Protein AF-A0A1H6Y1H6-F1 (afdb_monomer)

Solvent-accessible surface area (backbone atoms only — not comparable to full-atom values): 22633 Å² total; per-residue (Å²): 137,83,94,73,82,78,60,69,68,57,61,52,53,51,52,52,49,53,52,53,57,70,41,42,66,58,50,52,55,56,47,58,63,34,43,29,31,26,63,25,34,22,47,29,36,34,44,49,20,50,46,52,44,52,49,51,58,61,51,55,79,48,36,57,47,52,55,8,51,89,23,87,46,20,55,76,56,49,69,72,77,62,70,101,80,54,86,29,74,57,62,77,43,36,47,60,70,55,48,53,51,52,51,51,50,43,43,53,30,23,53,38,24,36,46,9,44,60,30,62,63,30,44,50,49,38,48,54,49,50,52,12,55,48,46,51,40,34,84,81,50,51,70,30,57,56,47,41,55,52,52,51,60,41,45,62,46,34,73,39,32,40,27,89,15,53,46,15,46,63,61,76,60,63,70,70,57,48,64,49,45,13,38,36,30,40,59,44,52,50,40,49,53,30,42,54,49,31,55,45,34,66,75,22,65,37,48,79,73,27,45,40,47,48,60,43,39,71,34,76,85,35,27,32,79,54,20,73,59,50,54,82,36,60,72,56,31,29,53,51,26,48,52,49,54,47,51,24,63,36,32,59,60,42,56,57,67,43,62,51,59,60,10,24,53,41,30,48,52,55,40,48,53,29,54,48,39,65,47,22,36,67,62,78,60,27,40,55,43,52,38,32,47,40,38,50,44,40,26,60,67,48,54,56,55,54,53,70,69,54,56,66,73,65,61,74,66,52,82,50,52,80,71,42,58,85,69,43,55,76,52,69,72,54,49,53,40,50,53,34,39,74,66,76,33,46,67,59,40,52,45,53,55,53,47,53,54,50,47,36,44,51,51,12,45,50,52,34,50,51,52,53,50,53,50,50,43,77,70,60,79,60,84,66,59,66,92,79,57,61,95,48,75,64,68,59,79,64,46,64,76,38,35,58,54,56,94,73,87,86,79,85,82,80,87,76,82,78,82,73,83,83,128

Mean predicted aligned error: 8.68 Å

Sequence (423 aa):
MDPTQHTPNRAVRTRLRQLWDRLGPLRGRIRSRFAVDTRALAAVRITLGLTLLVDLLHRAGSMSLFYTDQGVYPLSVYEVTWGFYNFSIHALSGELWFQQFMFLLAGLFALAFIFGYRTRLVGLGCLILLFSLHARNPGVLNGGDRLLRVILLVALVTPLGERWSIDALRRGAARSSVASFGTAALLVQPLIVFGSNAILKHRGEHWYAGEALEIAFHNDVMAVYLGNVVVDYPTLLTVLNYAWVTLLAGSVLFLLVPVGRLRAVAALAYIGAFAGMVVTMSVGVFPLGLIASVIPFLTAPFLDTLSRRVPAHWVDRLPTATALGPFSRPPVERRLLDTLRERDHEFAASYAVSYAQSLLTVLGVLLLIWMLMFAAEDVSEFSVPDEIDYSHVDQQSWGLYAPDPSDAYSWYVAEAEMEGVIE

Radius of gyration: 25.29 Å; Cα contacts (8 Å, |Δi|>4): 514; chains: 1; bounding box: 61×67×89 Å

Organism: NCBI:txid1073996

Secondary structure (DSSP, 8-state):
-------HHHHHHHHHHHHHHHTHHHHHHHHHHT-EEHHHHHHHHHHHHHHHHHHHHHHHTTHHHHHSTTSSS-HHHHHHS--TT---GGGG---HHHHHHHHHHHHHHHHHHHTTSSHHHHHHHHHHHHHHHHHH-GGG--HHHHHHHHHHHHHHTS-TTSSSSHHHHHH----SEE-SHHHHHHHHHHHHHHHHHHHHHHTSSHHHHT-HHHHHHT-TTTB-TTHHHHTT-HHHHHHHHHHHHHHHHTHHHHHHS--HHHHHHHHHHHHHHHHHHHHHB--TTHHHHHHHHHGGG--HHHHHHHHHHS-HHHHHTSPPGGGGGGGGSPPHHHHHHHHHHHTT-HHHHHHHHHHHHHHHHHHHHHHHHHHHHHHHHHHH-PPPPTTTS---TT----GGGSSS--S-----------PPP--

InterPro domains:
  IPR011020 HTTM-like [SM00752] (33-302)
  IPR052964 Sporulation-related signal maturation [PTHR39535] (25-308)
  IPR053934 HTTM domain [PF05090] (36-298)

pLDDT: mean 85.72, std 14.55, range [40.16, 98.69]

Foldseek 3Di:
DDPPPDDPVVVVVVVVVVVVVVCVVVVVLVLVLLKFFLVLLLVLQLLLLVLLVLQLVVCVVCCLAAQALNHPCHLVNLVVQDDDPQDAPSSVHRDSVSSVVLSVVLNVLSVLSNQLQVNLVSLVVNLNSLSNVCSSGLLPADPLSVLSSLLSLLSSLDPSSQPNHLSVLLVVDHDRIDGALSSVLLQVLVLLVLQLLLLQLVVADCLVVLCLQLLLLVPPQWWDACSVVCNVPSVVSSVLSVLSSCCSNCVCVQQRVDDDPSNQVNLVSLLVNLVVSVRTTDPRSNSSSSNSSSSSSHDPNNVVVVVVPPDVVVVVPDDHLVNCVVSSDDDPVVVVLVVCVVVVNVVVSVCVVVVVNVVSNVSSVVSSVVSVVVSCVSPVPDDDPCVVDPDDSNPDDQQSSGSHRDSDDDDDDDDDDDPDDDD

Structure (mmCIF, N/CA/C/O backbone):
data_AF-A0A1H6Y1H6-F1
#
_entry.id   AF-A0A1H6Y1H6-F1
#
loop_
_atom_site.group_PDB
_atom_site.id
_atom_site.type_symbol
_atom_site.label_atom_id
_atom_site.label_alt_id
_atom_site.label_comp_id
_atom_site.label_asym_id
_atom_site.label_entity_id
_atom_site.label_seq_id
_atom_site.pdbx_PDB_ins_code
_atom_site.Cartn_x
_atom_site.Cartn_y
_atom_site.Cartn_z
_atom_site.occupancy
_atom_site.B_iso_or_equiv
_atom_site.auth_seq_id
_atom_site.auth_comp_id
_atom_site.auth_asym_id
_atom_site.auth_atom_id
_atom_site.pdbx_PDB_model_num
ATOM 1 N N . MET A 1 1 ? 5.609 35.983 59.844 1.00 42.44 1 MET A N 1
ATOM 2 C CA . MET A 1 1 ? 6.030 35.069 58.762 1.00 42.44 1 MET A CA 1
ATOM 3 C C . MET A 1 1 ? 4.798 34.782 57.925 1.00 42.44 1 MET A C 1
ATOM 5 O O . MET A 1 1 ? 3.833 34.254 58.455 1.00 42.44 1 MET A O 1
ATOM 9 N N . ASP A 1 2 ? 4.796 35.281 56.694 1.00 40.16 2 ASP A N 1
ATOM 10 C CA . ASP A 1 2 ? 3.633 35.403 55.809 1.00 40.16 2 ASP A CA 1
ATOM 11 C C . ASP A 1 2 ? 3.411 34.117 54.977 1.00 40.16 2 ASP A C 1
ATOM 13 O O . ASP A 1 2 ? 4.365 33.648 54.347 1.00 40.16 2 ASP A O 1
ATOM 17 N N . PRO A 1 3 ? 2.205 33.509 54.955 1.00 48.78 3 PRO A N 1
ATOM 18 C CA . PRO A 1 3 ? 1.912 32.317 54.167 1.00 48.78 3 PRO A CA 1
ATOM 19 C C . PRO A 1 3 ? 1.344 32.704 52.792 1.00 48.78 3 PRO A C 1
ATOM 21 O O . PRO A 1 3 ? 0.195 32.414 52.467 1.00 48.78 3 PRO A O 1
ATOM 24 N N . THR A 1 4 ? 2.148 33.352 51.953 1.00 50.88 4 THR A N 1
ATOM 25 C CA . THR A 1 4 ? 1.755 33.731 50.584 1.00 50.88 4 THR A CA 1
ATOM 26 C C . THR A 1 4 ? 2.723 33.172 49.542 1.00 50.88 4 THR A C 1
ATOM 28 O O . THR A 1 4 ? 3.168 33.855 48.626 1.00 50.88 4 THR A O 1
ATOM 31 N N . GLN A 1 5 ? 2.999 31.864 49.595 1.00 48.44 5 GLN A N 1
ATOM 32 C CA . GLN A 1 5 ? 3.529 31.163 48.420 1.00 48.44 5 GLN A CA 1
ATOM 33 C C . GLN A 1 5 ? 2.397 30.947 47.405 1.00 48.44 5 GLN A C 1
ATOM 35 O O . GLN A 1 5 ? 1.759 29.894 47.335 1.00 48.44 5 GLN A O 1
ATOM 40 N N . HIS A 1 6 ? 2.126 31.986 46.612 1.00 50.69 6 HIS A N 1
ATOM 41 C CA . HIS A 1 6 ? 1.430 31.861 45.338 1.00 50.69 6 HIS A CA 1
ATOM 42 C C . HIS A 1 6 ? 2.076 30.726 44.537 1.00 50.69 6 HIS A C 1
ATOM 44 O O . HIS A 1 6 ? 3.256 30.781 44.212 1.00 50.69 6 HIS A O 1
ATOM 50 N N . THR A 1 7 ? 1.309 29.680 44.232 1.00 52.69 7 THR A N 1
ATOM 51 C CA . THR A 1 7 ? 1.743 28.577 43.369 1.00 52.69 7 THR A CA 1
ATOM 52 C C . THR A 1 7 ? 1.416 28.938 41.913 1.00 52.69 7 THR A C 1
ATOM 54 O O . THR A 1 7 ? 0.301 28.659 41.458 1.00 52.69 7 THR A O 1
ATOM 57 N N . PRO A 1 8 ? 2.347 29.523 41.125 1.00 56.09 8 PRO A N 1
ATOM 58 C CA . PRO A 1 8 ? 2.107 29.868 39.714 1.00 56.09 8 PRO A CA 1
ATOM 59 C C . PRO A 1 8 ? 1.647 28.659 38.878 1.00 56.09 8 PRO A C 1
ATOM 61 O O . PRO A 1 8 ? 0.923 28.790 37.893 1.00 56.09 8 PRO A O 1
ATOM 64 N N . ASN A 1 9 ? 1.978 27.451 39.337 1.00 62.84 9 ASN A N 1
ATOM 65 C CA . ASN A 1 9 ? 1.665 26.184 38.688 1.00 62.84 9 ASN A CA 1
ATOM 66 C C . ASN A 1 9 ? 0.154 25.856 38.648 1.00 62.84 9 ASN A C 1
ATOM 68 O O . ASN A 1 9 ? -0.311 25.209 37.709 1.00 62.84 9 ASN A O 1
ATOM 72 N N . ARG A 1 10 ? -0.656 26.317 39.619 1.00 68.56 10 ARG A N 1
ATOM 73 C CA . ARG A 1 10 ? -2.116 26.076 39.605 1.00 68.56 10 ARG A CA 1
ATOM 74 C C . ARG A 1 10 ? -2.826 26.953 38.578 1.00 68.56 10 ARG A C 1
ATOM 76 O O . ARG A 1 10 ? -3.621 26.433 37.803 1.00 68.56 10 ARG A O 1
ATOM 83 N N . ALA A 1 11 ? -2.511 28.246 38.525 1.00 74.00 11 ALA A N 1
ATOM 84 C CA . ALA A 1 11 ? -3.129 29.175 37.577 1.00 74.00 11 ALA A CA 1
ATOM 85 C C . ALA A 1 11 ? -2.810 28.805 36.117 1.00 74.00 11 ALA A C 1
ATOM 87 O O . ALA A 1 11 ? -3.705 28.807 35.270 1.00 74.00 11 ALA A O 1
ATOM 88 N N . VAL A 1 12 ? -1.563 28.401 35.838 1.00 77.19 12 VAL A N 1
ATOM 89 C CA . VAL A 1 12 ? -1.146 27.911 34.514 1.00 77.19 12 VAL A CA 1
ATOM 90 C C . VAL A 1 12 ? -1.868 26.610 34.153 1.00 77.19 12 VAL A C 1
ATOM 92 O O . VAL A 1 12 ? -2.451 26.525 33.075 1.00 77.19 12 VAL A O 1
ATOM 95 N N . ARG A 1 13 ? -1.930 25.621 35.058 1.00 78.56 13 ARG A N 1
ATOM 96 C CA . ARG A 1 13 ? -2.673 24.366 34.819 1.00 78.56 13 ARG A CA 1
ATOM 97 C C . ARG A 1 13 ? -4.163 24.600 34.566 1.00 78.56 13 ARG A C 1
ATOM 99 O O . ARG A 1 13 ? -4.733 23.945 33.696 1.00 78.56 13 ARG A O 1
ATOM 106 N N . THR A 1 14 ? -4.794 25.528 35.283 1.00 80.19 14 THR A N 1
ATOM 107 C CA . THR A 1 14 ? -6.212 25.863 35.083 1.00 80.19 14 THR A CA 1
ATOM 108 C C . THR A 1 14 ? -6.440 26.560 33.744 1.00 80.19 14 THR A C 1
ATOM 110 O O . THR A 1 14 ? -7.364 26.183 33.028 1.00 80.19 14 THR A O 1
ATOM 113 N N . ARG A 1 15 ? -5.571 27.504 33.350 1.00 80.56 15 ARG A N 1
ATOM 114 C CA . ARG A 1 15 ? -5.626 28.140 32.021 1.00 80.56 15 ARG A CA 1
ATOM 115 C C . ARG A 1 15 ? -5.421 27.126 30.897 1.00 80.56 15 ARG A C 1
ATOM 117 O O . ARG A 1 15 ? -6.181 27.136 29.935 1.00 80.56 15 ARG A O 1
ATOM 124 N N . LEU A 1 16 ? -4.454 26.218 31.040 1.00 83.12 16 LEU A N 1
ATOM 125 C CA . LEU A 1 16 ? -4.215 25.145 30.073 1.00 83.12 16 LEU A CA 1
ATOM 126 C C . LEU A 1 16 ? -5.421 24.208 29.952 1.00 83.12 16 LEU A C 1
ATOM 128 O O . LEU A 1 16 ? -5.802 23.873 28.837 1.00 83.12 16 LEU A O 1
ATOM 132 N N . ARG A 1 17 ? -6.068 23.835 31.065 1.00 82.81 17 ARG A N 1
ATOM 133 C CA . ARG A 1 17 ? -7.307 23.035 31.044 1.00 82.81 17 ARG A CA 1
ATOM 134 C C . ARG A 1 17 ? -8.467 23.773 30.379 1.00 82.81 17 ARG A C 1
ATOM 136 O O . ARG A 1 17 ? -9.113 23.212 29.508 1.00 82.81 17 ARG A O 1
ATOM 143 N N . GLN A 1 18 ? -8.685 25.044 30.708 1.00 83.00 18 GLN A N 1
ATOM 144 C CA . GLN A 1 18 ? -9.730 25.849 30.066 1.00 83.00 18 GLN A CA 1
ATOM 145 C C . GLN A 1 18 ? -9.502 25.991 28.556 1.00 83.00 18 GLN A C 1
ATOM 147 O O . GLN A 1 18 ? -10.447 25.907 27.774 1.00 83.00 18 GLN A O 1
ATOM 152 N N . LEU A 1 19 ? -8.251 26.180 28.130 1.00 83.50 19 LEU A N 1
ATOM 153 C CA . LEU A 1 19 ? -7.885 26.253 26.716 1.00 83.50 19 LEU A CA 1
ATOM 154 C C . LEU A 1 19 ? -8.059 24.889 26.027 1.00 83.50 19 LEU A C 1
ATOM 156 O O . LEU A 1 19 ? -8.606 24.814 24.930 1.00 83.50 19 LEU A O 1
ATOM 160 N N . TRP A 1 20 ? -7.687 23.804 26.708 1.00 83.06 20 TRP A N 1
ATOM 161 C CA . TRP A 1 20 ? -7.917 22.424 26.278 1.00 83.06 20 TRP A CA 1
ATOM 162 C C . TRP A 1 20 ? -9.410 22.137 26.065 1.00 83.06 20 TRP A C 1
ATOM 164 O O . TRP A 1 20 ? -9.784 21.573 25.038 1.00 83.06 20 TRP A O 1
ATOM 174 N N . ASP A 1 21 ? -10.273 22.566 26.982 1.00 84.50 21 ASP A N 1
ATOM 175 C CA . ASP A 1 21 ? -11.720 22.359 26.890 1.00 84.50 21 ASP A CA 1
ATOM 176 C C . ASP A 1 21 ? -12.346 23.214 25.780 1.00 84.50 21 ASP A C 1
ATOM 178 O O . ASP A 1 21 ? -13.138 22.704 24.984 1.00 84.50 21 ASP A O 1
ATOM 182 N N . ARG A 1 22 ? -11.909 24.474 25.629 1.00 86.19 22 ARG A N 1
ATOM 183 C CA . ARG A 1 22 ? -12.321 25.356 24.518 1.00 86.19 22 ARG A CA 1
ATOM 184 C C . ARG A 1 22 ? -11.955 24.794 23.145 1.00 86.19 22 ARG A C 1
ATOM 186 O O . ARG A 1 22 ? -12.714 24.957 22.195 1.00 86.19 22 ARG A O 1
ATOM 193 N N . LEU A 1 23 ? -10.824 24.098 23.037 1.00 87.50 23 LEU A N 1
ATOM 194 C CA . LEU A 1 23 ? -10.404 23.420 21.807 1.00 87.50 23 LEU A CA 1
ATOM 195 C C . LEU A 1 23 ? -11.094 22.061 21.601 1.00 87.50 23 LEU A C 1
ATOM 197 O O . LEU A 1 23 ? -10.909 21.433 20.558 1.00 87.50 23 LEU A O 1
ATOM 201 N N . GLY A 1 24 ? -11.917 21.597 22.547 1.00 85.94 24 GLY A N 1
ATOM 202 C CA . GLY A 1 24 ? -12.671 20.343 22.473 1.00 85.94 24 GLY A CA 1
ATOM 203 C C . GLY A 1 24 ? -13.382 20.105 21.136 1.00 85.94 24 GLY A C 1
ATOM 204 O O . GLY A 1 24 ? -13.098 19.087 20.496 1.00 85.94 24 GLY A O 1
ATOM 205 N N . PRO A 1 25 ? -14.232 21.036 20.664 1.00 88.56 25 PRO A N 1
ATOM 206 C CA . PRO A 1 25 ? -14.949 20.891 19.397 1.00 88.56 25 PRO A CA 1
ATOM 207 C C . PRO A 1 25 ? -14.017 20.806 18.182 1.00 88.56 25 PRO A C 1
ATOM 209 O O . PRO A 1 25 ? -14.220 19.967 17.302 1.00 88.56 25 PRO A O 1
ATOM 212 N N . LEU A 1 26 ? -12.964 21.631 18.142 1.00 88.06 26 LEU A N 1
ATOM 213 C CA . LEU A 1 26 ? -11.977 21.625 17.059 1.00 88.06 26 LEU A CA 1
ATOM 214 C C . LEU A 1 26 ? -11.219 20.294 17.012 1.00 88.06 26 LEU A C 1
ATOM 216 O O . LEU A 1 26 ? -11.125 19.673 15.956 1.00 88.06 26 LEU A O 1
ATOM 220 N N . ARG A 1 27 ? -10.744 19.804 18.159 1.00 86.19 27 ARG A N 1
ATOM 221 C CA . ARG A 1 27 ? -10.066 18.503 18.248 1.00 86.19 27 ARG A CA 1
ATOM 222 C C . ARG A 1 27 ? -10.978 17.354 17.864 1.00 86.19 27 ARG A C 1
ATOM 224 O O . ARG A 1 27 ? -10.519 16.428 17.210 1.00 86.19 27 ARG A O 1
ATOM 231 N N . GLY A 1 28 ? -12.254 17.405 18.250 1.00 87.38 28 GLY A N 1
ATOM 232 C CA . GLY A 1 28 ? -13.248 16.418 17.832 1.00 87.38 28 GLY A CA 1
ATOM 233 C C . GLY A 1 28 ? -13.379 16.368 16.309 1.00 87.38 28 GLY A C 1
ATOM 234 O O . GLY A 1 28 ? -13.309 15.289 15.719 1.00 87.38 28 GLY A O 1
ATOM 235 N N . ARG A 1 29 ? -13.461 17.539 15.662 1.00 87.62 29 ARG A N 1
ATOM 236 C CA . ARG A 1 29 ? -13.485 17.652 14.195 1.00 87.62 29 ARG A CA 1
ATOM 237 C C . ARG A 1 29 ? -12.201 17.120 13.561 1.00 87.62 29 ARG A C 1
ATOM 239 O O . ARG A 1 29 ? -12.298 16.297 12.657 1.00 87.62 29 ARG A O 1
ATOM 246 N N . ILE A 1 30 ? -11.024 17.509 14.051 1.00 88.62 30 ILE A N 1
ATOM 247 C CA . ILE A 1 30 ? -9.730 17.017 13.541 1.00 88.62 30 ILE A CA 1
ATOM 248 C C . ILE A 1 30 ? -9.636 15.496 13.703 1.00 88.62 30 ILE A C 1
ATOM 250 O O . ILE A 1 30 ? -9.391 14.781 12.736 1.00 88.62 30 ILE A O 1
ATOM 254 N N . ARG A 1 31 ? -9.926 14.974 14.899 1.00 90.12 31 ARG A N 1
ATOM 255 C CA . ARG A 1 31 ? -9.913 13.535 15.191 1.00 90.12 31 ARG A CA 1
ATOM 256 C C . ARG A 1 31 ? -10.850 12.755 14.273 1.00 90.12 31 ARG A C 1
ATOM 258 O O . ARG A 1 31 ? -10.490 11.666 13.842 1.00 90.12 31 ARG A O 1
ATOM 265 N N . SER A 1 32 ? -12.019 13.308 13.943 1.00 89.44 32 SER A N 1
ATOM 266 C CA . SER A 1 32 ? -12.953 12.668 13.009 1.00 89.44 32 SER A CA 1
ATOM 267 C C . SER A 1 32 ? -12.396 12.543 11.585 1.00 89.44 32 SER A C 1
ATOM 269 O O . SER A 1 32 ? -12.780 11.622 10.871 1.00 89.44 32 SER A O 1
ATOM 271 N N . ARG A 1 33 ? -11.453 13.408 11.174 1.00 91.75 33 ARG A N 1
ATOM 272 C CA . ARG A 1 33 ? -10.806 13.325 9.850 1.00 91.75 33 ARG A CA 1
ATOM 273 C C . ARG A 1 33 ? -9.809 12.178 9.754 1.00 91.75 33 ARG A C 1
ATOM 275 O O . ARG A 1 33 ? -9.668 11.592 8.682 1.00 91.75 33 ARG A O 1
ATOM 282 N N . PHE A 1 34 ? -9.190 11.835 10.881 1.00 94.12 34 PHE A N 1
ATOM 283 C CA . PHE A 1 34 ? -8.231 10.737 11.011 1.00 94.12 34 PHE A CA 1
ATOM 284 C C . PHE A 1 34 ? -8.851 9.437 11.545 1.00 94.12 34 PHE A C 1
ATOM 286 O O . PHE A 1 34 ? -8.133 8.476 11.836 1.00 94.12 34 PHE A O 1
ATOM 293 N N . ALA A 1 35 ? -10.178 9.400 11.688 1.00 95.12 35 ALA A N 1
ATOM 294 C CA . ALA A 1 35 ? -10.909 8.186 12.004 1.00 95.12 35 ALA A CA 1
ATOM 295 C C . ALA A 1 35 ? -11.066 7.332 10.742 1.00 95.12 35 ALA A C 1
ATOM 297 O O . ALA A 1 35 ? -11.601 7.793 9.735 1.00 95.12 35 ALA A O 1
ATOM 298 N N . VAL A 1 36 ? -10.625 6.079 10.817 1.00 97.00 36 VAL A N 1
ATOM 299 C CA . VAL A 1 36 ? -10.690 5.110 9.718 1.00 97.00 36 VAL A CA 1
ATOM 300 C C . VAL A 1 36 ? -11.660 3.994 10.092 1.00 97.00 36 VAL A C 1
ATOM 302 O O . VAL A 1 36 ? -11.626 3.489 11.218 1.00 97.00 36 VAL A O 1
ATOM 305 N N . ASP A 1 37 ? -12.538 3.610 9.162 1.00 96.88 37 ASP A N 1
ATOM 306 C CA . ASP A 1 37 ? -13.429 2.458 9.334 1.00 96.88 37 ASP A CA 1
ATOM 307 C C . ASP A 1 37 ? -12.605 1.164 9.375 1.00 96.88 37 ASP A C 1
ATOM 309 O O . ASP A 1 37 ? -11.708 0.938 8.563 1.00 96.88 37 ASP A O 1
ATOM 313 N N . THR A 1 38 ? -12.905 0.277 10.317 1.00 96.31 38 THR A N 1
ATOM 314 C CA . THR A 1 38 ? -12.134 -0.964 10.488 1.00 96.31 38 THR A CA 1
ATOM 315 C C . THR A 1 38 ? -12.304 -1.953 9.331 1.00 96.31 38 THR A C 1
ATOM 317 O O . THR A 1 38 ? -11.444 -2.812 9.150 1.00 96.31 38 THR A O 1
ATOM 320 N N . ARG A 1 39 ? -13.362 -1.831 8.513 1.00 96.50 39 ARG A N 1
ATOM 321 C CA . ARG A 1 39 ? -13.502 -2.575 7.245 1.00 96.50 39 ARG A CA 1
ATOM 322 C C . ARG A 1 39 ? -12.495 -2.089 6.205 1.00 96.50 39 ARG A C 1
ATOM 324 O O . ARG A 1 39 ? -11.913 -2.913 5.512 1.00 96.50 39 ARG A O 1
ATOM 331 N N . ALA A 1 40 ? -12.238 -0.781 6.138 1.00 97.44 40 ALA A N 1
ATOM 332 C CA . ALA A 1 40 ? -11.205 -0.237 5.259 1.00 97.44 40 ALA A CA 1
ATOM 333 C C . ALA A 1 40 ? -9.811 -0.728 5.682 1.00 97.44 40 ALA A C 1
ATOM 335 O O . ALA A 1 40 ? -9.036 -1.147 4.834 1.00 97.44 40 ALA A O 1
ATOM 336 N N . LEU A 1 41 ? -9.514 -0.794 6.988 1.00 98.06 41 LEU A N 1
ATOM 337 C CA . LEU A 1 41 ? -8.255 -1.384 7.480 1.00 98.06 41 LEU A CA 1
ATOM 338 C C . LEU A 1 41 ? -8.117 -2.874 7.131 1.00 98.06 41 LEU A C 1
ATOM 340 O O . LEU A 1 41 ? -7.024 -3.337 6.808 1.00 98.06 41 LEU A O 1
ATOM 344 N N . ALA A 1 42 ? -9.216 -3.630 7.179 1.00 97.56 42 ALA A N 1
ATOM 345 C CA . ALA A 1 42 ? -9.216 -5.022 6.742 1.00 97.56 42 ALA A CA 1
ATOM 346 C C . ALA A 1 42 ? -8.962 -5.143 5.229 1.00 97.56 42 ALA A C 1
ATOM 348 O O . ALA A 1 42 ? -8.187 -6.003 4.817 1.00 97.56 42 ALA A O 1
ATOM 349 N N . ALA A 1 43 ? -9.550 -4.256 4.419 1.00 98.12 43 ALA A N 1
ATOM 350 C CA . ALA A 1 43 ? -9.259 -4.164 2.992 1.00 98.12 43 ALA A CA 1
ATOM 351 C C . ALA A 1 43 ? -7.787 -3.805 2.732 1.00 98.12 43 ALA A C 1
ATOM 353 O O . ALA A 1 43 ? -7.158 -4.492 1.942 1.00 98.12 43 ALA A O 1
ATOM 354 N N . VAL A 1 44 ? -7.198 -2.842 3.459 1.00 98.50 44 VAL A N 1
ATOM 355 C CA . VAL A 1 44 ? -5.755 -2.537 3.369 1.00 98.50 44 VAL A CA 1
ATOM 356 C C . VAL A 1 44 ? -4.909 -3.777 3.623 1.00 98.50 44 VAL A C 1
ATOM 358 O O . VAL A 1 44 ? -4.014 -4.070 2.840 1.00 98.50 44 VAL A O 1
ATOM 361 N N . ARG A 1 45 ? -5.201 -4.540 4.684 1.00 98.56 45 ARG A N 1
ATOM 362 C CA . ARG A 1 45 ? -4.470 -5.780 4.988 1.00 98.56 45 ARG A CA 1
ATOM 363 C C . ARG A 1 45 ? -4.532 -6.775 3.828 1.00 98.56 45 ARG A C 1
ATOM 365 O O . ARG A 1 45 ? -3.507 -7.336 3.455 1.00 98.56 45 ARG A O 1
ATOM 372 N N . ILE A 1 46 ? -5.727 -6.997 3.282 1.00 98.69 46 ILE A N 1
ATOM 373 C CA . ILE A 1 46 ? -5.946 -7.929 2.170 1.00 98.69 46 ILE A CA 1
ATOM 374 C C . ILE A 1 46 ? -5.216 -7.435 0.921 1.00 98.69 46 ILE A C 1
ATOM 376 O O . ILE A 1 46 ? -4.473 -8.206 0.326 1.00 98.69 46 ILE A O 1
ATOM 380 N N . THR A 1 47 ? -5.363 -6.160 0.558 1.00 98.62 47 THR A N 1
ATOM 381 C CA . THR A 1 47 ? -4.698 -5.569 -0.607 1.00 98.62 47 THR A CA 1
ATOM 382 C C . THR A 1 47 ? -3.183 -5.636 -0.471 1.00 98.62 47 THR A C 1
ATOM 384 O O . THR A 1 47 ? -2.545 -6.132 -1.383 1.00 98.62 47 THR A O 1
ATOM 387 N N . LEU A 1 48 ? -2.600 -5.246 0.668 1.00 98.69 48 LEU A N 1
ATOM 388 C CA . LEU A 1 48 ? -1.153 -5.354 0.890 1.00 98.69 48 LEU A CA 1
ATOM 389 C C . LEU A 1 48 ? -0.664 -6.803 0.823 1.00 98.69 48 LEU A C 1
ATOM 391 O O . LEU A 1 48 ? 0.360 -7.071 0.206 1.00 98.69 48 LEU A O 1
ATOM 395 N N . GLY A 1 49 ? -1.396 -7.744 1.423 1.00 98.62 49 GLY A N 1
ATOM 396 C CA . GLY A 1 49 ? -1.061 -9.163 1.336 1.00 98.62 49 GLY A CA 1
ATOM 397 C C . GLY A 1 49 ? -1.117 -9.703 -0.096 1.00 98.62 49 GLY A C 1
ATOM 398 O O . GLY A 1 49 ? -0.239 -10.461 -0.493 1.00 98.62 49 GLY A O 1
ATOM 399 N N . LEU A 1 50 ? -2.104 -9.279 -0.890 1.00 98.62 50 LEU A N 1
ATOM 400 C CA . LEU A 1 50 ? -2.188 -9.615 -2.313 1.00 98.62 50 LEU A CA 1
ATOM 401 C C . LEU A 1 50 ? -1.055 -8.968 -3.114 1.00 98.62 50 LEU A C 1
ATOM 403 O O . LEU A 1 50 ? -0.466 -9.642 -3.949 1.00 98.62 50 LEU A O 1
ATOM 407 N N . THR A 1 51 ? -0.703 -7.711 -2.832 1.00 98.44 51 THR A N 1
ATOM 408 C CA . THR A 1 51 ? 0.438 -7.034 -3.462 1.00 98.44 51 THR A CA 1
ATOM 409 C C . THR A 1 51 ? 1.739 -7.790 -3.201 1.00 98.44 51 THR A C 1
ATOM 411 O O . THR A 1 51 ? 2.502 -7.991 -4.136 1.00 98.44 51 THR A O 1
ATOM 414 N N . LEU A 1 52 ? 1.963 -8.276 -1.973 1.00 98.62 52 LEU A N 1
ATOM 415 C CA . LEU A 1 52 ? 3.120 -9.122 -1.650 1.00 98.62 52 LEU A CA 1
ATOM 416 C C . LEU A 1 52 ? 3.123 -10.429 -2.456 1.00 98.62 52 LEU A C 1
ATOM 418 O O . LEU A 1 52 ? 4.170 -10.855 -2.924 1.00 98.62 52 LEU A O 1
ATOM 422 N N . LEU A 1 53 ? 1.966 -11.074 -2.639 1.00 98.44 53 LEU A N 1
ATOM 423 C CA . LEU A 1 53 ? 1.886 -12.284 -3.464 1.00 98.44 53 LEU A CA 1
ATOM 424 C C . LEU A 1 53 ? 2.168 -11.995 -4.939 1.00 98.44 53 LEU A C 1
ATOM 426 O O . LEU A 1 53 ? 2.878 -12.766 -5.574 1.00 98.44 53 LEU A O 1
ATOM 430 N N . VAL A 1 54 ? 1.630 -10.899 -5.478 1.00 97.50 54 VAL A N 1
ATOM 431 C CA . VAL A 1 54 ? 1.893 -10.476 -6.861 1.00 97.50 54 VAL A CA 1
ATOM 432 C C . VAL A 1 54 ? 3.378 -10.171 -7.056 1.00 97.50 54 VAL A C 1
ATOM 434 O O . VAL A 1 54 ? 3.953 -10.649 -8.030 1.00 97.50 54 VAL A O 1
ATOM 437 N N . ASP A 1 55 ? 4.004 -9.453 -6.119 1.00 96.81 55 ASP A N 1
ATOM 438 C CA . ASP A 1 55 ? 5.445 -9.177 -6.124 1.00 96.81 55 ASP A CA 1
ATOM 439 C C . ASP A 1 55 ? 6.271 -10.472 -6.185 1.00 96.81 55 ASP A C 1
ATOM 441 O O . ASP A 1 55 ? 7.085 -10.667 -7.089 1.00 96.81 55 ASP A O 1
ATOM 445 N N . LEU A 1 56 ? 5.992 -11.406 -5.268 1.00 97.75 56 LEU A N 1
ATOM 446 C CA . LEU A 1 56 ? 6.693 -12.686 -5.189 1.00 97.75 56 LEU A CA 1
ATOM 447 C C . LEU A 1 56 ? 6.506 -13.524 -6.456 1.00 97.75 56 LEU A C 1
ATOM 449 O O . LEU A 1 56 ? 7.477 -14.083 -6.958 1.00 97.75 56 LEU A O 1
ATOM 453 N N . LEU A 1 57 ? 5.280 -13.615 -6.980 1.00 96.88 57 LEU A N 1
ATOM 454 C CA . LEU A 1 57 ? 4.987 -14.377 -8.196 1.00 96.88 57 LEU A CA 1
ATOM 455 C C . LEU A 1 57 ? 5.679 -13.776 -9.420 1.00 96.88 57 LEU A C 1
ATOM 457 O O . LEU A 1 57 ? 6.220 -14.519 -10.236 1.00 96.88 57 LEU A O 1
ATOM 461 N N . HIS A 1 58 ? 5.695 -12.447 -9.529 1.00 94.00 58 HIS A N 1
ATOM 462 C CA . HIS A 1 58 ? 6.379 -11.753 -10.614 1.00 94.00 58 HIS A CA 1
ATOM 463 C C . HIS A 1 58 ? 7.892 -12.009 -10.567 1.00 94.00 58 HIS A C 1
ATOM 465 O O . HIS A 1 58 ? 8.479 -12.448 -11.554 1.00 94.00 58 HIS A O 1
ATOM 471 N N . ARG A 1 59 ? 8.516 -11.832 -9.396 1.00 95.50 59 ARG A N 1
ATOM 472 C CA . ARG A 1 59 ? 9.961 -12.033 -9.198 1.00 95.50 59 ARG A CA 1
ATOM 473 C C . ARG A 1 59 ? 10.384 -13.502 -9.296 1.00 95.50 59 ARG A C 1
ATOM 475 O O . ARG A 1 59 ? 11.511 -13.787 -9.698 1.00 95.50 59 ARG A O 1
ATOM 482 N N . ALA A 1 60 ? 9.494 -14.440 -8.964 1.00 95.69 60 ALA A N 1
ATOM 483 C CA . ALA A 1 60 ? 9.777 -15.872 -9.037 1.00 95.69 60 ALA A CA 1
ATOM 484 C C . ALA A 1 60 ? 10.074 -16.348 -10.468 1.00 95.69 60 ALA A C 1
ATOM 486 O O . ALA A 1 60 ? 10.873 -17.269 -10.639 1.00 95.69 60 ALA A O 1
ATOM 487 N N . GLY A 1 61 ? 9.488 -15.705 -11.488 1.00 94.81 61 GLY A N 1
ATOM 488 C CA . GLY A 1 61 ? 9.709 -16.055 -12.897 1.00 94.81 61 GLY A CA 1
ATOM 489 C C . GLY A 1 61 ? 11.164 -15.907 -13.352 1.00 94.81 61 GLY A C 1
ATOM 490 O O . GLY A 1 61 ? 11.614 -16.627 -14.237 1.00 94.81 61 GLY A O 1
ATOM 491 N N . SER A 1 62 ? 11.923 -15.026 -12.702 1.00 94.19 62 SER A N 1
ATOM 492 C CA . SER A 1 62 ? 13.331 -14.742 -13.000 1.00 94.19 62 SER A CA 1
ATOM 493 C C . SER A 1 62 ? 14.236 -14.943 -11.780 1.00 94.19 62 SER A C 1
ATOM 495 O O . SER A 1 62 ? 15.275 -14.296 -11.643 1.00 94.19 62 SER A O 1
ATOM 497 N N . MET A 1 63 ? 13.845 -15.845 -10.873 1.00 94.81 63 MET A N 1
ATOM 498 C CA . MET A 1 63 ? 14.536 -16.056 -9.599 1.00 94.81 63 MET A CA 1
ATOM 499 C C . MET A 1 63 ? 16.000 -16.469 -9.778 1.00 94.81 63 MET A C 1
ATOM 501 O O . MET A 1 63 ? 16.878 -15.894 -9.136 1.00 94.81 63 MET A O 1
ATOM 505 N N . SER A 1 64 ? 16.262 -17.429 -10.674 1.00 95.56 64 SER A N 1
ATOM 506 C CA . SER A 1 64 ? 17.622 -17.901 -10.969 1.00 95.56 64 SER A CA 1
ATOM 507 C C . SER A 1 64 ? 18.518 -16.758 -11.445 1.00 95.56 64 SER A C 1
ATOM 509 O O . SER A 1 64 ? 19.659 -16.644 -11.016 1.00 95.56 64 SER A O 1
ATOM 511 N N . LEU A 1 65 ? 17.983 -15.869 -12.282 1.00 95.50 65 LEU A N 1
ATOM 512 C CA . LEU A 1 65 ? 18.753 -14.794 -12.897 1.00 95.50 65 LEU A CA 1
ATOM 513 C C . LEU A 1 65 ? 19.127 -13.684 -11.907 1.00 95.50 65 LEU A C 1
ATOM 515 O O . LEU A 1 65 ? 20.237 -13.168 -11.970 1.00 95.50 65 LEU A O 1
ATOM 519 N N . PHE A 1 66 ? 18.226 -13.306 -10.996 1.00 94.75 66 PHE A N 1
ATOM 520 C CA . PHE A 1 66 ? 18.423 -12.113 -10.160 1.00 94.75 66 PHE A CA 1
ATOM 521 C C . PHE A 1 66 ? 18.781 -12.389 -8.700 1.00 94.75 66 PHE A C 1
ATOM 523 O O . PHE A 1 66 ? 19.233 -11.469 -8.018 1.00 94.75 66 PHE A O 1
ATOM 530 N N . TYR A 1 67 ? 18.583 -13.613 -8.205 1.00 95.62 67 TYR A N 1
ATOM 531 C CA . TYR A 1 67 ? 18.724 -13.915 -6.775 1.00 95.62 67 TYR A CA 1
ATOM 532 C C . TYR A 1 67 ? 19.688 -15.070 -6.463 1.00 95.62 67 TYR A C 1
ATOM 534 O O . TYR A 1 67 ? 19.880 -15.382 -5.287 1.00 95.62 67 TYR A O 1
ATOM 542 N N . THR A 1 68 ? 20.325 -15.679 -7.471 1.00 96.69 68 THR A N 1
ATOM 543 C CA . THR A 1 68 ? 21.239 -16.826 -7.289 1.00 96.69 68 THR A CA 1
ATOM 544 C C . THR A 1 68 ? 22.659 -16.544 -7.773 1.00 96.69 68 THR A C 1
ATOM 546 O O . THR A 1 68 ? 22.893 -15.566 -8.482 1.00 96.69 68 THR A O 1
ATOM 549 N N . ASP A 1 69 ? 23.595 -17.422 -7.410 1.00 96.44 69 ASP A N 1
ATOM 550 C CA . ASP A 1 69 ? 25.001 -17.345 -7.832 1.00 96.44 69 ASP A CA 1
ATOM 551 C C . ASP A 1 69 ? 25.218 -17.663 -9.316 1.00 96.44 69 ASP A C 1
ATOM 553 O O . ASP A 1 69 ? 26.237 -17.287 -9.881 1.00 96.44 69 ASP A O 1
ATOM 557 N N . GLN A 1 70 ? 24.243 -18.305 -9.964 1.00 94.19 70 GLN A N 1
ATOM 558 C CA . GLN A 1 70 ? 24.239 -18.530 -11.417 1.00 94.19 70 GLN A CA 1
ATOM 559 C C . GLN A 1 70 ? 23.708 -17.317 -12.198 1.00 94.19 70 GLN A C 1
ATOM 561 O O . GLN A 1 70 ? 23.622 -17.345 -13.423 1.00 94.19 70 GLN A O 1
ATOM 566 N N . GLY A 1 71 ? 23.259 -16.285 -11.484 1.00 93.38 71 GLY A N 1
ATOM 567 C CA . GLY A 1 71 ? 22.634 -15.103 -12.046 1.00 93.38 71 GLY A CA 1
ATOM 568 C C . GLY A 1 71 ? 23.597 -13.940 -12.267 1.00 93.38 71 GLY A C 1
ATOM 569 O O . GLY A 1 71 ? 24.808 -14.045 -12.106 1.00 93.38 71 GLY A O 1
ATOM 570 N N . VAL A 1 72 ? 23.023 -12.779 -12.575 1.00 92.31 72 VAL A N 1
ATOM 571 C CA . VAL A 1 72 ? 23.768 -11.533 -12.832 1.00 92.31 72 VAL A CA 1
ATOM 572 C C . VAL A 1 72 ? 24.242 -10.831 -11.553 1.00 92.31 72 VAL A C 1
ATOM 574 O O . VAL A 1 72 ? 24.992 -9.863 -11.624 1.00 92.31 72 VAL A O 1
ATOM 577 N N . TYR A 1 73 ? 23.785 -11.285 -10.380 1.00 90.81 73 TYR A N 1
ATOM 578 C CA . TYR A 1 73 ? 24.120 -10.688 -9.082 1.00 90.81 73 TYR A CA 1
ATOM 579 C C . TYR A 1 73 ? 24.449 -11.766 -8.024 1.00 90.81 73 TYR A C 1
ATOM 581 O O . TYR A 1 73 ? 23.690 -11.958 -7.057 1.00 90.81 73 TYR A O 1
ATOM 589 N N . PRO A 1 74 ? 25.557 -12.514 -8.212 1.00 93.12 74 PRO A N 1
ATOM 590 C CA . PRO A 1 74 ? 25.987 -13.566 -7.291 1.00 93.12 74 PRO A CA 1
ATOM 591 C C . PRO A 1 74 ? 26.393 -13.002 -5.922 1.00 93.12 74 PRO A C 1
ATOM 593 O O . PRO A 1 74 ? 26.628 -11.800 -5.770 1.00 93.12 74 PRO A O 1
ATOM 596 N N . LEU A 1 75 ? 26.490 -13.867 -4.911 1.00 92.06 75 LEU A N 1
ATOM 597 C CA . LEU A 1 75 ? 26.868 -13.485 -3.548 1.00 92.06 75 LEU A CA 1
ATOM 598 C C . LEU A 1 75 ? 28.236 -12.808 -3.471 1.00 92.06 75 LEU A C 1
ATOM 600 O O . LEU A 1 75 ? 28.392 -11.872 -2.700 1.00 92.06 75 LEU A O 1
ATOM 604 N N . SER A 1 76 ? 29.198 -13.213 -4.300 1.00 90.62 76 SER A N 1
ATOM 605 C CA . SER A 1 76 ? 30.517 -12.569 -4.354 1.00 90.62 76 SER A CA 1
ATOM 606 C C . SER A 1 76 ? 30.431 -11.090 -4.744 1.00 90.62 76 SER A C 1
ATOM 608 O O . SER A 1 76 ? 31.152 -10.261 -4.196 1.00 90.62 76 SER A O 1
ATOM 610 N N . VAL A 1 77 ? 29.520 -10.743 -5.660 1.00 88.44 77 VAL A N 1
ATOM 611 C CA . VAL A 1 77 ? 29.257 -9.353 -6.063 1.00 88.44 77 VAL A CA 1
ATOM 612 C C . VAL A 1 77 ? 28.472 -8.625 -4.980 1.00 88.44 77 VAL A C 1
ATOM 614 O O . VAL A 1 77 ? 28.778 -7.471 -4.679 1.00 88.44 77 VAL A O 1
ATOM 617 N N . TYR A 1 78 ? 27.494 -9.292 -4.363 1.00 86.75 78 TYR A N 1
ATOM 618 C CA . TYR A 1 78 ? 26.826 -8.772 -3.176 1.00 86.75 78 TYR A CA 1
ATOM 619 C C . TYR A 1 78 ? 27.888 -8.407 -2.126 1.00 86.75 78 TYR A C 1
ATOM 621 O O . TYR A 1 78 ? 28.068 -7.243 -1.854 1.00 86.75 78 TYR A O 1
ATOM 629 N N . GLU A 1 79 ? 28.738 -9.298 -1.639 1.00 86.62 79 GLU A N 1
ATOM 630 C CA . GLU A 1 79 ? 29.681 -8.983 -0.549 1.00 86.62 79 GLU A CA 1
ATOM 631 C C . GLU A 1 79 ? 30.592 -7.759 -0.781 1.00 86.62 79 GLU A C 1
ATOM 633 O O . GLU A 1 79 ? 30.885 -7.033 0.170 1.00 86.62 79 GLU A O 1
ATOM 638 N N . VAL A 1 80 ? 31.004 -7.486 -2.025 1.00 84.12 80 VAL A N 1
ATOM 639 C CA . VAL A 1 80 ? 31.893 -6.353 -2.348 1.00 84.12 80 VAL A CA 1
ATOM 640 C C . VAL A 1 80 ? 31.172 -5.028 -2.589 1.00 84.12 80 VAL A C 1
ATOM 642 O O . VAL A 1 80 ? 31.777 -3.970 -2.437 1.00 84.12 80 VAL A O 1
ATOM 645 N N . THR A 1 81 ? 29.886 -5.046 -2.946 1.00 77.75 81 THR A N 1
ATOM 646 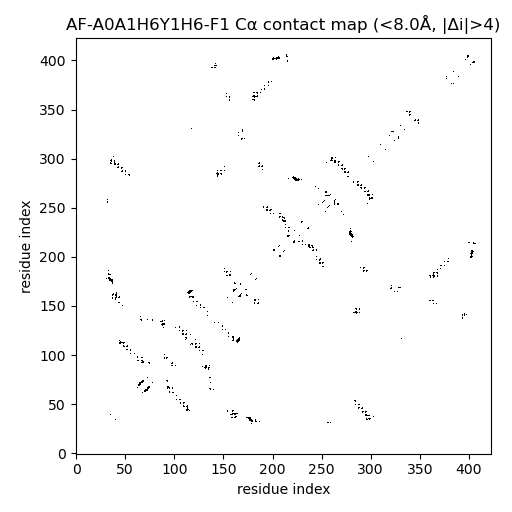C CA . THR A 1 81 ? 29.137 -3.814 -3.274 1.00 77.75 81 THR A CA 1
ATOM 647 C C . THR A 1 81 ? 28.550 -3.144 -2.015 1.00 77.75 81 THR A C 1
ATOM 649 O O . THR A 1 81 ? 27.643 -2.318 -2.109 1.00 77.75 81 THR A O 1
ATOM 652 N N . TRP A 1 82 ? 28.982 -3.557 -0.815 1.00 67.38 82 TRP A N 1
ATOM 653 C CA . TRP A 1 82 ? 28.166 -3.468 0.400 1.00 67.38 82 TRP A CA 1
ATOM 654 C C . TRP A 1 82 ? 28.697 -2.572 1.520 1.00 67.38 82 TRP A C 1
ATOM 656 O O . TRP A 1 82 ? 29.859 -2.634 1.909 1.00 67.38 82 TRP A O 1
ATOM 666 N N . GLY A 1 83 ? 27.775 -1.775 2.082 1.00 59.66 83 GLY A N 1
ATOM 667 C CA . GLY A 1 83 ? 27.950 -0.936 3.275 1.00 59.66 83 GLY A CA 1
ATOM 668 C C . GLY A 1 83 ? 27.162 -1.432 4.503 1.00 59.66 83 GLY A C 1
ATOM 669 O O . GLY A 1 83 ? 26.390 -2.388 4.430 1.00 59.66 83 GLY A O 1
ATOM 670 N N . PHE A 1 84 ? 27.336 -0.749 5.643 1.00 44.56 84 PHE A N 1
ATOM 671 C CA . PHE A 1 84 ? 26.957 -1.173 7.010 1.00 44.56 84 PHE A CA 1
ATOM 672 C C . PHE A 1 84 ? 25.465 -1.503 7.287 1.00 44.56 84 PHE A C 1
ATOM 674 O O . PHE A 1 84 ? 25.170 -1.996 8.375 1.00 44.56 84 PHE A O 1
ATOM 681 N N . TYR A 1 85 ? 24.518 -1.261 6.367 1.00 52.03 85 TYR A N 1
ATOM 682 C CA . TYR A 1 85 ? 23.084 -1.174 6.713 1.00 52.03 85 TYR A CA 1
ATOM 683 C C . TYR A 1 85 ? 22.105 -2.166 6.069 1.00 52.03 85 TYR A C 1
ATOM 685 O O . TYR A 1 85 ? 20.923 -2.105 6.398 1.00 52.03 85 TYR A O 1
ATOM 693 N N . ASN A 1 86 ? 22.519 -3.117 5.230 1.00 66.12 86 ASN A N 1
ATOM 694 C CA . ASN A 1 86 ? 21.535 -3.848 4.413 1.00 66.12 86 ASN A CA 1
ATOM 695 C C . ASN A 1 86 ? 21.398 -5.363 4.693 1.00 66.12 86 ASN A C 1
ATOM 697 O O . ASN A 1 86 ? 21.052 -6.104 3.787 1.00 66.12 86 ASN A O 1
ATOM 701 N N . PHE A 1 87 ? 21.671 -5.876 5.898 1.00 78.88 87 PHE A N 1
ATOM 702 C CA . PHE A 1 87 ? 21.582 -7.326 6.195 1.00 78.88 87 PHE A CA 1
ATOM 703 C C . PHE A 1 87 ? 20.395 -8.045 5.503 1.00 78.88 87 PHE A C 1
ATOM 705 O O . PHE A 1 87 ? 19.231 -7.702 5.729 1.00 78.88 87 PHE A O 1
ATOM 712 N N . SER A 1 88 ? 20.692 -9.067 4.689 1.00 91.06 88 SER A N 1
ATOM 713 C CA . SER A 1 88 ? 19.698 -9.871 3.974 1.00 91.06 88 SER A CA 1
ATOM 714 C C . SER A 1 88 ? 19.798 -11.350 4.346 1.00 91.06 88 SER A C 1
ATOM 716 O O . SER A 1 88 ? 20.820 -11.995 4.140 1.00 91.06 88 SER A O 1
ATOM 718 N N . ILE A 1 89 ? 18.691 -11.918 4.822 1.00 95.12 89 ILE A N 1
ATOM 719 C CA . ILE A 1 89 ? 18.506 -13.362 5.024 1.00 95.12 89 ILE A CA 1
ATOM 720 C C . ILE A 1 89 ? 18.618 -14.112 3.686 1.00 95.12 89 ILE A C 1
ATOM 722 O O . ILE A 1 89 ? 19.222 -15.177 3.623 1.00 95.12 89 ILE A O 1
ATOM 726 N N . HIS A 1 90 ? 18.101 -13.534 2.599 1.00 95.06 90 HIS A N 1
ATOM 727 C CA . HIS A 1 90 ? 18.258 -14.054 1.239 1.00 95.06 90 HIS A CA 1
ATOM 728 C C . HIS A 1 90 ? 19.724 -14.103 0.776 1.00 95.06 90 HIS A C 1
ATOM 730 O O . HIS A 1 90 ? 20.017 -14.819 -0.175 1.00 95.06 90 HIS A O 1
ATOM 736 N N . ALA A 1 91 ? 20.643 -13.375 1.420 1.00 93.44 91 ALA A N 1
ATOM 737 C CA . ALA A 1 91 ? 22.071 -13.425 1.111 1.00 93.44 91 ALA A CA 1
ATOM 738 C C . ALA A 1 91 ? 22.844 -14.487 1.917 1.00 93.44 91 ALA A C 1
ATOM 740 O O . ALA A 1 91 ? 24.049 -14.618 1.750 1.00 93.44 91 ALA A O 1
ATOM 741 N N . LEU A 1 92 ? 22.174 -15.279 2.767 1.00 94.62 92 LEU A N 1
ATOM 742 C CA . LEU A 1 92 ? 22.821 -16.389 3.483 1.00 94.62 92 LEU A CA 1
ATOM 743 C C . LEU A 1 92 ? 23.230 -17.546 2.556 1.00 94.62 92 LEU A C 1
ATOM 745 O O . LEU A 1 92 ? 24.046 -18.379 2.942 1.00 94.62 92 LEU A O 1
ATOM 749 N N . SER A 1 93 ? 22.642 -17.633 1.361 1.00 95.88 93 SER A N 1
ATOM 750 C CA . SER A 1 93 ? 23.010 -18.604 0.332 1.00 95.88 93 SER A CA 1
ATOM 751 C C . SER A 1 93 ? 22.552 -18.121 -1.044 1.00 95.88 93 SER A C 1
ATOM 753 O O . SER A 1 93 ? 21.427 -17.643 -1.197 1.00 95.88 93 SER A O 1
ATOM 755 N N . GLY A 1 94 ? 23.408 -18.266 -2.053 1.00 95.06 94 GLY A N 1
ATOM 756 C CA . GLY A 1 94 ? 23.092 -17.967 -3.447 1.00 95.06 94 GLY A CA 1
ATOM 757 C C . GLY A 1 94 ? 22.529 -19.168 -4.204 1.00 95.06 94 GLY A C 1
ATOM 758 O O . GLY A 1 94 ? 22.320 -19.084 -5.409 1.00 95.06 94 GLY A O 1
ATOM 759 N N . GLU A 1 95 ? 22.238 -20.271 -3.516 1.00 97.62 95 GLU A N 1
ATOM 760 C CA . GLU A 1 95 ? 21.663 -21.469 -4.120 1.00 97.62 95 GLU A CA 1
ATOM 761 C C . GLU A 1 95 ? 20.191 -21.276 -4.500 1.00 97.62 95 GLU A C 1
ATOM 763 O O . GLU A 1 95 ? 19.394 -20.704 -3.747 1.00 97.62 95 GLU A O 1
ATOM 768 N N . LEU A 1 96 ? 19.788 -21.837 -5.644 1.00 97.31 96 LEU A N 1
ATOM 769 C CA . LEU A 1 96 ? 18.414 -21.716 -6.143 1.00 97.31 96 LEU A CA 1
ATOM 770 C C . LEU A 1 96 ? 17.382 -22.286 -5.161 1.00 97.31 96 LEU A C 1
ATOM 772 O O . LEU A 1 96 ? 16.350 -21.657 -4.919 1.00 97.31 96 LEU A O 1
ATOM 776 N N . TRP A 1 97 ? 17.656 -23.449 -4.563 1.00 97.69 97 TRP A N 1
ATOM 777 C CA . TRP A 1 97 ? 16.729 -24.086 -3.621 1.00 97.69 97 TRP A CA 1
ATOM 778 C C . TRP A 1 97 ? 16.477 -23.209 -2.384 1.00 97.69 97 TRP A C 1
ATOM 780 O O . TRP A 1 97 ? 15.363 -23.185 -1.855 1.00 97.69 97 TRP A O 1
ATOM 790 N N . PHE A 1 98 ? 17.489 -22.456 -1.936 1.00 98.12 98 PHE A N 1
ATOM 791 C CA . PHE A 1 98 ? 17.374 -21.573 -0.780 1.00 98.12 98 PHE A CA 1
ATOM 792 C C . PHE A 1 98 ? 16.488 -20.367 -1.103 1.00 98.12 98 PHE A C 1
ATOM 794 O O . PHE A 1 98 ? 15.601 -20.020 -0.319 1.00 98.12 98 PHE A O 1
ATOM 801 N N . GLN A 1 99 ? 16.653 -19.784 -2.295 1.00 98.06 99 GLN A N 1
ATOM 802 C CA . GLN A 1 99 ? 15.779 -18.709 -2.769 1.00 98.06 99 GLN A CA 1
ATOM 803 C C . GLN A 1 99 ? 14.333 -19.193 -2.933 1.00 98.06 99 GLN A C 1
ATOM 805 O O . GLN A 1 99 ? 13.409 -18.536 -2.453 1.00 98.06 99 GLN A O 1
ATOM 810 N N . GLN A 1 100 ? 14.121 -20.381 -3.507 1.00 98.31 100 GLN A N 1
ATOM 811 C CA . GLN A 1 100 ? 12.790 -20.988 -3.625 1.00 98.31 100 GLN A CA 1
ATOM 812 C C . GLN A 1 100 ? 12.129 -21.174 -2.255 1.00 98.31 100 GLN A C 1
ATOM 814 O O . GLN A 1 100 ? 10.956 -20.836 -2.078 1.00 98.31 100 GLN A O 1
ATOM 819 N N . PHE A 1 101 ? 12.885 -21.663 -1.270 1.00 98.38 101 PHE A N 1
ATOM 820 C CA . PHE A 1 101 ? 12.408 -21.815 0.100 1.00 98.38 101 PHE A CA 1
ATOM 821 C C . PHE A 1 101 ? 12.016 -20.470 0.729 1.00 98.38 101 PHE A C 1
ATOM 823 O O . PHE A 1 101 ? 10.930 -20.362 1.302 1.00 98.38 101 PHE A O 1
ATOM 830 N N . MET A 1 102 ? 12.847 -19.433 0.592 1.00 98.38 102 MET A N 1
ATOM 831 C CA . MET A 1 102 ? 12.539 -18.095 1.111 1.00 98.38 102 MET A CA 1
ATOM 832 C C . MET A 1 102 ? 11.298 -17.478 0.450 1.00 98.38 102 MET A C 1
ATOM 834 O O . MET A 1 102 ? 10.449 -16.927 1.151 1.00 98.38 102 MET A O 1
ATOM 838 N N . PHE A 1 103 ? 11.133 -17.623 -0.868 1.00 98.38 103 PHE A N 1
ATOM 839 C CA . PHE A 1 103 ? 9.939 -17.154 -1.582 1.00 98.38 103 PHE A CA 1
ATOM 840 C C . PHE A 1 103 ? 8.676 -17.901 -1.143 1.00 98.38 103 PHE A C 1
ATOM 842 O O . PHE A 1 103 ? 7.644 -17.274 -0.899 1.00 98.38 103 PHE A O 1
ATOM 849 N N . LEU A 1 104 ? 8.750 -19.229 -0.987 1.00 98.50 104 LEU A N 1
ATOM 850 C CA . LEU A 1 104 ? 7.644 -20.033 -0.463 1.00 98.50 104 LEU A CA 1
ATOM 851 C C . LEU A 1 104 ? 7.267 -19.572 0.951 1.00 98.50 104 LEU A C 1
ATOM 853 O O . LEU A 1 104 ? 6.090 -19.368 1.248 1.00 98.50 104 LEU A O 1
ATOM 857 N N . LEU A 1 105 ? 8.264 -19.372 1.816 1.00 98.56 105 LEU A N 1
ATOM 858 C CA . LEU A 1 105 ? 8.064 -18.899 3.181 1.00 98.56 105 LEU A CA 1
ATOM 859 C C . LEU A 1 105 ? 7.391 -17.520 3.195 1.00 98.56 105 LEU A C 1
ATOM 861 O O . LEU A 1 105 ? 6.384 -17.342 3.883 1.00 98.56 105 LEU A O 1
ATOM 865 N N . ALA A 1 106 ? 7.883 -16.570 2.398 1.00 98.62 106 ALA A N 1
ATOM 866 C CA . ALA A 1 106 ? 7.280 -15.248 2.249 1.00 98.62 106 ALA A CA 1
ATOM 867 C C . ALA A 1 106 ? 5.835 -15.330 1.729 1.00 98.62 106 ALA A C 1
ATOM 869 O O . ALA A 1 106 ? 4.951 -14.659 2.266 1.00 98.62 106 ALA A O 1
ATOM 870 N N . GLY A 1 107 ? 5.560 -16.216 0.768 1.00 98.69 107 GLY A N 1
ATOM 871 C CA . GLY A 1 107 ? 4.215 -16.469 0.250 1.00 98.69 107 GLY A CA 1
ATOM 872 C C . GLY A 1 107 ? 3.257 -17.015 1.313 1.00 98.69 107 GLY A C 1
ATOM 873 O O . GLY A 1 107 ? 2.126 -16.543 1.437 1.00 98.69 107 GLY A O 1
ATOM 874 N N . LEU A 1 108 ? 3.711 -17.952 2.151 1.00 98.69 108 LEU A N 1
ATOM 875 C CA . LEU A 1 108 ? 2.924 -18.477 3.274 1.00 98.69 108 LEU A CA 1
ATOM 876 C C . LEU A 1 108 ? 2.622 -17.394 4.321 1.00 98.69 108 LEU A C 1
ATOM 878 O O . LEU A 1 108 ? 1.499 -17.322 4.829 1.00 98.69 108 LEU A O 1
ATOM 882 N N . PHE A 1 109 ? 3.590 -16.523 4.618 1.00 98.69 109 PHE A N 1
ATOM 883 C CA . PHE A 1 109 ? 3.384 -15.365 5.489 1.00 98.69 109 PHE A CA 1
ATOM 884 C C . PHE A 1 109 ? 2.382 -14.372 4.885 1.00 98.69 109 PHE A C 1
ATOM 886 O O . PHE A 1 109 ? 1.465 -13.937 5.584 1.00 98.69 109 PHE A O 1
ATOM 893 N N . ALA A 1 110 ? 2.480 -14.072 3.588 1.00 98.62 110 ALA A N 1
ATOM 894 C CA . ALA A 1 110 ? 1.532 -13.205 2.892 1.00 98.62 110 ALA A CA 1
ATOM 895 C C . ALA A 1 110 ? 0.103 -13.780 2.919 1.00 98.62 110 ALA A C 1
ATOM 897 O O . ALA A 1 110 ? -0.840 -13.061 3.251 1.00 98.62 110 ALA A O 1
ATOM 898 N N . LEU A 1 111 ? -0.071 -15.088 2.695 1.00 98.62 111 LEU A N 1
ATOM 899 C CA . LEU A 1 111 ? -1.368 -15.763 2.835 1.00 98.62 111 LEU A CA 1
ATOM 900 C C . LEU A 1 111 ? -1.914 -15.660 4.266 1.00 98.62 111 LEU A C 1
ATOM 902 O O . LEU A 1 111 ? -3.061 -15.256 4.474 1.00 98.62 111 LEU A O 1
ATOM 906 N N . ALA A 1 112 ? -1.092 -15.961 5.274 1.00 97.94 112 ALA A N 1
ATOM 907 C CA . ALA A 1 112 ? -1.484 -15.822 6.675 1.00 97.94 112 ALA A CA 1
ATOM 908 C C . ALA A 1 112 ? -1.854 -14.367 7.036 1.00 97.94 112 ALA A C 1
ATOM 910 O O . ALA A 1 112 ? -2.774 -14.138 7.833 1.00 97.94 112 ALA A O 1
ATOM 911 N N . PHE A 1 113 ? -1.189 -13.385 6.419 1.00 98.56 113 PHE A N 1
ATOM 912 C CA . PHE A 1 113 ? -1.483 -11.964 6.577 1.00 98.56 113 PHE A CA 1
ATOM 913 C C . PHE A 1 113 ? -2.829 -11.586 5.952 1.00 98.56 113 PHE A C 1
ATOM 915 O O . PHE A 1 113 ? -3.635 -10.928 6.614 1.00 98.56 113 PHE A O 1
ATOM 922 N N . ILE A 1 114 ? -3.137 -12.070 4.743 1.00 98.50 114 ILE A N 1
ATOM 923 C CA . ILE A 1 114 ? -4.441 -11.873 4.084 1.00 98.50 114 ILE A CA 1
ATOM 924 C C . ILE A 1 114 ? -5.572 -12.366 4.992 1.00 98.50 114 ILE A C 1
ATOM 926 O O . ILE A 1 114 ? -6.506 -11.610 5.286 1.00 98.50 114 ILE A O 1
ATOM 930 N N . PHE A 1 115 ? -5.449 -13.581 5.536 1.00 96.50 115 PHE A N 1
ATOM 931 C CA . PHE A 1 115 ? -6.435 -14.155 6.463 1.00 96.50 115 PHE A CA 1
ATOM 932 C C . PHE A 1 115 ? -6.437 -13.505 7.859 1.00 96.50 115 PHE A C 1
ATOM 934 O O . PHE A 1 115 ? -7.325 -13.769 8.677 1.00 96.50 115 PHE A O 1
ATOM 941 N N . GLY A 1 116 ? -5.467 -12.635 8.155 1.00 95.69 116 GLY A N 1
ATOM 942 C CA . GLY A 1 116 ? -5.336 -11.949 9.437 1.00 95.69 116 GLY A CA 1
ATOM 943 C C . GLY A 1 116 ? -5.143 -12.917 10.607 1.00 95.69 116 GLY A C 1
ATOM 944 O O . GLY A 1 116 ? -5.786 -12.778 11.651 1.00 95.69 116 GLY A O 1
ATOM 945 N N . TYR A 1 117 ? -4.293 -13.927 10.418 1.00 94.56 117 TYR A N 1
ATOM 946 C CA . TYR A 1 117 ? -3.834 -14.816 11.481 1.00 94.56 117 TYR A CA 1
ATOM 947 C C . TYR A 1 117 ? -2.631 -14.192 12.190 1.00 94.56 117 TYR A C 1
ATOM 949 O O . TYR A 1 117 ? -1.617 -13.941 11.549 1.00 94.56 117 TYR A O 1
ATOM 957 N N . ARG A 1 118 ? -2.723 -13.931 13.505 1.00 92.94 118 ARG A N 1
ATOM 958 C CA . ARG A 1 118 ? -1.662 -13.240 14.273 1.00 92.94 118 ARG A CA 1
ATOM 959 C C . ARG A 1 118 ? -1.145 -12.003 13.528 1.00 92.94 118 ARG A C 1
ATOM 961 O O . ARG A 1 118 ? 0.059 -11.793 13.393 1.00 92.94 118 ARG A O 1
ATOM 968 N N . THR A 1 119 ? -2.087 -11.183 13.067 1.00 94.19 119 THR A N 1
ATOM 969 C CA . THR A 1 119 ? -1.937 -10.159 12.023 1.00 94.19 119 THR A CA 1
ATOM 970 C C . THR A 1 119 ? -0.681 -9.301 12.180 1.00 94.19 119 THR A C 1
ATOM 972 O O . THR A 1 119 ? -0.006 -9.017 11.200 1.00 94.19 119 THR A O 1
ATOM 975 N N . ARG A 1 120 ? -0.345 -8.896 13.411 1.00 92.44 120 ARG A N 1
ATOM 976 C CA . ARG A 1 120 ? 0.837 -8.063 13.684 1.00 92.44 120 ARG A CA 1
ATOM 977 C C . ARG A 1 120 ? 2.156 -8.818 13.556 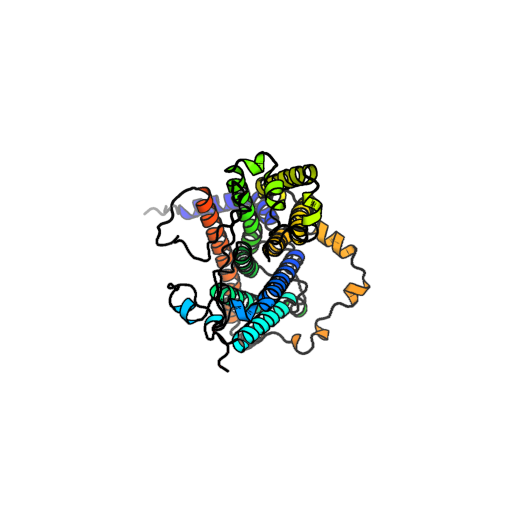1.00 92.44 120 ARG A C 1
ATOM 979 O O . ARG A 1 120 ? 3.082 -8.289 12.963 1.00 92.44 120 ARG A O 1
ATOM 986 N N . LEU A 1 121 ? 2.242 -10.025 14.114 1.00 94.44 121 LEU A N 1
ATOM 987 C CA . LEU A 1 121 ? 3.469 -10.827 14.082 1.00 94.44 121 LEU A CA 1
ATOM 988 C C . LEU A 1 121 ? 3.734 -11.351 12.675 1.00 94.44 121 LEU A C 1
ATOM 990 O O . LEU A 1 121 ? 4.851 -11.254 12.186 1.00 94.44 121 LEU A O 1
ATOM 994 N N . VAL A 1 122 ? 2.690 -11.849 12.009 1.00 97.81 122 VAL A N 1
ATOM 995 C CA . VAL A 1 122 ? 2.792 -12.276 10.612 1.00 97.81 122 VAL A CA 1
ATOM 996 C C . VAL A 1 122 ? 3.116 -11.085 9.718 1.00 97.81 122 VAL A C 1
ATOM 998 O O . VAL A 1 122 ? 4.012 -11.186 8.896 1.00 97.81 122 VAL A O 1
ATOM 1001 N N . GLY A 1 123 ? 2.472 -9.935 9.925 1.00 98.00 123 GLY A N 1
ATOM 1002 C CA . GLY A 1 123 ? 2.790 -8.723 9.177 1.00 98.00 123 GLY A CA 1
ATOM 1003 C C . GLY A 1 123 ? 4.225 -8.222 9.391 1.00 98.00 123 GLY A C 1
ATOM 1004 O O . GLY A 1 123 ? 4.863 -7.800 8.432 1.00 98.00 123 GLY A O 1
ATOM 1005 N N . LEU A 1 124 ? 4.767 -8.329 10.612 1.00 97.69 124 LEU A N 1
ATOM 1006 C CA . LEU A 1 124 ? 6.184 -8.059 10.883 1.00 97.69 124 LEU A CA 1
ATOM 1007 C C . LEU A 1 124 ? 7.098 -9.063 10.163 1.00 97.69 124 LEU A C 1
ATOM 1009 O O . LEU A 1 124 ? 8.106 -8.659 9.596 1.00 97.69 124 LEU A O 1
ATOM 1013 N N . GLY A 1 125 ? 6.729 -10.346 10.136 1.00 98.31 125 GLY A N 1
ATOM 1014 C CA . GLY A 1 125 ? 7.433 -11.364 9.354 1.00 98.31 125 GLY A CA 1
ATOM 1015 C C . GLY A 1 125 ? 7.435 -11.055 7.855 1.00 98.31 125 GLY A C 1
ATOM 1016 O O . GLY A 1 125 ? 8.494 -11.089 7.237 1.00 98.31 125 GLY A O 1
ATOM 1017 N N . CYS A 1 126 ? 6.287 -10.656 7.290 1.00 98.62 126 CYS A N 1
ATOM 1018 C CA . CYS A 1 126 ? 6.200 -10.177 5.908 1.00 98.62 126 CYS A CA 1
ATOM 1019 C C . CYS A 1 126 ? 7.145 -8.997 5.667 1.00 98.62 126 CYS A C 1
ATOM 1021 O O . CYS A 1 126 ? 7.843 -8.976 4.661 1.00 98.62 126 CYS A O 1
ATOM 1023 N N . LEU A 1 127 ? 7.182 -8.026 6.587 1.00 98.00 127 LEU A N 1
ATOM 1024 C CA . LEU A 1 127 ? 8.043 -6.852 6.465 1.00 98.00 127 LEU A CA 1
ATOM 1025 C C . LEU A 1 127 ? 9.529 -7.240 6.468 1.00 98.00 127 LEU A C 1
ATOM 1027 O O . LEU A 1 127 ? 10.270 -6.782 5.607 1.00 98.00 127 LEU A O 1
ATOM 1031 N N . ILE A 1 128 ? 9.958 -8.103 7.392 1.00 97.62 128 ILE A N 1
ATOM 1032 C CA . ILE A 1 128 ? 11.353 -8.567 7.482 1.00 97.62 128 ILE A CA 1
ATOM 1033 C C . ILE A 1 128 ? 11.763 -9.315 6.209 1.00 97.62 128 ILE A C 1
ATOM 1035 O O . ILE A 1 128 ? 12.822 -9.035 5.651 1.00 97.62 128 ILE A O 1
ATOM 1039 N N . LEU A 1 129 ? 10.919 -10.233 5.726 1.00 98.12 129 LEU A N 1
ATOM 1040 C CA . LEU A 1 129 ? 11.188 -10.984 4.497 1.00 98.12 129 LEU A CA 1
ATOM 1041 C C . LEU A 1 129 ? 11.213 -10.067 3.267 1.00 98.12 129 LEU A C 1
ATOM 1043 O O . LEU A 1 129 ? 12.091 -10.218 2.426 1.00 98.12 129 LEU A O 1
ATOM 1047 N N . LEU A 1 130 ? 10.328 -9.066 3.200 1.00 97.19 130 LEU A N 1
ATOM 1048 C CA . LEU A 1 130 ? 10.323 -8.059 2.135 1.00 97.19 130 LEU A CA 1
ATOM 1049 C C . LEU A 1 130 ? 11.612 -7.225 2.135 1.00 97.19 130 LEU A C 1
ATOM 1051 O O . LEU A 1 130 ? 12.242 -7.061 1.094 1.00 97.19 130 LEU A O 1
ATOM 1055 N N . PHE A 1 131 ? 12.033 -6.718 3.300 1.00 94.81 131 PHE A N 1
ATOM 1056 C CA . PHE A 1 131 ? 13.302 -5.995 3.424 1.00 94.81 131 PHE A CA 1
ATOM 1057 C C . PHE A 1 131 ? 14.480 -6.870 3.013 1.00 94.81 131 PHE A C 1
ATOM 1059 O O . PHE A 1 131 ? 15.341 -6.403 2.276 1.00 94.81 131 PHE A O 1
ATOM 1066 N N . SER A 1 132 ? 14.488 -8.135 3.431 1.00 95.31 132 SER A N 1
ATOM 1067 C CA . SER A 1 132 ? 15.526 -9.073 3.032 1.00 95.31 132 SER A CA 1
ATOM 1068 C C . SER A 1 132 ? 15.542 -9.311 1.519 1.00 95.31 132 SER A C 1
ATOM 1070 O O . SER A 1 132 ? 16.616 -9.272 0.921 1.00 95.31 132 SER A O 1
ATOM 1072 N N . LEU A 1 133 ? 14.389 -9.530 0.887 1.00 95.31 133 LEU A N 1
ATOM 1073 C CA . LEU A 1 133 ? 14.307 -9.739 -0.558 1.00 95.31 133 LEU A CA 1
ATOM 1074 C C . LEU A 1 133 ? 14.819 -8.516 -1.326 1.00 95.31 133 LEU A C 1
ATOM 1076 O O . LEU A 1 133 ? 15.630 -8.653 -2.239 1.00 95.31 133 LEU A O 1
ATOM 1080 N N . HIS A 1 134 ? 14.396 -7.317 -0.920 1.00 93.06 134 HIS A N 1
ATOM 1081 C CA . HIS A 1 134 ? 14.825 -6.069 -1.553 1.00 93.06 134 HIS A CA 1
ATOM 1082 C C . HIS A 1 134 ? 16.321 -5.821 -1.347 1.00 93.06 134 HIS A C 1
ATOM 1084 O O . HIS A 1 134 ? 17.027 -5.435 -2.272 1.00 93.06 134 HIS A O 1
ATOM 1090 N N . ALA A 1 135 ? 16.825 -6.111 -0.150 1.00 90.94 135 ALA A N 1
ATOM 1091 C CA . ALA A 1 135 ? 18.241 -6.009 0.146 1.00 90.94 135 ALA A CA 1
ATOM 1092 C C . ALA A 1 135 ? 19.080 -7.011 -0.664 1.00 90.94 135 ALA A C 1
ATOM 1094 O O . ALA A 1 135 ? 20.218 -6.706 -0.977 1.00 90.94 135 ALA A O 1
ATOM 1095 N N . ARG A 1 136 ? 18.554 -8.180 -1.065 1.00 92.19 136 ARG A N 1
ATOM 1096 C CA . ARG A 1 136 ? 19.335 -9.181 -1.823 1.00 92.19 136 ARG A CA 1
ATOM 1097 C C . ARG A 1 136 ? 19.803 -8.682 -3.188 1.00 92.19 136 ARG A C 1
ATOM 1099 O O . ARG A 1 136 ? 20.877 -9.089 -3.632 1.00 92.19 136 ARG A O 1
ATOM 1106 N N . ASN A 1 137 ? 18.997 -7.862 -3.855 1.00 90.62 137 ASN A N 1
ATOM 1107 C CA . ASN A 1 137 ? 19.346 -7.277 -5.143 1.00 90.62 137 ASN A CA 1
ATOM 1108 C C . ASN A 1 137 ? 18.711 -5.880 -5.292 1.00 90.62 137 ASN A C 1
ATOM 1110 O O . ASN A 1 137 ? 17.586 -5.763 -5.783 1.00 90.62 137 ASN A O 1
ATOM 1114 N N . PRO A 1 138 ? 19.432 -4.821 -4.884 1.00 86.19 138 PRO A N 1
ATOM 1115 C CA . PRO A 1 138 ? 19.000 -3.434 -5.048 1.00 86.19 138 PRO A CA 1
ATOM 1116 C C . PRO A 1 138 ? 18.789 -2.998 -6.504 1.00 86.19 138 PRO A C 1
ATOM 1118 O O . PRO A 1 138 ? 17.968 -2.124 -6.766 1.00 86.19 138 PRO A O 1
ATOM 1121 N N . GLY A 1 139 ? 19.509 -3.608 -7.453 1.00 83.38 139 GLY A N 1
ATOM 1122 C CA . GLY A 1 139 ? 19.523 -3.192 -8.859 1.00 83.38 139 GLY A CA 1
ATOM 1123 C C . GLY A 1 139 ? 18.221 -3.463 -9.616 1.00 83.38 139 GLY A C 1
ATOM 1124 O O . GLY A 1 139 ? 18.015 -2.898 -10.686 1.00 83.38 139 GLY A O 1
ATOM 1125 N N . VAL A 1 140 ? 17.337 -4.296 -9.062 1.00 87.38 140 VAL A N 1
ATOM 1126 C CA . VAL A 1 140 ? 16.026 -4.636 -9.645 1.00 87.38 140 VAL A CA 1
ATOM 1127 C C . VAL A 1 140 ? 14.857 -3.962 -8.918 1.00 87.38 140 VAL A C 1
ATOM 1129 O O . VAL A 1 140 ? 13.712 -4.408 -9.038 1.00 87.38 140 VAL A O 1
ATOM 1132 N N . LEU A 1 141 ? 15.136 -2.945 -8.098 1.00 87.31 141 LEU A N 1
ATOM 1133 C CA . LEU A 1 141 ? 14.122 -2.220 -7.336 1.00 87.31 141 LEU A CA 1
ATOM 1134 C C . LEU A 1 141 ? 13.695 -0.930 -8.033 1.00 87.31 141 LEU A C 1
ATOM 1136 O O . LEU A 1 141 ? 14.476 -0.271 -8.710 1.00 87.31 141 LEU A O 1
ATOM 1140 N N . ASN A 1 142 ? 12.450 -0.529 -7.798 1.00 84.50 142 ASN A N 1
ATOM 1141 C CA . ASN A 1 142 ? 11.912 0.755 -8.235 1.00 84.50 142 ASN A CA 1
ATOM 1142 C C . ASN A 1 142 ? 11.160 1.480 -7.100 1.00 84.50 142 ASN A C 1
ATOM 1144 O O . ASN A 1 142 ? 11.073 1.016 -5.958 1.00 84.50 142 ASN A O 1
ATOM 1148 N N . GLY A 1 143 ? 10.579 2.646 -7.406 1.00 80.81 143 GLY A N 1
ATOM 1149 C CA . GLY A 1 143 ? 9.821 3.443 -6.432 1.00 80.81 143 GLY A CA 1
ATOM 1150 C C . GLY A 1 143 ? 8.637 2.701 -5.785 1.00 80.81 143 GLY A C 1
ATOM 1151 O O . GLY A 1 143 ? 8.298 2.972 -4.630 1.00 80.81 143 GLY A O 1
ATOM 1152 N N . GLY A 1 144 ? 8.045 1.724 -6.481 1.00 86.94 144 GLY A N 1
ATOM 1153 C CA . GLY A 1 144 ? 7.016 0.816 -5.963 1.00 86.94 144 GLY A CA 1
ATOM 1154 C C . GLY A 1 144 ? 7.485 -0.038 -4.801 1.00 86.94 144 GLY A C 1
ATOM 1155 O O . GLY A 1 144 ? 6.765 -0.166 -3.811 1.00 86.94 144 GLY A O 1
ATOM 1156 N N . ASP A 1 145 ? 8.712 -0.538 -4.864 1.00 91.38 145 ASP A N 1
ATOM 1157 C CA . ASP A 1 145 ? 9.302 -1.369 -3.817 1.00 91.38 145 ASP A CA 1
ATOM 1158 C C . ASP A 1 145 ? 9.561 -0.566 -2.538 1.00 91.38 145 ASP A C 1
ATOM 1160 O O . ASP A 1 145 ? 9.329 -1.033 -1.414 1.00 91.38 145 ASP A O 1
ATOM 1164 N N . ARG A 1 146 ? 9.999 0.689 -2.690 1.00 88.38 146 ARG A N 1
ATOM 1165 C CA . ARG A 1 146 ? 10.130 1.630 -1.569 1.00 88.38 146 ARG A CA 1
ATOM 1166 C C . ARG A 1 146 ? 8.765 1.954 -0.968 1.00 88.38 146 ARG A C 1
ATOM 1168 O O . ARG A 1 146 ? 8.603 1.844 0.249 1.00 88.38 146 ARG A O 1
ATOM 1175 N N . LEU A 1 147 ? 7.781 2.294 -1.802 1.00 91.62 147 LEU A N 1
ATOM 1176 C CA . LEU A 1 147 ? 6.416 2.569 -1.356 1.00 91.62 147 LEU A CA 1
ATOM 1177 C C . LEU A 1 147 ? 5.833 1.381 -0.581 1.00 91.62 147 LEU A C 1
ATOM 1179 O O . LEU A 1 147 ? 5.281 1.589 0.497 1.00 91.62 147 LEU A O 1
ATOM 1183 N N . LEU A 1 148 ? 5.990 0.155 -1.091 1.00 95.50 148 LEU A N 1
ATOM 1184 C CA . LEU A 1 148 ? 5.459 -1.062 -0.478 1.00 95.50 148 LEU A CA 1
ATOM 1185 C C . LEU A 1 148 ? 6.039 -1.303 0.924 1.00 95.50 148 LEU A C 1
ATOM 1187 O O . LEU A 1 148 ? 5.283 -1.568 1.862 1.00 95.50 148 LEU A O 1
ATOM 1191 N N . ARG A 1 149 ? 7.360 -1.142 1.097 1.00 95.06 149 ARG A N 1
ATOM 1192 C CA . ARG A 1 149 ? 8.018 -1.235 2.415 1.00 95.06 149 ARG A CA 1
ATOM 1193 C C . ARG A 1 149 ? 7.456 -0.205 3.397 1.00 95.06 149 ARG A C 1
ATOM 1195 O O . ARG A 1 149 ? 7.099 -0.556 4.523 1.00 95.06 149 ARG A O 1
ATOM 1202 N N . VAL A 1 150 ? 7.334 1.052 2.963 1.00 94.44 150 VAL A N 1
ATOM 1203 C CA . VAL A 1 150 ? 6.845 2.155 3.805 1.00 94.44 150 VAL A CA 1
ATOM 1204 C C . VAL A 1 150 ? 5.379 1.958 4.187 1.00 94.44 150 VAL A C 1
ATOM 1206 O O . VAL A 1 150 ? 5.042 2.035 5.369 1.00 94.44 150 VAL A O 1
ATOM 1209 N N . ILE A 1 151 ? 4.497 1.669 3.226 1.00 96.69 151 ILE A N 1
ATOM 1210 C CA . ILE A 1 151 ? 3.067 1.513 3.514 1.00 96.69 151 ILE A CA 1
ATOM 1211 C C . ILE A 1 151 ? 2.803 0.287 4.390 1.00 96.69 151 ILE A C 1
ATOM 1213 O O . ILE A 1 151 ? 1.966 0.365 5.288 1.00 96.69 151 ILE A O 1
ATOM 1217 N N . LEU A 1 152 ? 3.537 -0.817 4.200 1.00 97.88 152 LEU A N 1
ATOM 1218 C CA . LEU A 1 152 ? 3.417 -1.996 5.055 1.00 97.88 152 LEU A CA 1
ATOM 1219 C C . LEU A 1 152 ? 3.843 -1.668 6.490 1.00 97.88 152 LEU A C 1
ATOM 1221 O O . LEU A 1 152 ? 3.082 -1.937 7.420 1.00 97.88 152 LEU A O 1
ATOM 1225 N N . LEU A 1 153 ? 4.998 -1.020 6.673 1.00 97.06 153 LEU A N 1
ATOM 1226 C CA . LEU A 1 153 ? 5.481 -0.575 7.984 1.00 97.06 153 LEU A CA 1
ATOM 1227 C C . LEU A 1 153 ? 4.458 0.329 8.691 1.00 97.06 153 LEU A C 1
ATOM 1229 O O . LEU A 1 153 ? 4.094 0.083 9.844 1.00 97.06 153 LEU A O 1
ATOM 1233 N N . VAL A 1 154 ? 3.949 1.345 7.992 1.00 97.00 154 VAL A N 1
ATOM 1234 C CA . VAL A 1 154 ? 2.955 2.283 8.533 1.00 97.00 154 VAL A CA 1
ATOM 1235 C C . VAL A 1 154 ? 1.623 1.584 8.825 1.00 97.00 154 VAL A C 1
ATOM 1237 O O . VAL A 1 154 ? 0.976 1.860 9.837 1.00 97.00 154 VAL A O 1
ATOM 1240 N N . ALA A 1 155 ? 1.200 0.629 8.000 1.00 97.56 155 ALA A N 1
ATOM 1241 C CA . ALA A 1 155 ? -0.031 -0.113 8.232 1.00 97.56 155 ALA A CA 1
ATOM 1242 C C . ALA A 1 155 ? 0.041 -0.968 9.514 1.00 97.56 155 ALA A C 1
ATOM 1244 O O . ALA A 1 155 ? -0.968 -1.088 10.217 1.00 97.56 155 ALA A O 1
ATOM 1245 N N . LEU A 1 156 ? 1.212 -1.510 9.879 1.00 96.94 156 LEU A N 1
ATOM 1246 C CA . LEU A 1 156 ? 1.381 -2.373 11.062 1.00 96.94 156 LEU A CA 1
ATOM 1247 C C . LEU A 1 156 ? 1.120 -1.671 12.402 1.00 96.94 156 LEU A C 1
ATOM 1249 O O . LEU A 1 156 ? 0.737 -2.338 13.370 1.00 96.94 156 LEU A O 1
ATOM 1253 N N . VAL A 1 157 ? 1.245 -0.339 12.472 1.00 95.69 157 VAL A N 1
ATOM 1254 C CA . VAL A 1 157 ? 0.877 0.426 13.681 1.00 95.69 157 VAL A CA 1
ATOM 1255 C C . VAL A 1 157 ? -0.635 0.659 13.814 1.00 95.69 157 VAL A C 1
ATOM 1257 O O . VAL A 1 157 ? -1.109 1.198 14.818 1.00 95.69 157 VAL A O 1
ATOM 1260 N N . THR A 1 158 ? -1.429 0.205 12.841 1.00 96.06 158 THR A N 1
ATOM 1261 C CA . THR A 1 158 ? -2.898 0.250 12.867 1.00 96.06 158 THR A CA 1
ATOM 1262 C C . THR A 1 158 ? -3.507 -1.116 13.229 1.00 96.06 158 THR A C 1
ATOM 1264 O O . THR A 1 158 ? -2.850 -2.157 13.139 1.00 96.06 158 THR A O 1
ATOM 1267 N N . PRO A 1 159 ? -4.770 -1.180 13.694 1.00 95.12 159 PRO A N 1
ATOM 1268 C CA . PRO A 1 159 ? -5.421 -2.453 13.999 1.00 95.12 159 PRO A CA 1
ATOM 1269 C C . PRO A 1 159 ? -5.935 -3.157 12.726 1.00 95.12 159 PRO A C 1
ATOM 1271 O O . PRO A 1 159 ? -7.135 -3.302 12.522 1.00 95.12 159 PRO A O 1
ATOM 1274 N N . LEU A 1 160 ? -5.022 -3.648 11.881 1.00 96.44 160 LEU A N 1
ATOM 1275 C CA . LEU A 1 160 ? -5.338 -4.370 10.633 1.00 96.44 160 LEU A CA 1
ATOM 1276 C C . LEU A 1 160 ? -6.130 -5.676 10.842 1.00 96.44 160 LEU A C 1
ATOM 1278 O O . LEU A 1 160 ? -6.812 -6.159 9.940 1.00 96.44 160 LEU A O 1
ATOM 1282 N N . GLY A 1 161 ? -6.038 -6.267 12.036 1.00 94.12 161 GLY A N 1
ATOM 1283 C CA . GLY A 1 161 ? -6.713 -7.513 12.412 1.00 94.12 161 GLY A CA 1
ATOM 1284 C C . GLY A 1 161 ? -8.078 -7.317 13.079 1.00 94.12 161 GLY A C 1
ATOM 1285 O O . GLY A 1 161 ? -8.543 -8.233 13.756 1.00 94.12 161 GLY A O 1
ATOM 1286 N N . GLU A 1 162 ? -8.687 -6.131 12.978 1.00 93.75 162 GLU A N 1
ATOM 1287 C CA . GLU A 1 162 ? -9.937 -5.812 13.684 1.00 93.75 162 GLU A CA 1
ATOM 1288 C C . GLU A 1 162 ? -11.192 -6.376 13.001 1.00 93.75 162 GLU A C 1
ATOM 1290 O O . GLU A 1 162 ? -12.183 -6.649 13.676 1.00 93.75 162 GLU A O 1
ATOM 1295 N N . ARG A 1 163 ? -11.160 -6.556 11.672 1.00 93.06 163 ARG A N 1
ATOM 1296 C CA . ARG A 1 163 ? -12.257 -7.118 10.868 1.00 93.06 163 ARG A CA 1
ATOM 1297 C C . ARG A 1 163 ? -11.743 -8.052 9.771 1.00 93.06 163 ARG A C 1
ATOM 1299 O O . ARG A 1 163 ? -10.573 -8.004 9.387 1.00 93.06 163 ARG A O 1
ATOM 1306 N N . TRP A 1 164 ? -12.653 -8.907 9.297 1.00 92.56 164 TRP A N 1
ATOM 1307 C CA . TRP A 1 164 ? -12.434 -9.907 8.241 1.00 92.56 164 TRP A CA 1
ATOM 1308 C C . TRP A 1 164 ? -11.173 -10.749 8.454 1.00 92.56 164 TRP A C 1
ATOM 1310 O O . TRP A 1 164 ? -10.456 -11.034 7.506 1.00 92.56 164 TRP A O 1
ATOM 1320 N N . SER A 1 165 ? -10.860 -11.091 9.703 1.00 94.12 165 SER A N 1
ATOM 1321 C CA . SER A 1 165 ? -9.660 -11.838 10.078 1.00 94.12 165 SER A CA 1
ATOM 1322 C C . SER A 1 165 ? -9.984 -12.971 11.036 1.00 94.12 165 SER A C 1
ATOM 1324 O O . SER A 1 165 ? -10.941 -12.897 11.813 1.00 94.12 165 SER A O 1
ATOM 1326 N N . ILE A 1 166 ? -9.109 -13.975 11.059 1.00 92.81 166 ILE A N 1
ATOM 1327 C CA . ILE A 1 166 ? -9.119 -15.016 12.092 1.00 92.81 166 ILE A CA 1
ATOM 1328 C C . ILE A 1 166 ? -8.980 -14.380 13.485 1.00 92.81 166 ILE A C 1
ATOM 1330 O O . ILE A 1 166 ? -9.681 -14.762 14.422 1.00 92.81 166 ILE A O 1
ATOM 1334 N N . ASP A 1 167 ? -8.133 -13.356 13.627 1.00 91.19 167 ASP A N 1
ATOM 1335 C CA . ASP A 1 167 ? -7.973 -12.628 14.890 1.00 91.19 167 ASP A CA 1
ATOM 1336 C C . ASP A 1 167 ? -9.253 -11.911 15.357 1.00 91.19 167 ASP A C 1
ATOM 1338 O O . ASP A 1 167 ? -9.486 -11.813 16.565 1.00 91.19 167 ASP A O 1
ATOM 1342 N N . ALA A 1 168 ? -10.084 -11.410 14.436 1.00 90.50 168 ALA A N 1
ATOM 1343 C CA . ALA A 1 168 ? -11.368 -10.785 14.752 1.00 90.50 168 ALA A CA 1
ATOM 1344 C C . ALA A 1 168 ? -12.405 -11.830 15.175 1.00 90.50 168 ALA A C 1
ATOM 1346 O O . ALA A 1 168 ? -13.065 -11.642 16.197 1.00 90.50 168 ALA A O 1
ATOM 1347 N N . LEU A 1 169 ? -12.485 -12.955 14.455 1.00 89.62 169 LEU A N 1
ATOM 1348 C CA . LEU A 1 169 ? -13.367 -14.074 14.807 1.00 89.62 169 LEU A CA 1
ATOM 1349 C C . LEU A 1 169 ? -13.074 -14.603 16.217 1.00 89.62 169 LEU A C 1
ATOM 1351 O O . LEU A 1 169 ? -13.994 -14.799 17.002 1.00 89.62 169 LEU A O 1
ATOM 1355 N N . ARG A 1 170 ? -11.792 -14.743 16.579 1.00 86.69 170 ARG A N 1
ATOM 1356 C CA . ARG A 1 170 ? -11.369 -15.121 17.941 1.00 86.69 170 ARG A CA 1
ATOM 1357 C C . ARG A 1 170 ? -11.753 -14.101 19.009 1.00 86.69 170 ARG A C 1
ATOM 1359 O O . ARG A 1 170 ? -11.909 -14.459 20.169 1.00 86.69 170 ARG A O 1
ATOM 1366 N N . ARG A 1 171 ? -11.787 -12.813 18.657 1.00 85.81 171 ARG A N 1
ATOM 1367 C CA . ARG A 1 171 ? -12.066 -11.720 19.599 1.00 85.81 171 ARG A CA 1
ATOM 1368 C C . ARG A 1 171 ? -13.564 -11.545 19.846 1.00 85.81 171 ARG A C 1
ATOM 1370 O O . ARG A 1 171 ? -13.925 -11.033 20.896 1.00 85.81 171 ARG A O 1
ATOM 1377 N N . GLY A 1 172 ? -14.408 -11.898 18.876 1.00 82.69 172 GLY A N 1
ATOM 1378 C CA . GLY A 1 172 ? -15.871 -11.802 18.965 1.00 82.69 172 GLY A CA 1
ATOM 1379 C C . GLY A 1 172 ? -16.442 -10.377 18.933 1.00 82.69 172 GLY A C 1
ATOM 1380 O O . GLY A 1 172 ? -17.653 -10.209 18.851 1.00 82.69 172 GLY A O 1
ATOM 1381 N N . ALA A 1 173 ? -15.598 -9.344 18.957 1.00 83.56 173 ALA A N 1
ATOM 1382 C CA . ALA A 1 173 ? -16.007 -7.944 18.913 1.00 83.56 173 ALA A CA 1
ATOM 1383 C C . ALA A 1 173 ? -15.086 -7.127 17.998 1.00 83.56 173 ALA A C 1
ATOM 1385 O O . ALA A 1 173 ? -13.879 -7.374 17.926 1.00 83.56 173 ALA A O 1
ATOM 1386 N N . ALA A 1 174 ? -15.654 -6.120 17.331 1.00 89.38 174 ALA A N 1
ATOM 1387 C CA . ALA A 1 174 ? -14.931 -5.212 16.448 1.00 89.38 174 ALA A CA 1
ATOM 1388 C C . ALA A 1 174 ? -15.434 -3.775 16.612 1.00 89.38 174 ALA A C 1
ATOM 1390 O O . ALA A 1 174 ? -16.637 -3.515 16.589 1.00 89.38 174 ALA A O 1
ATOM 1391 N N . ARG A 1 175 ? -14.502 -2.824 16.719 1.00 92.94 175 ARG A N 1
ATOM 1392 C CA . ARG A 1 175 ? -14.821 -1.390 16.680 1.00 92.94 175 ARG A CA 1
ATOM 1393 C C . ARG A 1 175 ? -15.328 -1.005 15.290 1.00 92.94 175 ARG A C 1
ATOM 1395 O O . ARG A 1 175 ? -14.887 -1.578 14.295 1.00 92.94 175 ARG A O 1
ATOM 1402 N N . SER A 1 176 ? -16.215 -0.016 15.201 1.00 92.81 176 SER A N 1
ATOM 1403 C CA . SER A 1 176 ? -16.671 0.533 13.914 1.00 92.81 176 SER A CA 1
ATOM 1404 C C . SER A 1 176 ? -15.572 1.342 13.222 1.00 92.81 176 SER A C 1
ATOM 1406 O O . SER A 1 176 ? -15.312 1.148 12.038 1.00 92.81 176 SER A O 1
ATOM 1408 N N . SER A 1 177 ? -14.887 2.195 13.981 1.00 94.88 177 SER A N 1
ATOM 1409 C CA . SER A 1 177 ? -13.801 3.049 13.501 1.00 94.88 177 SER A CA 1
ATOM 1410 C C . SER A 1 177 ? -12.709 3.222 14.551 1.00 94.88 177 SER A C 1
ATOM 1412 O O . SER A 1 177 ? -12.972 3.119 15.752 1.00 94.88 177 SER A O 1
ATOM 1414 N N . VAL A 1 178 ? -11.497 3.547 14.108 1.00 95.06 178 VAL A N 1
ATOM 1415 C CA . VAL A 1 178 ? -10.347 3.826 14.974 1.00 95.06 178 VAL A CA 1
ATOM 1416 C C . VAL A 1 178 ? -9.700 5.142 14.559 1.00 95.06 178 VAL A C 1
ATOM 1418 O O . VAL A 1 178 ? -9.522 5.396 13.374 1.00 95.06 178 VAL A O 1
ATOM 1421 N N . ALA A 1 179 ? -9.344 5.969 15.542 1.00 95.31 179 ALA A N 1
ATOM 1422 C CA . ALA A 1 179 ? -8.559 7.185 15.349 1.00 95.31 179 ALA A CA 1
ATOM 1423 C C . ALA A 1 179 ? -7.372 7.163 16.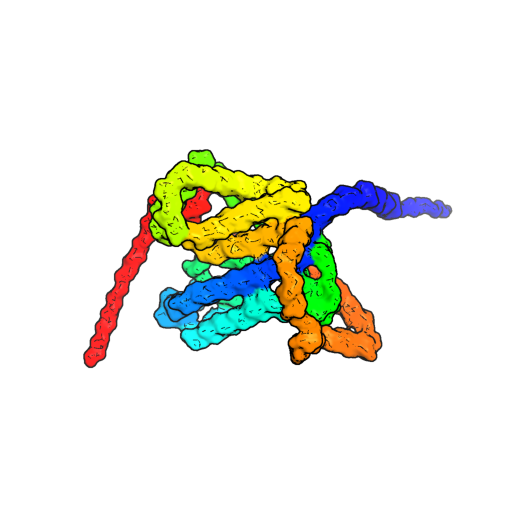319 1.00 95.31 179 ALA A C 1
ATOM 1425 O O . ALA A 1 179 ? -7.579 7.150 17.536 1.00 95.31 179 ALA A O 1
ATOM 1426 N N . SER A 1 180 ? -6.156 7.132 15.782 1.00 94.38 180 SER A N 1
ATOM 1427 C CA . SER A 1 180 ? -4.889 7.141 16.517 1.00 94.38 180 SER A CA 1
ATOM 1428 C C . SER A 1 180 ? -3.797 7.822 15.686 1.00 94.38 180 SER A C 1
ATOM 1430 O O . SER A 1 180 ? -4.004 8.133 14.515 1.00 94.38 180 SER A O 1
ATOM 1432 N N . PHE A 1 181 ? -2.608 8.013 16.260 1.00 94.38 181 PHE A N 1
ATOM 1433 C CA . PHE A 1 181 ? -1.452 8.461 15.478 1.00 94.38 181 PHE A CA 1
ATOM 1434 C C . PHE A 1 181 ? -1.062 7.466 14.380 1.00 94.38 181 PHE A C 1
ATOM 1436 O O . PHE A 1 181 ? -0.650 7.891 13.312 1.00 94.38 181 PHE A O 1
ATOM 1443 N N . GLY A 1 182 ? -1.286 6.163 14.585 1.00 95.25 182 GLY A N 1
ATOM 1444 C CA . GLY A 1 182 ? -1.098 5.164 13.531 1.00 95.25 182 GLY A CA 1
ATOM 1445 C C . GLY A 1 182 ? -2.062 5.350 12.354 1.00 95.25 182 GLY A C 1
ATOM 1446 O O . GLY A 1 182 ? -1.640 5.282 11.206 1.00 95.25 182 GLY A O 1
ATOM 1447 N N . THR A 1 183 ? -3.349 5.635 12.604 1.00 96.50 183 THR A N 1
ATOM 1448 C CA . THR A 1 183 ? -4.285 5.928 11.499 1.00 96.50 183 THR A CA 1
ATOM 1449 C C . THR A 1 183 ? -4.009 7.284 10.859 1.00 96.50 183 THR A C 1
ATOM 1451 O O . THR A 1 183 ? -4.217 7.432 9.660 1.00 96.50 183 THR A O 1
ATOM 1454 N N . ALA A 1 184 ? -3.506 8.258 11.623 1.00 96.69 184 ALA A N 1
ATOM 1455 C CA . ALA A 1 184 ? -3.037 9.524 11.072 1.00 96.69 184 ALA A CA 1
ATOM 1456 C C . ALA A 1 184 ? -1.833 9.320 10.144 1.00 96.69 184 ALA A C 1
ATOM 1458 O O . ALA A 1 184 ? -1.883 9.778 9.010 1.00 96.69 184 ALA A O 1
ATOM 1459 N N . ALA A 1 185 ? -0.816 8.571 10.578 1.00 96.56 185 ALA A N 1
ATOM 1460 C CA . ALA A 1 185 ? 0.335 8.202 9.760 1.00 96.56 185 ALA A CA 1
ATOM 1461 C C . ALA A 1 185 ? -0.101 7.495 8.466 1.00 96.56 185 ALA A C 1
ATOM 1463 O O . ALA A 1 185 ? 0.290 7.913 7.381 1.00 96.56 185 ALA A O 1
ATOM 1464 N N . LEU A 1 186 ? -0.991 6.501 8.570 1.00 97.50 186 LEU A N 1
ATOM 1465 C CA . LEU A 1 186 ? -1.512 5.771 7.410 1.00 97.50 186 LEU A CA 1
ATOM 1466 C C . LEU A 1 186 ? -2.232 6.677 6.400 1.00 97.50 186 LEU A C 1
ATOM 1468 O O . LEU A 1 186 ? -2.099 6.474 5.201 1.00 97.50 186 LEU A O 1
ATOM 1472 N N . LEU A 1 187 ? -2.990 7.671 6.872 1.00 97.69 187 LEU A N 1
ATOM 1473 C CA . LEU A 1 187 ? -3.692 8.613 6.000 1.00 97.69 187 LEU A CA 1
ATOM 1474 C C . LEU A 1 187 ? -2.771 9.698 5.435 1.00 97.69 187 LEU A C 1
ATOM 1476 O O . LEU A 1 187 ? -2.976 10.130 4.312 1.00 97.69 187 LEU A O 1
ATOM 1480 N N . VAL A 1 188 ? -1.787 10.167 6.199 1.00 96.25 188 VAL A N 1
ATOM 1481 C CA . VAL A 1 188 ? -0.877 11.241 5.773 1.00 96.25 188 VAL A CA 1
ATOM 1482 C C . VAL A 1 188 ? 0.139 10.742 4.748 1.00 96.25 188 VAL A C 1
ATOM 1484 O O . VAL A 1 188 ? 0.475 11.489 3.835 1.00 96.25 188 VAL A O 1
ATOM 1487 N N . GLN A 1 189 ? 0.576 9.484 4.849 1.00 95.38 189 GLN A N 1
ATOM 1488 C CA . GLN A 1 189 ? 1.579 8.895 3.958 1.00 95.38 189 GLN A CA 1
ATOM 1489 C C . GLN A 1 189 ? 1.284 9.109 2.457 1.00 95.38 189 GLN A C 1
ATOM 1491 O O . GLN A 1 189 ? 2.138 9.687 1.784 1.00 95.38 189 GLN A O 1
ATOM 1496 N N . PRO A 1 190 ? 0.107 8.745 1.910 1.00 95.69 190 PRO A N 1
ATOM 1497 C CA . PRO A 1 190 ? -0.173 8.980 0.494 1.00 95.69 190 PRO A CA 1
ATOM 1498 C C . PRO A 1 190 ? -0.277 10.465 0.141 1.00 95.69 190 PRO A C 1
ATOM 1500 O O . PRO A 1 190 ? 0.046 10.844 -0.975 1.00 95.69 190 PRO A O 1
ATOM 1503 N N . LEU A 1 191 ? -0.691 11.326 1.075 1.00 95.62 191 LEU A N 1
ATOM 1504 C CA . LEU A 1 191 ? -0.796 12.768 0.825 1.00 95.62 191 LEU A CA 1
ATOM 1505 C C . LEU A 1 191 ? 0.576 13.413 0.668 1.00 95.62 191 LEU A C 1
ATOM 1507 O O . LEU A 1 191 ? 0.730 14.299 -0.164 1.00 95.62 191 LEU A O 1
ATOM 1511 N N . ILE A 1 192 ? 1.558 12.947 1.442 1.00 92.25 192 ILE A N 1
ATOM 1512 C CA . ILE A 1 192 ? 2.958 13.337 1.270 1.00 92.25 192 ILE A CA 1
ATOM 1513 C C . ILE A 1 192 ? 3.440 12.889 -0.107 1.00 92.25 192 ILE A C 1
ATOM 1515 O O . ILE A 1 192 ? 3.910 13.716 -0.875 1.00 92.25 192 ILE A O 1
ATOM 1519 N N . VAL A 1 193 ? 3.246 11.611 -0.456 1.00 91.38 193 VAL A N 1
ATOM 1520 C CA . VAL A 1 193 ? 3.679 11.073 -1.756 1.00 91.38 193 VAL A CA 1
ATOM 1521 C C . VAL A 1 193 ? 3.059 11.851 -2.920 1.00 91.38 193 VAL A C 1
ATOM 1523 O O . VAL A 1 193 ? 3.770 12.251 -3.837 1.00 91.38 193 VAL A O 1
ATOM 1526 N N . PHE A 1 194 ? 1.748 12.103 -2.888 1.00 93.75 194 PHE A N 1
ATOM 1527 C CA . PHE A 1 194 ? 1.058 12.837 -3.951 1.00 93.75 194 PHE A CA 1
ATOM 1528 C C . PHE A 1 194 ? 1.444 14.316 -3.990 1.00 93.75 194 PHE A C 1
ATOM 1530 O O . PHE A 1 194 ? 1.627 14.857 -5.077 1.00 93.75 194 PHE A O 1
ATOM 1537 N N . GLY A 1 195 ? 1.597 14.956 -2.827 1.00 91.12 195 GLY A N 1
ATOM 1538 C CA . GLY A 1 195 ? 2.020 16.350 -2.717 1.00 91.12 195 GLY A CA 1
ATOM 1539 C C . GLY A 1 195 ? 3.436 16.571 -3.247 1.00 91.12 195 GLY A C 1
ATOM 1540 O O . GLY A 1 195 ? 3.624 17.414 -4.120 1.00 91.12 195 GLY A O 1
ATOM 1541 N N . SER A 1 196 ? 4.405 15.770 -2.796 1.00 87.44 196 SER A N 1
ATOM 1542 C CA . SER A 1 196 ? 5.778 15.787 -3.318 1.00 87.44 196 SER A CA 1
ATOM 1543 C C . SER A 1 196 ? 5.804 15.532 -4.824 1.00 87.44 196 SER A C 1
ATOM 1545 O O . SER A 1 196 ? 6.446 16.270 -5.568 1.00 87.44 196 SER A O 1
ATOM 1547 N N . ASN A 1 197 ? 5.043 14.544 -5.313 1.00 87.88 197 ASN A N 1
ATOM 1548 C CA . ASN A 1 197 ? 4.993 14.267 -6.747 1.00 87.88 197 ASN A CA 1
ATOM 1549 C C . ASN A 1 197 ? 4.407 15.444 -7.542 1.00 87.88 197 ASN A C 1
ATOM 1551 O O . ASN A 1 197 ? 4.943 15.781 -8.591 1.00 87.88 197 ASN A O 1
ATOM 1555 N N . ALA A 1 198 ? 3.368 16.112 -7.029 1.00 90.19 198 ALA A N 1
ATOM 1556 C CA . ALA A 1 198 ? 2.802 17.306 -7.656 1.00 90.19 198 ALA A CA 1
ATOM 1557 C C . ALA A 1 198 ? 3.815 18.458 -7.746 1.00 90.19 198 ALA A C 1
ATOM 1559 O O . ALA A 1 198 ? 3.885 19.120 -8.780 1.00 90.19 198 ALA A O 1
ATOM 1560 N N . ILE A 1 199 ? 4.607 18.678 -6.690 1.00 88.12 199 ILE A N 1
ATOM 1561 C CA . ILE A 1 199 ? 5.668 19.697 -6.664 1.00 88.12 199 ILE A CA 1
ATOM 1562 C C . ILE A 1 199 ? 6.733 19.371 -7.713 1.00 88.12 199 ILE A C 1
ATOM 1564 O O . ILE A 1 199 ? 7.092 20.237 -8.506 1.00 88.12 199 ILE A O 1
ATOM 1568 N N . LEU A 1 200 ? 7.175 18.112 -7.783 1.00 84.31 200 LEU A N 1
ATOM 1569 C CA . LEU A 1 200 ? 8.117 17.663 -8.809 1.00 84.31 200 LEU A CA 1
ATOM 1570 C C . LEU A 1 200 ? 7.548 17.846 -10.222 1.00 84.31 200 LEU A C 1
ATOM 1572 O O . LEU A 1 200 ? 8.250 18.345 -11.093 1.00 84.31 200 LEU A O 1
ATOM 1576 N N . LYS A 1 201 ? 6.269 17.523 -10.454 1.00 86.25 201 LYS A N 1
ATOM 1577 C CA . LYS A 1 201 ? 5.621 17.730 -11.762 1.00 86.25 201 LYS A CA 1
ATOM 1578 C C . LYS A 1 201 ? 5.481 19.195 -12.142 1.00 86.25 201 LYS A C 1
ATOM 1580 O O . LYS A 1 201 ? 5.442 19.509 -13.322 1.00 86.25 201 LYS A O 1
ATOM 1585 N N . HIS A 1 202 ? 5.387 20.081 -11.156 1.00 87.50 202 HIS A N 1
ATOM 1586 C CA . HIS A 1 202 ? 5.312 21.518 -11.389 1.00 87.50 202 HIS A CA 1
ATOM 1587 C C . HIS A 1 202 ? 6.648 22.136 -11.804 1.00 87.50 202 HIS A C 1
ATOM 1589 O O . HIS A 1 202 ? 6.652 23.212 -12.390 1.00 87.50 202 HIS A O 1
ATOM 1595 N N . ARG A 1 203 ? 7.771 21.468 -11.514 1.00 85.94 203 ARG A N 1
ATOM 1596 C CA . ARG A 1 203 ? 9.104 21.931 -11.915 1.00 85.94 203 ARG A CA 1
ATOM 1597 C C . ARG A 1 203 ? 9.418 21.690 -13.398 1.00 85.94 203 ARG A C 1
ATOM 1599 O O . ARG A 1 203 ? 10.349 22.316 -13.884 1.00 85.94 203 ARG A O 1
ATOM 1606 N N . GLY A 1 204 ? 8.686 20.803 -14.075 1.00 82.19 204 GLY A N 1
ATOM 1607 C CA . GLY A 1 204 ? 8.884 20.496 -15.496 1.00 82.19 204 GLY A CA 1
ATOM 1608 C C . GLY A 1 204 ? 7.822 21.118 -16.400 1.00 82.19 204 GLY A C 1
ATOM 1609 O O . GLY A 1 204 ? 6.774 21.576 -15.933 1.00 82.19 204 GLY A O 1
ATOM 1610 N N . GLU A 1 205 ? 8.076 21.114 -17.703 1.00 86.12 205 GLU A N 1
ATOM 1611 C CA . GLU A 1 205 ? 7.262 21.830 -18.694 1.00 86.12 205 GLU A CA 1
ATOM 1612 C C . GLU A 1 205 ? 6.075 20.978 -19.191 1.00 86.12 205 GLU A C 1
ATOM 1614 O O . GLU A 1 205 ? 4.933 21.448 -19.279 1.00 86.12 205 GLU A O 1
ATOM 1619 N N . HIS A 1 206 ? 6.300 19.680 -19.405 1.00 89.44 206 HIS A N 1
ATOM 1620 C CA . HIS A 1 206 ? 5.366 18.795 -20.113 1.00 89.44 206 HIS A CA 1
ATOM 1621 C C . HIS A 1 206 ? 4.068 18.465 -19.348 1.00 89.44 206 HIS A C 1
ATOM 1623 O O . HIS A 1 206 ? 3.001 18.272 -19.942 1.00 89.44 206 HIS A O 1
ATOM 1629 N N . TRP A 1 207 ? 4.108 18.394 -18.010 1.00 91.50 207 TRP A N 1
ATOM 1630 C CA . TRP A 1 207 ? 2.925 18.012 -17.217 1.00 91.50 207 TRP A CA 1
ATOM 1631 C C . TRP A 1 207 ? 1.833 19.079 -17.251 1.00 91.50 207 TRP A C 1
ATOM 1633 O O . TRP A 1 207 ? 0.651 18.740 -17.300 1.00 91.50 207 TRP A O 1
ATOM 1643 N N . TYR A 1 208 ? 2.210 20.358 -17.238 1.00 90.88 208 TYR A N 1
ATOM 1644 C CA . TYR A 1 208 ? 1.259 21.471 -17.296 1.00 90.88 208 TYR A CA 1
ATOM 1645 C C . TYR A 1 208 ? 0.905 21.853 -18.739 1.00 90.88 208 TYR A C 1
ATOM 1647 O O . TYR A 1 208 ? -0.196 22.358 -18.973 1.00 90.88 208 TYR A O 1
ATOM 1655 N N . ALA A 1 209 ? 1.766 21.522 -19.706 1.00 92.50 209 ALA A N 1
ATOM 1656 C CA . ALA A 1 209 ? 1.445 21.585 -21.130 1.00 92.50 209 ALA A CA 1
ATOM 1657 C C . ALA A 1 209 ? 0.393 20.544 -21.564 1.00 92.50 209 ALA A C 1
ATOM 1659 O O . ALA A 1 209 ? -0.319 20.769 -22.537 1.00 92.50 209 ALA A O 1
ATOM 1660 N N . GLY A 1 210 ? 0.217 19.451 -20.810 1.00 92.50 210 GLY A N 1
ATOM 1661 C CA . GLY A 1 210 ? -0.792 18.427 -21.110 1.00 92.50 210 GLY A CA 1
ATOM 1662 C C . GLY A 1 210 ? -0.269 17.232 -21.909 1.00 92.50 210 GLY A C 1
ATOM 1663 O O . GLY A 1 210 ? -1.054 16.352 -22.254 1.00 92.50 210 GLY A O 1
ATOM 1664 N N . GLU A 1 211 ? 1.033 17.183 -22.174 1.00 93.25 211 GLU A N 1
ATOM 1665 C CA . GLU A 1 211 ? 1.668 16.237 -23.103 1.00 93.25 211 GLU A CA 1
ATOM 1666 C C . GLU A 1 211 ? 2.486 15.139 -22.402 1.00 93.25 211 GLU A C 1
ATOM 1668 O O . GLU A 1 211 ? 2.860 14.152 -23.025 1.00 93.25 211 GLU A O 1
ATOM 1673 N N . ALA A 1 212 ? 2.717 15.231 -21.087 1.00 90.62 212 ALA A N 1
ATOM 1674 C CA . ALA A 1 212 ? 3.574 14.271 -20.381 1.00 90.62 212 ALA A CA 1
ATOM 1675 C C . ALA A 1 212 ? 3.083 12.813 -20.447 1.00 90.62 212 ALA A C 1
ATOM 1677 O O . ALA A 1 212 ? 3.897 11.898 -20.576 1.00 90.62 212 ALA A O 1
ATOM 1678 N N . LEU A 1 213 ? 1.767 12.566 -20.369 1.00 90.75 213 LEU A N 1
ATOM 1679 C CA . LEU A 1 213 ? 1.246 11.210 -20.589 1.00 90.75 213 LEU A CA 1
ATOM 1680 C C . LEU A 1 213 ? 1.391 10.763 -22.042 1.00 90.75 213 LEU A C 1
ATOM 1682 O O . LEU A 1 213 ? 1.616 9.583 -22.271 1.00 90.75 213 LEU A O 1
ATOM 1686 N N . GLU A 1 214 ? 1.275 11.668 -23.010 1.00 90.88 214 GLU A N 1
ATOM 1687 C CA . GLU A 1 214 ? 1.499 11.321 -24.413 1.00 90.88 214 GLU A CA 1
ATOM 1688 C C . GLU A 1 214 ? 2.931 10.826 -24.614 1.00 90.88 214 GLU A C 1
ATOM 1690 O O . GLU A 1 214 ? 3.124 9.724 -25.122 1.00 90.88 214 GLU A O 1
ATOM 1695 N N . ILE A 1 215 ? 3.916 11.556 -24.088 1.00 88.19 215 ILE A N 1
ATOM 1696 C CA . ILE A 1 215 ? 5.329 11.151 -24.100 1.00 88.19 215 ILE A CA 1
ATOM 1697 C C . ILE A 1 215 ? 5.513 9.791 -23.408 1.00 88.19 215 ILE A C 1
ATOM 1699 O O . ILE A 1 215 ? 6.129 8.879 -23.957 1.00 88.19 215 ILE A O 1
ATOM 1703 N N . ALA A 1 216 ? 4.930 9.613 -22.217 1.00 87.25 216 ALA A N 1
ATOM 1704 C CA . ALA A 1 216 ? 5.091 8.381 -21.448 1.00 87.25 216 ALA A CA 1
ATOM 1705 C C . ALA A 1 216 ? 4.485 7.142 -22.136 1.00 87.25 216 ALA A C 1
ATOM 1707 O O . ALA A 1 216 ? 5.036 6.048 -22.010 1.00 87.25 216 ALA A O 1
ATOM 1708 N N . PHE A 1 217 ? 3.360 7.293 -22.843 1.00 88.12 217 PHE A N 1
ATOM 1709 C CA . PHE A 1 217 ? 2.680 6.193 -23.535 1.00 88.12 217 PHE A CA 1
ATOM 1710 C C . PHE A 1 217 ? 3.318 5.824 -24.879 1.00 88.12 217 PHE A C 1
ATOM 1712 O O . PHE A 1 217 ? 3.151 4.687 -25.309 1.00 88.12 217 PHE A O 1
ATOM 1719 N N . HIS A 1 218 ? 4.086 6.722 -25.501 1.00 87.38 218 HIS A N 1
ATOM 1720 C CA . HIS A 1 218 ? 4.901 6.402 -26.683 1.00 87.38 218 HIS A CA 1
ATOM 1721 C C . HIS A 1 218 ? 6.178 5.614 -26.344 1.00 87.38 218 HIS A C 1
ATOM 1723 O O . HIS A 1 218 ? 6.948 5.244 -27.230 1.00 87.38 218 HIS A O 1
ATOM 1729 N N . ASN A 1 219 ? 6.423 5.330 -25.062 1.00 82.94 219 ASN A N 1
ATOM 1730 C CA . ASN A 1 219 ? 7.452 4.387 -24.663 1.00 82.94 219 ASN A CA 1
ATOM 1731 C C . ASN A 1 219 ? 6.916 2.948 -24.761 1.00 82.94 219 ASN A C 1
ATOM 1733 O O . ASN A 1 219 ? 6.247 2.457 -23.846 1.00 82.94 219 ASN A O 1
ATOM 1737 N N . ASP A 1 220 ? 7.272 2.266 -25.851 1.00 77.00 220 ASP A N 1
ATOM 1738 C CA . ASP A 1 220 ? 6.810 0.910 -26.191 1.00 77.00 220 ASP A CA 1
ATOM 1739 C C . ASP A 1 220 ? 7.119 -0.158 -25.128 1.00 77.00 220 ASP A C 1
ATOM 1741 O O . ASP A 1 220 ? 6.487 -1.213 -25.100 1.00 77.00 220 ASP A O 1
ATOM 1745 N N . VAL A 1 221 ? 8.086 0.087 -24.239 1.00 78.31 221 VAL A N 1
ATOM 1746 C CA . VAL A 1 221 ? 8.429 -0.852 -23.157 1.00 78.31 221 VAL A CA 1
ATOM 1747 C C . VAL A 1 221 ? 7.566 -0.642 -21.917 1.00 78.31 221 VAL A C 1
ATOM 1749 O O . VAL A 1 221 ? 7.409 -1.545 -21.093 1.00 78.31 221 VAL A O 1
ATOM 1752 N N . MET A 1 222 ? 6.984 0.545 -21.776 1.00 81.44 222 MET A N 1
ATOM 1753 C CA . MET A 1 222 ? 6.212 0.929 -20.602 1.00 81.44 222 MET A CA 1
ATOM 1754 C C . MET A 1 222 ? 4.712 0.824 -20.844 1.00 81.44 222 MET A C 1
ATOM 1756 O O . MET A 1 222 ? 3.990 0.476 -19.909 1.00 81.44 222 MET A O 1
ATOM 1760 N N . ALA A 1 223 ? 4.239 1.071 -22.066 1.00 88.62 223 ALA A N 1
ATOM 1761 C CA . ALA A 1 223 ? 2.854 0.821 -22.446 1.00 88.62 223 ALA A CA 1
ATOM 1762 C C . ALA A 1 223 ? 2.581 -0.691 -22.546 1.00 88.62 223 ALA A C 1
ATOM 1764 O O . ALA A 1 223 ? 3.308 -1.439 -23.194 1.00 88.62 223 ALA A O 1
ATOM 1765 N N . VAL A 1 224 ? 1.530 -1.160 -21.869 1.00 90.06 224 VAL A N 1
ATOM 1766 C CA . VAL A 1 224 ? 1.126 -2.576 -21.875 1.00 90.06 224 VAL A CA 1
ATOM 1767 C C . VAL A 1 224 ? -0.386 -2.724 -21.936 1.00 90.06 224 VAL A C 1
ATOM 1769 O O . VAL A 1 224 ? -1.133 -1.850 -21.497 1.00 90.06 224 VAL A O 1
ATOM 1772 N N . TYR A 1 225 ? -0.850 -3.872 -22.433 1.00 92.44 225 TYR A N 1
ATOM 1773 C CA . TYR A 1 225 ? -2.268 -4.236 -22.527 1.00 92.44 225 TYR A CA 1
ATOM 1774 C C . TYR A 1 225 ? -3.122 -3.137 -23.183 1.00 92.44 225 TYR A C 1
ATOM 1776 O O . TYR A 1 225 ? -3.015 -2.917 -24.387 1.00 92.44 225 TYR A O 1
ATOM 1784 N N . LEU A 1 226 ? -3.972 -2.449 -22.410 1.00 92.69 226 LEU A N 1
ATOM 1785 C CA . LEU A 1 226 ? -4.844 -1.390 -22.911 1.00 92.69 226 LEU A CA 1
ATOM 1786 C C . LEU A 1 226 ? -4.052 -0.125 -23.270 1.00 92.69 226 LEU A C 1
ATOM 1788 O O . LEU A 1 226 ? -4.526 0.676 -24.070 1.00 92.69 226 LEU A O 1
ATOM 1792 N N . GLY A 1 227 ? -2.842 0.047 -22.731 1.00 90.38 227 GLY A N 1
ATOM 1793 C CA . GLY A 1 227 ? -1.973 1.172 -23.069 1.00 90.38 227 GLY A CA 1
ATOM 1794 C C . GLY A 1 227 ? -1.601 1.213 -24.548 1.00 90.38 227 GLY A C 1
ATOM 1795 O O . GLY A 1 227 ? -1.624 2.290 -25.133 1.00 90.38 227 GLY A O 1
ATOM 1796 N N . ASN A 1 228 ? -1.435 0.042 -25.170 1.00 90.12 228 ASN A N 1
ATOM 1797 C CA . ASN A 1 228 ? -1.148 -0.106 -26.603 1.00 90.12 228 ASN A CA 1
ATOM 1798 C C . ASN A 1 228 ? -2.299 0.362 -27.504 1.00 90.12 228 ASN A C 1
ATOM 1800 O O . ASN A 1 228 ? -2.113 0.505 -28.702 1.00 90.12 228 ASN A O 1
ATOM 1804 N N . VAL A 1 229 ? -3.496 0.546 -26.940 1.00 92.69 229 VAL A N 1
ATOM 1805 C CA . VAL A 1 229 ? -4.669 1.077 -27.647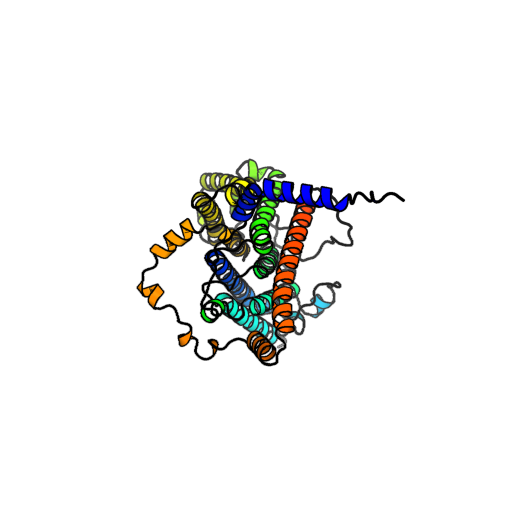 1.00 92.69 229 VAL A CA 1
ATOM 1806 C C . VAL A 1 229 ? -4.895 2.539 -27.274 1.00 92.69 229 VAL A C 1
ATOM 1808 O O . VAL A 1 229 ? -5.270 3.344 -28.113 1.00 92.69 229 VAL A O 1
ATOM 1811 N N . VAL A 1 230 ? -4.682 2.901 -26.005 1.00 92.19 230 VAL A N 1
ATOM 1812 C CA . VAL A 1 230 ? -4.895 4.269 -25.506 1.00 92.19 230 VAL A CA 1
ATOM 1813 C C . VAL A 1 230 ? -3.904 5.261 -26.122 1.00 92.19 230 VAL A C 1
ATOM 1815 O O . VAL A 1 230 ? -4.271 6.424 -26.286 1.00 92.19 230 VAL A O 1
ATOM 1818 N N . VAL A 1 231 ? -2.699 4.809 -26.496 1.00 91.75 231 VAL A N 1
ATOM 1819 C CA . VAL A 1 231 ? -1.677 5.644 -27.151 1.00 91.75 231 VAL A CA 1
ATOM 1820 C C . VAL A 1 231 ? -2.193 6.316 -28.434 1.00 91.75 231 VAL A C 1
ATOM 1822 O O . VAL A 1 231 ? -1.879 7.475 -28.683 1.00 91.75 231 VAL A O 1
ATOM 1825 N N . ASP A 1 232 ? -3.106 5.664 -29.164 1.00 93.75 232 ASP A N 1
ATOM 1826 C CA . ASP A 1 232 ? -3.702 6.177 -30.408 1.00 93.75 232 ASP A CA 1
ATOM 1827 C C . ASP A 1 232 ? -4.751 7.289 -30.194 1.00 93.75 232 ASP A C 1
ATOM 1829 O O . ASP A 1 232 ? -5.330 7.807 -31.154 1.00 93.75 232 ASP A O 1
ATOM 1833 N N . TYR A 1 233 ? -5.025 7.681 -28.943 1.00 95.38 233 TYR A N 1
ATOM 1834 C CA . TYR A 1 233 ? -6.013 8.707 -28.596 1.00 95.38 233 TYR A CA 1
ATOM 1835 C C . TYR A 1 233 ? -5.376 9.896 -27.846 1.00 95.38 233 TYR A C 1
ATOM 1837 O O . TYR A 1 233 ? -5.632 10.068 -26.648 1.00 95.38 233 TYR A O 1
ATOM 1845 N N . PRO A 1 234 ? -4.627 10.792 -28.525 1.00 93.75 234 PRO A N 1
ATOM 1846 C CA . PRO A 1 234 ? -3.909 11.901 -27.882 1.00 93.75 234 PRO A CA 1
ATOM 1847 C C . PRO A 1 234 ? -4.803 12.805 -27.027 1.00 93.75 234 PRO A C 1
ATOM 1849 O O . PRO A 1 234 ? -4.482 13.120 -25.886 1.00 93.75 2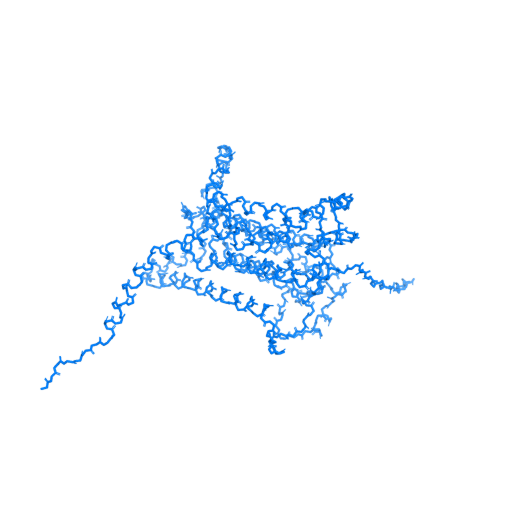34 PRO A O 1
ATOM 1852 N N . THR A 1 235 ? -6.006 13.140 -27.508 1.00 95.75 235 THR A N 1
ATOM 1853 C CA . THR A 1 235 ? -6.955 13.963 -26.737 1.00 95.75 235 THR A CA 1
ATOM 1854 C C . THR A 1 235 ? -7.356 13.308 -25.412 1.00 95.75 235 THR A C 1
ATOM 1856 O O . THR A 1 235 ? -7.534 14.000 -24.408 1.00 95.75 235 THR A O 1
ATOM 1859 N N . LEU A 1 236 ? -7.495 11.977 -25.383 1.00 95.56 236 LEU A N 1
ATOM 1860 C CA . LEU A 1 236 ? -7.776 11.250 -24.148 1.00 95.56 236 LEU A CA 1
ATOM 1861 C C . LEU A 1 236 ? -6.572 11.317 -23.202 1.00 95.56 236 LEU A C 1
ATOM 1863 O O . LEU A 1 236 ? -6.766 11.582 -22.017 1.00 95.56 236 LEU A O 1
ATOM 1867 N N . LEU A 1 237 ? -5.350 11.137 -23.711 1.00 94.81 237 LEU A N 1
ATOM 1868 C CA . LEU A 1 237 ? -4.117 11.249 -22.924 1.00 94.81 237 LEU A CA 1
ATOM 1869 C C . LEU A 1 237 ? -3.957 12.639 -22.305 1.00 94.81 237 LEU A C 1
ATOM 1871 O O . LEU A 1 237 ? -3.684 12.730 -21.110 1.00 94.81 237 LEU A O 1
ATOM 1875 N N . THR A 1 238 ? -4.233 13.711 -23.050 1.00 96.44 238 THR A N 1
ATOM 1876 C CA . THR A 1 238 ? -4.220 15.083 -22.520 1.00 96.44 238 THR A CA 1
ATOM 1877 C C . THR A 1 238 ? -5.234 15.268 -21.387 1.00 96.44 238 THR A C 1
ATOM 1879 O O . THR A 1 238 ? -4.918 15.829 -20.334 1.00 96.44 238 THR A O 1
ATOM 1882 N N . VAL A 1 239 ? -6.461 14.758 -21.551 1.00 96.94 239 VAL A N 1
ATOM 1883 C CA . VAL A 1 239 ? -7.492 14.821 -20.499 1.00 96.94 239 VAL A CA 1
ATOM 1884 C C . VAL A 1 239 ? -7.062 14.032 -19.261 1.00 96.94 239 VAL A C 1
ATOM 1886 O O . VAL A 1 239 ? -7.184 14.531 -18.139 1.00 96.94 239 VAL A O 1
ATOM 1889 N N . LEU A 1 240 ? -6.537 12.819 -19.448 1.00 95.56 240 LEU A N 1
ATOM 1890 C CA . LEU A 1 240 ? -6.022 11.989 -18.360 1.00 95.56 240 LEU A CA 1
ATOM 1891 C C . LEU A 1 240 ? -4.822 12.643 -17.668 1.00 95.56 240 LEU A C 1
ATOM 1893 O O . LEU A 1 240 ? -4.708 12.540 -16.448 1.00 95.56 240 LEU A O 1
ATOM 1897 N N . ASN A 1 241 ? -3.980 13.367 -18.407 1.00 95.38 241 ASN A N 1
ATOM 1898 C CA . ASN A 1 241 ? -2.830 14.082 -17.871 1.00 95.38 241 ASN A CA 1
ATOM 1899 C C . ASN A 1 241 ? -3.289 15.174 -16.902 1.00 95.38 241 ASN A C 1
ATOM 1901 O O . ASN A 1 241 ? -2.875 15.199 -15.742 1.00 95.38 241 ASN A O 1
ATOM 1905 N N . TYR A 1 242 ? -4.213 16.038 -17.333 1.00 96.38 242 TYR A N 1
ATOM 1906 C CA . TYR A 1 242 ? -4.759 17.075 -16.457 1.00 96.38 242 TYR A CA 1
ATOM 1907 C C . TYR A 1 242 ? -5.530 16.493 -15.273 1.00 96.38 242 TYR A C 1
ATOM 1909 O O . TYR A 1 242 ? -5.423 17.011 -14.157 1.00 96.38 242 TYR A O 1
ATOM 1917 N N . ALA A 1 243 ? -6.272 15.400 -15.477 1.00 96.25 243 ALA A N 1
ATOM 1918 C CA . ALA A 1 243 ? -6.930 14.691 -14.385 1.00 96.25 243 ALA A CA 1
ATOM 1919 C C . ALA A 1 243 ? -5.908 14.174 -13.360 1.00 96.25 243 ALA A C 1
ATOM 1921 O O . ALA A 1 243 ? -6.103 14.351 -12.158 1.00 96.25 243 ALA A O 1
ATOM 1922 N N . TRP A 1 244 ? -4.796 13.600 -13.821 1.00 94.81 244 TRP A N 1
ATOM 1923 C CA . TR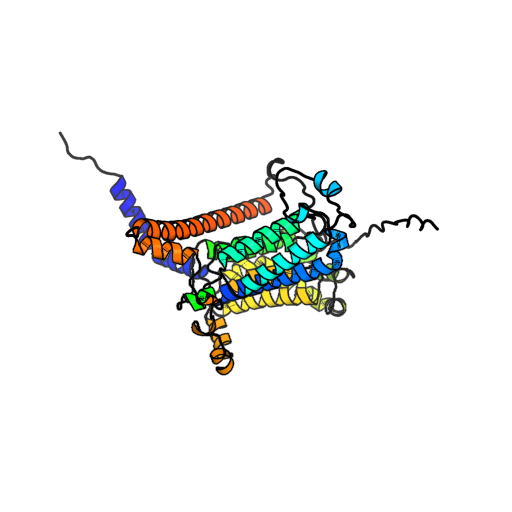P A 1 244 ? -3.716 13.110 -12.973 1.00 94.81 244 TRP A CA 1
ATOM 1924 C C . TRP A 1 244 ? -3.048 14.232 -12.174 1.00 94.81 244 TRP A C 1
ATOM 1926 O O . TRP A 1 244 ? -2.994 14.149 -10.947 1.00 94.81 244 TRP A O 1
ATOM 1936 N N . VAL A 1 245 ? -2.627 15.321 -12.829 1.00 94.88 245 VAL A N 1
ATOM 1937 C CA . VAL A 1 245 ? -2.035 16.495 -12.157 1.00 94.88 245 VAL A CA 1
ATOM 1938 C C . VAL A 1 245 ? -3.002 17.074 -11.121 1.00 94.88 245 VAL A C 1
ATOM 1940 O O . VAL A 1 245 ? -2.605 17.364 -9.991 1.00 94.88 245 VAL A O 1
ATOM 1943 N N . THR A 1 246 ? -4.291 17.162 -11.460 1.00 96.25 246 THR A N 1
ATOM 1944 C CA . THR A 1 246 ? -5.338 17.632 -10.544 1.00 96.25 246 THR A CA 1
ATOM 1945 C C . THR A 1 246 ? -5.471 16.722 -9.324 1.00 96.25 246 THR A C 1
ATOM 1947 O O . THR A 1 246 ? -5.556 17.214 -8.199 1.00 96.25 246 THR A O 1
ATOM 1950 N N . LEU A 1 247 ? -5.461 15.398 -9.509 1.00 96.38 247 LEU A N 1
ATOM 1951 C CA . LEU A 1 247 ? -5.492 14.443 -8.401 1.00 96.38 247 LEU A CA 1
ATOM 1952 C C . LEU A 1 247 ? -4.228 14.543 -7.532 1.00 96.38 247 LEU A C 1
ATOM 1954 O O . LEU A 1 247 ? -4.333 14.519 -6.307 1.00 96.38 247 LEU A O 1
ATOM 1958 N N . LEU A 1 248 ? -3.039 14.698 -8.107 1.00 94.81 248 LEU A N 1
ATOM 1959 C CA . LEU A 1 248 ? -1.814 14.838 -7.316 1.00 94.81 248 LEU A CA 1
ATOM 1960 C C . LEU A 1 248 ? -1.827 16.123 -6.474 1.00 94.81 248 LEU A C 1
ATOM 1962 O O . LEU A 1 248 ? -1.772 16.062 -5.239 1.00 94.81 248 LEU A O 1
ATOM 1966 N N . ALA A 1 249 ? -1.991 17.275 -7.130 1.00 94.19 249 ALA A N 1
ATOM 1967 C CA . ALA A 1 249 ? -1.970 18.590 -6.488 1.00 94.19 249 ALA A CA 1
ATOM 1968 C C . ALA A 1 249 ? -3.148 18.786 -5.516 1.00 94.19 249 ALA A C 1
ATOM 1970 O O . ALA A 1 249 ? -3.008 19.387 -4.451 1.00 94.19 249 ALA A O 1
ATOM 1971 N N . GLY A 1 250 ? -4.316 18.236 -5.853 1.00 95.56 250 GLY A N 1
ATOM 1972 C CA . GLY A 1 250 ? -5.532 18.320 -5.050 1.00 95.56 250 GLY A CA 1
ATOM 1973 C C . GLY A 1 250 ? -5.642 17.280 -3.935 1.00 95.56 250 GLY A C 1
ATOM 1974 O O . GLY A 1 250 ? -6.648 17.278 -3.230 1.00 95.56 250 GLY A O 1
ATOM 1975 N N . SER A 1 251 ? -4.653 16.403 -3.734 1.00 95.88 251 SER A N 1
ATOM 1976 C CA . SER A 1 251 ? -4.740 15.257 -2.812 1.00 95.88 251 SER A CA 1
ATOM 1977 C C . SER A 1 251 ? -5.201 15.600 -1.397 1.00 95.88 251 SER A C 1
ATOM 1979 O O . SER A 1 251 ? -6.148 14.993 -0.893 1.00 95.88 251 SER A O 1
ATOM 1981 N N . VAL A 1 252 ? -4.621 16.619 -0.764 1.00 94.75 252 VAL A N 1
ATOM 1982 C CA . VAL A 1 252 ? -5.047 17.076 0.571 1.00 94.75 252 VAL A CA 1
ATOM 1983 C C . VAL A 1 252 ? -6.498 17.571 0.550 1.00 94.75 252 VAL A C 1
ATOM 1985 O O . VAL A 1 252 ? -7.295 17.209 1.424 1.00 94.75 252 VAL A O 1
ATOM 1988 N N . LEU A 1 253 ? -6.864 18.357 -0.467 1.00 95.94 253 LEU A N 1
ATOM 1989 C CA . LEU A 1 253 ? -8.208 18.906 -0.626 1.00 95.94 253 LEU A CA 1
ATOM 1990 C C . LEU A 1 253 ? -9.240 17.797 -0.861 1.00 95.94 253 LEU A C 1
ATOM 1992 O O . LEU A 1 253 ? -10.274 17.783 -0.206 1.00 95.94 253 LEU A O 1
ATOM 1996 N N . PHE A 1 254 ? -8.971 16.842 -1.745 1.00 96.69 254 PHE A N 1
ATOM 1997 C CA . PHE A 1 254 ? -9.932 15.808 -2.123 1.00 96.69 254 PHE A CA 1
ATOM 1998 C C . PHE A 1 254 ? -10.020 14.661 -1.118 1.00 96.69 254 PHE A C 1
ATOM 2000 O O . PHE A 1 254 ? -11.081 14.055 -0.981 1.00 96.69 254 PHE A O 1
ATOM 2007 N N . LEU A 1 255 ? -8.951 14.361 -0.378 1.00 96.31 255 LEU A N 1
ATOM 2008 C CA . LEU A 1 255 ? -8.923 13.204 0.516 1.00 96.31 255 LEU A CA 1
ATOM 2009 C C . LEU A 1 255 ? -9.136 13.563 1.999 1.00 96.31 255 LEU A C 1
ATOM 2011 O O . LEU A 1 255 ? -9.772 12.783 2.713 1.00 96.31 255 LEU A O 1
ATOM 2015 N N . LEU A 1 256 ? -8.691 14.729 2.493 1.00 93.06 256 LEU A N 1
ATOM 2016 C CA . LEU A 1 256 ? -8.879 15.111 3.910 1.00 93.06 256 LEU A CA 1
ATOM 2017 C C . LEU A 1 256 ? -10.058 16.055 4.172 1.00 93.06 256 LEU A C 1
ATOM 2019 O O . LEU A 1 256 ? -10.702 15.949 5.227 1.00 93.06 256 LEU A O 1
ATOM 2023 N N . VAL A 1 257 ? -10.348 16.983 3.255 1.00 92.56 257 VAL A N 1
ATOM 2024 C CA . VAL A 1 257 ? -11.374 18.023 3.460 1.00 92.56 257 VAL A CA 1
ATOM 2025 C C . VAL A 1 257 ? -12.814 17.514 3.316 1.00 92.56 257 VAL A C 1
ATOM 2027 O O . VAL A 1 257 ? -13.648 17.909 4.143 1.00 92.56 257 VAL A O 1
ATOM 2030 N N . PRO A 1 258 ? -13.180 16.625 2.376 1.00 93.25 258 PRO A N 1
ATOM 2031 C CA . PRO A 1 258 ? -14.533 16.086 2.338 1.00 93.25 258 PRO A CA 1
ATOM 2032 C C . PRO A 1 258 ? -14.779 15.039 3.432 1.00 93.25 258 PRO A C 1
ATOM 2034 O O . PRO A 1 258 ? -13.865 14.462 4.023 1.00 93.25 258 PRO A O 1
ATOM 2037 N N . VAL A 1 259 ? -16.058 14.780 3.708 1.00 90.75 259 VAL A N 1
ATOM 2038 C CA . VAL A 1 259 ? -16.524 13.746 4.647 1.00 90.75 259 VAL A CA 1
ATOM 2039 C C . VAL A 1 259 ? -17.574 12.858 3.992 1.00 90.75 259 VAL A C 1
ATOM 2041 O O . VAL A 1 259 ? -18.183 13.222 2.985 1.00 90.75 259 VAL A O 1
ATOM 2044 N N . GLY A 1 260 ? -17.805 11.682 4.576 1.00 92.50 260 GLY A N 1
ATOM 2045 C CA . GLY A 1 260 ? -18.851 10.770 4.120 1.00 92.50 260 GLY A CA 1
ATOM 2046 C C . GLY A 1 260 ? -18.681 10.379 2.650 1.00 92.50 260 GLY A C 1
ATOM 2047 O O . GLY A 1 260 ? -17.587 10.002 2.225 1.00 92.50 260 GLY A O 1
ATOM 2048 N N . ARG A 1 261 ? -19.766 10.453 1.872 1.00 94.12 261 ARG A N 1
ATOM 2049 C CA . ARG A 1 261 ? -19.792 9.984 0.477 1.00 94.12 261 ARG A CA 1
ATOM 2050 C C . ARG A 1 261 ? -18.857 10.759 -0.444 1.00 94.12 261 ARG A C 1
ATOM 2052 O O . ARG A 1 261 ? -18.240 10.136 -1.294 1.00 94.12 261 ARG A O 1
ATOM 2059 N N . LEU A 1 262 ? -18.708 12.070 -0.253 1.00 95.50 262 LEU A N 1
ATOM 2060 C CA . LEU A 1 262 ? -17.851 12.882 -1.119 1.00 95.50 262 LEU A CA 1
ATOM 2061 C C . LEU A 1 262 ? -16.380 12.451 -1.018 1.00 95.50 262 LEU A C 1
ATOM 2063 O O . LEU A 1 262 ? -15.715 12.290 -2.034 1.00 95.50 262 LEU A O 1
ATOM 2067 N N . ARG A 1 263 ? -15.906 12.153 0.201 1.00 95.88 263 ARG A N 1
ATOM 2068 C CA . ARG A 1 263 ? -14.559 11.600 0.419 1.00 95.88 263 ARG A CA 1
ATOM 2069 C C . ARG A 1 263 ? -14.396 10.222 -0.221 1.00 95.88 263 ARG A C 1
ATOM 2071 O O . ARG A 1 263 ? -13.339 9.925 -0.759 1.00 95.88 263 ARG A O 1
ATOM 2078 N N . ALA A 1 264 ? -15.443 9.395 -0.190 1.00 96.19 264 ALA A N 1
ATOM 2079 C CA . ALA A 1 264 ? -15.413 8.094 -0.849 1.00 96.19 264 ALA A CA 1
ATOM 2080 C C . ALA A 1 264 ? -15.361 8.221 -2.381 1.00 96.19 264 ALA A C 1
ATOM 2082 O O . ALA A 1 264 ? -14.623 7.474 -3.004 1.00 96.19 264 ALA A O 1
ATOM 2083 N N . VAL A 1 265 ? -16.084 9.173 -2.986 1.00 97.19 265 VAL A N 1
ATOM 2084 C CA . VAL A 1 265 ? -15.997 9.440 -4.436 1.00 97.19 265 VAL A CA 1
ATOM 2085 C C . VAL A 1 265 ? -14.589 9.880 -4.822 1.00 97.19 265 VAL A C 1
ATOM 2087 O O . VAL A 1 265 ? -14.035 9.334 -5.769 1.00 97.19 265 VAL A O 1
ATOM 2090 N N . ALA A 1 266 ? -13.984 10.794 -4.056 1.00 97.44 266 ALA A N 1
ATOM 2091 C CA . ALA A 1 266 ? -12.593 11.181 -4.269 1.00 97.44 266 ALA A CA 1
ATOM 2092 C C . ALA A 1 266 ? -11.663 9.962 -4.202 1.00 97.44 266 ALA A C 1
ATOM 2094 O O . ALA A 1 266 ? -10.950 9.693 -5.160 1.00 97.44 266 ALA A O 1
ATOM 2095 N N . ALA A 1 267 ? -11.735 9.164 -3.131 1.00 97.94 267 ALA A N 1
ATOM 2096 C CA . ALA A 1 267 ? -10.933 7.947 -2.987 1.00 97.94 267 ALA A CA 1
ATOM 2097 C C . ALA A 1 267 ? -11.129 6.954 -4.151 1.00 97.94 267 ALA A C 1
ATOM 2099 O O . ALA A 1 267 ? -10.159 6.368 -4.623 1.00 97.94 267 ALA A O 1
ATOM 2100 N N . LEU A 1 268 ? -12.360 6.792 -4.648 1.00 97.81 268 LEU A N 1
ATOM 2101 C CA . LEU A 1 268 ? -12.651 5.953 -5.814 1.00 97.81 268 LEU A CA 1
ATOM 2102 C C . LEU A 1 268 ? -1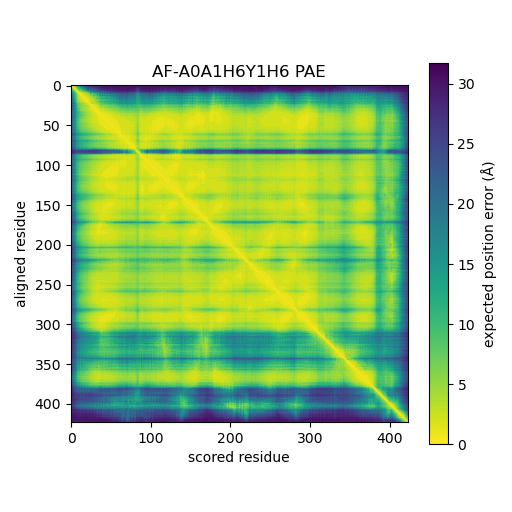2.044 6.503 -7.108 1.00 97.81 268 LEU A C 1
ATOM 2104 O O . LEU A 1 268 ? -11.639 5.703 -7.943 1.00 97.81 268 LEU A O 1
ATOM 2108 N N . ALA A 1 269 ? -11.942 7.825 -7.272 1.00 98.12 269 ALA A N 1
ATOM 2109 C CA . ALA A 1 269 ? -11.268 8.424 -8.423 1.00 98.12 269 ALA A CA 1
ATOM 2110 C C . ALA A 1 269 ? -9.766 8.087 -8.436 1.00 98.12 269 ALA A C 1
ATOM 2112 O O . ALA A 1 269 ? -9.254 7.660 -9.467 1.00 98.12 269 ALA A O 1
ATOM 2113 N N . TYR A 1 270 ? -9.080 8.169 -7.287 1.00 98.31 270 TYR A N 1
ATOM 2114 C CA . TYR A 1 270 ? -7.684 7.715 -7.166 1.00 98.31 270 TYR A CA 1
ATOM 2115 C C . TYR A 1 270 ? -7.545 6.215 -7.429 1.00 98.31 270 TYR A C 1
ATOM 2117 O O . TYR A 1 270 ? -6.702 5.810 -8.221 1.00 98.31 270 TYR A O 1
ATOM 2125 N N . ILE A 1 271 ? -8.391 5.386 -6.802 1.00 98.31 271 ILE A N 1
ATOM 2126 C CA . ILE A 1 271 ? -8.373 3.932 -7.022 1.00 98.31 271 ILE A CA 1
ATOM 2127 C C . ILE A 1 271 ? -8.597 3.615 -8.507 1.00 98.31 271 ILE A C 1
ATOM 2129 O O . ILE A 1 271 ? -7.916 2.749 -9.043 1.00 98.31 271 ILE A O 1
ATOM 2133 N N . GLY A 1 272 ? -9.505 4.331 -9.177 1.00 97.94 272 GLY A N 1
ATOM 2134 C CA . GLY A 1 272 ? -9.749 4.208 -10.613 1.00 97.94 272 GLY A CA 1
ATOM 2135 C C . GLY A 1 272 ? -8.534 4.593 -11.457 1.00 97.94 272 GLY A C 1
ATOM 2136 O O . GLY A 1 272 ? -8.174 3.840 -12.355 1.00 97.94 272 GLY A O 1
ATOM 2137 N N . ALA A 1 273 ? -7.862 5.702 -11.136 1.00 96.69 273 ALA A N 1
ATOM 2138 C CA . ALA A 1 273 ? -6.639 6.119 -11.823 1.00 96.69 273 ALA A CA 1
ATOM 2139 C C . ALA A 1 273 ? -5.515 5.075 -11.681 1.00 96.69 273 ALA A C 1
ATOM 2141 O O . ALA A 1 273 ? -4.885 4.702 -12.668 1.00 96.69 273 ALA A O 1
ATOM 2142 N N . PHE A 1 274 ? -5.303 4.536 -10.476 1.00 96.75 274 PHE A N 1
ATOM 2143 C CA . PHE A 1 274 ? -4.285 3.506 -10.242 1.00 96.75 274 PHE A CA 1
ATOM 2144 C C . PHE A 1 274 ? -4.658 2.159 -10.866 1.00 96.75 274 PHE A C 1
ATOM 2146 O O . PHE A 1 274 ? -3.791 1.475 -11.397 1.00 96.75 274 PHE A O 1
ATOM 2153 N N . ALA A 1 275 ? -5.937 1.777 -10.848 1.00 96.31 275 ALA A N 1
ATOM 2154 C CA . ALA A 1 275 ? -6.410 0.591 -11.558 1.00 96.31 275 ALA A CA 1
ATOM 2155 C C . ALA A 1 275 ? -6.244 0.743 -13.078 1.00 96.31 275 ALA A C 1
ATOM 2157 O O . ALA A 1 275 ? -5.879 -0.221 -13.742 1.00 96.31 275 ALA A O 1
ATOM 2158 N N . GLY A 1 276 ? -6.446 1.955 -13.607 1.00 95.12 276 GLY A N 1
ATOM 2159 C CA . GLY A 1 276 ? -6.096 2.313 -14.979 1.00 95.12 276 GLY A CA 1
ATOM 2160 C C . GLY A 1 276 ? -4.619 2.050 -15.255 1.00 95.12 276 GLY A C 1
ATOM 2161 O O . GLY A 1 276 ? -4.308 1.302 -16.171 1.00 95.12 276 GLY A O 1
ATOM 2162 N N . MET A 1 277 ? -3.728 2.550 -14.393 1.00 93.62 277 MET A N 1
ATOM 2163 C CA . MET A 1 277 ? -2.281 2.323 -14.503 1.00 93.62 277 MET A CA 1
ATOM 2164 C C . MET A 1 277 ? -1.908 0.830 -14.522 1.00 93.62 277 MET A C 1
ATOM 2166 O O . MET A 1 277 ? -1.058 0.447 -15.314 1.00 93.62 277 MET A O 1
ATOM 2170 N N . VAL A 1 278 ? -2.569 -0.031 -13.730 1.00 94.00 278 VAL A N 1
ATOM 2171 C CA . VAL A 1 278 ? -2.334 -1.496 -13.754 1.00 94.00 278 VAL A CA 1
ATOM 2172 C C . VAL A 1 278 ? -2.576 -2.103 -15.139 1.00 94.00 278 VAL A C 1
ATOM 2174 O O . VAL A 1 278 ? -1.869 -3.026 -15.534 1.00 94.00 278 VAL A O 1
ATOM 2177 N N . VAL A 1 279 ? -3.591 -1.624 -15.863 1.00 94.56 279 VAL A N 1
ATOM 2178 C CA . VAL A 1 279 ? -3.988 -2.190 -17.164 1.00 94.56 279 VAL A CA 1
ATOM 2179 C C . VAL A 1 279 ? -3.413 -1.431 -18.356 1.00 94.56 279 VAL A C 1
ATOM 2181 O O . VAL A 1 279 ? -3.678 -1.826 -19.489 1.00 94.56 279 VAL A O 1
ATOM 2184 N N . THR A 1 280 ? -2.658 -0.353 -18.130 1.00 93.62 280 THR A N 1
ATOM 2185 C CA . THR A 1 280 ? -2.073 0.458 -19.205 1.00 93.62 280 THR A CA 1
ATOM 2186 C C . THR A 1 280 ? -0.558 0.580 -19.151 1.00 93.62 280 THR A C 1
ATOM 2188 O O . THR A 1 280 ? 0.041 0.774 -20.206 1.00 93.62 280 THR A O 1
ATOM 2191 N N . MET A 1 281 ? 0.074 0.477 -17.975 1.00 90.12 281 MET A N 1
ATOM 2192 C CA . MET A 1 281 ? 1.510 0.730 -17.824 1.00 90.12 281 MET A CA 1
ATOM 2193 C C . MET A 1 281 ? 2.235 -0.319 -16.970 1.00 90.12 281 MET A C 1
ATOM 2195 O O . MET A 1 281 ? 1.767 -0.728 -15.906 1.00 90.12 281 MET A O 1
ATOM 2199 N N . SER A 1 282 ? 3.432 -0.715 -17.407 1.00 88.19 282 SER A N 1
ATOM 2200 C CA . SER A 1 282 ? 4.294 -1.689 -16.729 1.00 88.19 282 SER A CA 1
ATOM 2201 C C . SER A 1 282 ? 5.135 -1.033 -15.629 1.00 88.19 282 SER A C 1
ATOM 2203 O O . SER A 1 282 ? 6.348 -0.888 -15.739 1.00 88.19 282 SER A O 1
ATOM 2205 N N . VAL A 1 283 ? 4.482 -0.624 -14.536 1.00 85.94 283 VAL A N 1
ATOM 2206 C CA . VAL A 1 283 ? 5.132 0.056 -13.388 1.00 85.94 283 VAL A CA 1
ATOM 2207 C C . VAL A 1 283 ? 5.265 -0.870 -12.164 1.00 85.94 283 VAL A C 1
ATOM 2209 O O . VAL A 1 283 ? 5.331 -0.432 -11.013 1.00 85.94 283 VAL A O 1
ATOM 2212 N N . GLY A 1 284 ? 5.263 -2.185 -12.398 1.00 86.75 284 GLY A N 1
ATOM 2213 C CA . GLY A 1 284 ? 5.373 -3.205 -11.354 1.00 86.75 284 GLY A CA 1
ATOM 2214 C C . GLY A 1 284 ? 4.267 -3.115 -10.295 1.00 86.75 284 GLY A C 1
ATOM 2215 O O . GLY A 1 284 ? 3.092 -2.909 -10.596 1.00 86.75 284 GLY A O 1
ATOM 2216 N N . VAL A 1 285 ? 4.640 -3.271 -9.022 1.00 91.38 285 VAL A N 1
ATOM 2217 C CA . VAL A 1 285 ? 3.699 -3.298 -7.882 1.00 91.38 285 VAL A CA 1
ATOM 2218 C C . VAL A 1 285 ? 3.258 -1.913 -7.399 1.00 91.38 285 VAL A C 1
ATOM 2220 O O . VAL A 1 285 ? 2.394 -1.809 -6.522 1.00 91.38 285 VAL A O 1
ATOM 2223 N N . PHE A 1 286 ? 3.820 -0.842 -7.966 1.00 91.50 286 PHE A N 1
ATOM 2224 C CA . PHE A 1 286 ? 3.567 0.538 -7.548 1.00 91.50 286 PHE A CA 1
ATOM 2225 C C . PHE A 1 286 ? 2.069 0.909 -7.513 1.00 91.50 286 PHE A C 1
ATOM 2227 O O . PHE A 1 286 ? 1.609 1.372 -6.461 1.00 91.50 286 PHE A O 1
ATOM 2234 N N . PRO A 1 287 ? 1.256 0.644 -8.560 1.00 94.94 287 PRO A N 1
ATOM 2235 C CA . PRO A 1 287 ? -0.159 1.019 -8.542 1.00 94.94 287 PRO A CA 1
ATOM 2236 C C . PRO A 1 287 ? -0.949 0.270 -7.460 1.00 94.94 287 PRO A C 1
ATOM 2238 O O . PRO A 1 287 ? -1.855 0.829 -6.843 1.00 94.94 287 PRO A O 1
ATOM 2241 N N . LEU A 1 288 ? -0.579 -0.982 -7.168 1.00 96.56 288 LEU A N 1
ATOM 2242 C CA . LEU A 1 288 ? -1.221 -1.784 -6.123 1.00 96.56 288 LEU A CA 1
ATOM 2243 C C . LEU A 1 288 ? -0.919 -1.231 -4.722 1.00 96.56 288 LEU A C 1
ATOM 2245 O O . LEU A 1 288 ? -1.805 -1.191 -3.864 1.00 96.56 288 LEU A O 1
ATOM 2249 N N . GLY A 1 289 ? 0.312 -0.760 -4.497 1.00 96.38 289 GLY A N 1
ATOM 2250 C CA . GLY A 1 289 ? 0.694 -0.046 -3.276 1.00 96.38 289 GLY A CA 1
ATOM 2251 C C . GLY A 1 289 ? -0.094 1.255 -3.085 1.00 96.38 289 GLY A C 1
ATOM 2252 O O . GLY A 1 289 ? -0.566 1.535 -1.981 1.00 96.38 289 GLY A O 1
ATOM 2253 N N . LEU A 1 290 ? -0.309 2.014 -4.163 1.00 97.19 290 LEU A N 1
ATOM 2254 C CA . LEU A 1 290 ? -1.113 3.240 -4.142 1.00 97.19 290 LEU A CA 1
ATOM 2255 C C . LEU A 1 290 ? -2.609 2.981 -3.904 1.00 97.19 290 LEU A C 1
ATOM 2257 O O . LEU A 1 290 ? -3.263 3.718 -3.166 1.00 97.19 290 LEU A O 1
ATOM 2261 N N . ILE A 1 291 ? -3.164 1.902 -4.459 1.00 98.44 291 ILE A N 1
ATOM 2262 C CA . ILE A 1 291 ? -4.533 1.478 -4.135 1.00 98.44 291 ILE A CA 1
ATOM 2263 C C . ILE A 1 291 ? -4.635 1.174 -2.635 1.00 98.44 291 ILE A C 1
ATOM 2265 O O . ILE A 1 291 ? -5.544 1.670 -1.964 1.00 98.44 291 ILE A O 1
ATOM 2269 N N . ALA A 1 292 ? -3.683 0.413 -2.085 1.00 98.19 292 ALA A N 1
ATOM 2270 C CA . ALA A 1 292 ? -3.664 0.076 -0.664 1.00 98.19 292 ALA A CA 1
ATOM 2271 C C . ALA A 1 292 ? -3.601 1.314 0.247 1.00 98.19 292 ALA A C 1
ATOM 2273 O O . ALA A 1 292 ? -4.253 1.329 1.294 1.00 98.19 292 ALA A O 1
ATOM 2274 N N . SER A 1 293 ? -2.864 2.357 -0.150 1.00 97.50 293 SER A N 1
ATOM 2275 C CA . SER A 1 293 ? -2.723 3.588 0.637 1.00 97.50 293 SER A CA 1
ATOM 2276 C C . SER A 1 293 ? -3.968 4.483 0.604 1.00 97.50 293 SER A C 1
ATOM 2278 O O . SER A 1 293 ? -4.220 5.202 1.574 1.00 97.50 293 SER A O 1
ATOM 2280 N N . VAL A 1 294 ? -4.801 4.407 -0.445 1.00 98.19 294 VAL A N 1
ATOM 2281 C CA . VAL A 1 294 ? -6.027 5.223 -0.568 1.00 98.19 294 VAL A CA 1
ATOM 2282 C C . VAL A 1 294 ? -7.295 4.521 -0.059 1.00 98.19 294 VAL A C 1
ATOM 2284 O O . VAL A 1 294 ? -8.242 5.187 0.366 1.00 98.19 294 VAL A O 1
ATOM 2287 N N . ILE A 1 295 ? -7.316 3.188 0.033 1.00 98.31 295 ILE A N 1
ATOM 2288 C CA . ILE A 1 295 ? -8.431 2.429 0.641 1.00 98.31 295 ILE A CA 1
ATOM 2289 C C . ILE A 1 295 ? -8.891 2.965 2.020 1.00 98.31 295 ILE A C 1
ATOM 2291 O O . ILE A 1 295 ? -10.105 3.036 2.235 1.00 98.31 295 ILE A O 1
ATOM 2295 N N . PRO A 1 296 ? -8.012 3.392 2.956 1.00 97.75 296 PRO A N 1
ATOM 2296 C CA . PRO A 1 296 ? -8.410 3.984 4.239 1.00 97.75 296 PRO A CA 1
ATOM 2297 C C . PRO A 1 296 ? -9.343 5.197 4.140 1.00 97.75 296 PRO A C 1
ATOM 2299 O O . PRO A 1 296 ? -10.016 5.533 5.116 1.00 97.75 296 PRO A O 1
ATOM 2302 N N . PHE A 1 297 ? -9.390 5.868 2.987 1.00 97.94 297 PHE A N 1
ATOM 2303 C CA . PHE A 1 297 ? -10.263 7.013 2.740 1.00 97.94 297 PHE A CA 1
ATOM 2304 C C . PHE A 1 297 ? -11.700 6.609 2.367 1.00 97.94 297 PHE A C 1
ATOM 2306 O O . PHE A 1 297 ? -12.588 7.467 2.371 1.00 97.94 297 PHE A O 1
ATOM 2313 N N . LEU A 1 298 ? -11.967 5.322 2.110 1.00 96.62 298 LEU A N 1
ATOM 2314 C CA . LEU A 1 298 ? -13.319 4.800 1.916 1.00 96.62 298 LEU A CA 1
ATOM 2315 C C . LEU A 1 298 ? -14.105 4.865 3.233 1.00 96.62 298 LEU A C 1
ATOM 2317 O O . LEU A 1 298 ? -13.783 4.215 4.227 1.00 96.62 298 LEU A O 1
ATOM 2321 N N . THR A 1 299 ? -15.157 5.680 3.244 1.00 94.12 299 THR A N 1
ATOM 2322 C CA . THR A 1 299 ?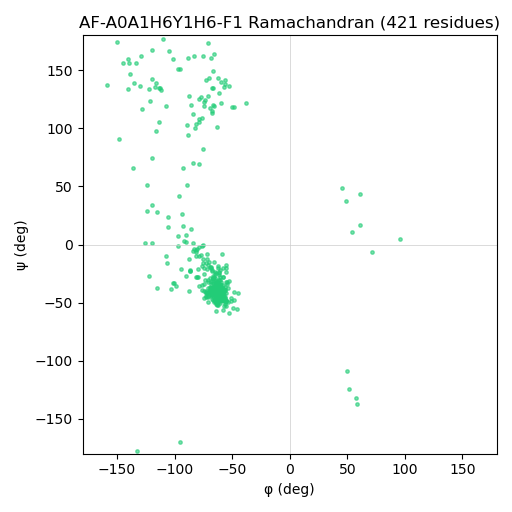 -15.892 6.028 4.465 1.00 94.12 299 THR A CA 1
ATOM 2323 C C . THR A 1 299 ? -17.022 5.047 4.787 1.00 94.12 299 THR A C 1
ATOM 2325 O O . THR A 1 299 ? -17.538 4.345 3.913 1.00 94.12 299 THR A O 1
ATOM 2328 N N . ALA A 1 300 ? -17.472 5.046 6.048 1.00 93.00 300 ALA A N 1
ATOM 2329 C CA . ALA A 1 300 ? -18.553 4.177 6.518 1.00 93.00 300 ALA A CA 1
ATOM 2330 C C . ALA A 1 300 ? -19.829 4.228 5.644 1.00 93.00 300 ALA A C 1
ATOM 2332 O O . ALA A 1 300 ? -20.272 3.161 5.233 1.00 93.00 300 ALA A O 1
ATOM 2333 N N . PRO A 1 301 ? -20.371 5.398 5.226 1.00 93.06 301 PRO A N 1
ATOM 2334 C CA . PRO A 1 301 ? -21.572 5.434 4.383 1.00 93.06 301 PRO A CA 1
ATOM 2335 C C . PRO A 1 301 ? -21.425 4.710 3.037 1.00 93.06 301 PRO A C 1
ATOM 2337 O O . PRO A 1 301 ? -22.402 4.173 2.506 1.00 93.06 301 PRO A O 1
ATOM 2340 N N . PHE A 1 302 ? -20.219 4.718 2.460 1.00 94.06 302 PHE A N 1
ATOM 2341 C CA . PHE A 1 302 ? -19.920 3.972 1.240 1.00 94.06 302 PHE A CA 1
ATOM 2342 C C . PHE A 1 302 ? -19.876 2.469 1.530 1.00 94.06 302 PHE A C 1
ATOM 2344 O O . PHE A 1 302 ? -20.578 1.695 0.880 1.00 94.06 302 PHE A O 1
ATOM 2351 N N . LEU A 1 303 ? -19.137 2.069 2.566 1.00 92.94 303 LEU A N 1
ATOM 2352 C CA . LEU A 1 303 ? -18.993 0.668 2.967 1.00 92.94 303 LEU A CA 1
ATOM 2353 C C . LEU A 1 303 ? -20.317 0.040 3.430 1.00 92.94 303 LEU A C 1
ATOM 2355 O O . LEU A 1 303 ? -20.559 -1.127 3.146 1.00 92.94 303 LEU A O 1
ATOM 2359 N N . ASP A 1 304 ? -21.205 0.808 4.063 1.00 93.38 304 ASP A N 1
ATOM 2360 C CA . ASP A 1 304 ? -22.562 0.382 4.441 1.00 93.38 304 ASP A CA 1
ATOM 2361 C C . ASP A 1 304 ? -23.464 0.183 3.215 1.00 93.38 304 ASP A C 1
ATOM 2363 O O . ASP A 1 304 ? -24.376 -0.645 3.194 1.00 93.38 304 ASP A O 1
ATOM 2367 N N . THR A 1 305 ? -23.239 0.970 2.163 1.00 92.19 305 THR A N 1
ATOM 2368 C CA . THR A 1 305 ? -23.951 0.802 0.892 1.00 92.19 305 THR A CA 1
ATOM 2369 C C . THR A 1 305 ? -23.450 -0.440 0.166 1.00 92.19 305 THR A C 1
ATOM 2371 O O . THR A 1 305 ? -24.263 -1.206 -0.345 1.00 92.19 305 THR A O 1
ATOM 2374 N N . LEU A 1 306 ? -22.137 -0.682 0.186 1.00 89.25 306 LEU A N 1
ATOM 2375 C CA . LEU A 1 306 ? -21.539 -1.886 -0.378 1.00 89.25 306 LEU A CA 1
ATOM 2376 C C . LEU A 1 306 ? -21.996 -3.147 0.370 1.00 89.25 306 LEU A C 1
ATOM 2378 O O . LEU A 1 306 ? -22.418 -4.106 -0.267 1.00 89.25 306 LEU A O 1
ATOM 2382 N N . SER A 1 307 ? -22.004 -3.129 1.707 1.00 87.62 307 SER A N 1
ATOM 2383 C CA . SER A 1 307 ? -22.412 -4.287 2.511 1.00 87.62 307 SER A CA 1
ATOM 2384 C C . SER A 1 307 ? -23.877 -4.666 2.308 1.00 87.62 307 SER A C 1
ATOM 2386 O O . SER A 1 307 ? -24.200 -5.845 2.338 1.00 87.62 307 SER A O 1
ATOM 2388 N N . ARG A 1 308 ? -24.763 -3.695 2.049 1.00 88.75 308 ARG A N 1
ATOM 2389 C CA . ARG A 1 308 ? -26.179 -3.964 1.732 1.00 88.75 308 ARG A CA 1
ATOM 2390 C C . ARG A 1 308 ? -26.389 -4.652 0.384 1.00 88.75 308 ARG A C 1
ATOM 2392 O O . ARG A 1 308 ? -27.450 -5.226 0.172 1.00 88.75 308 ARG A O 1
ATOM 2399 N N . ARG A 1 309 ? -25.412 -4.582 -0.524 1.00 89.31 309 ARG A N 1
ATOM 2400 C CA . ARG A 1 309 ? -25.456 -5.294 -1.810 1.00 89.31 309 ARG A CA 1
ATOM 2401 C C . ARG A 1 309 ? -24.903 -6.712 -1.728 1.00 89.31 309 ARG A C 1
ATOM 2403 O O . ARG A 1 309 ? -25.094 -7.470 -2.672 1.00 89.31 309 ARG A O 1
ATOM 2410 N N . VAL A 1 310 ? -24.227 -7.072 -0.635 1.00 84.94 310 VAL A N 1
ATOM 2411 C CA . VAL A 1 310 ? -23.749 -8.43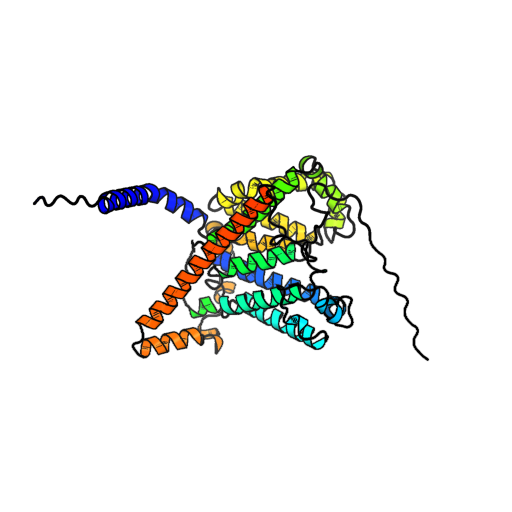9 -0.422 1.00 84.94 310 VAL A CA 1
ATOM 2412 C C . VAL A 1 310 ? -24.957 -9.307 -0.056 1.00 84.94 310 VAL A C 1
ATOM 2414 O O . VAL A 1 310 ? -25.608 -9.026 0.953 1.00 84.94 310 VAL A O 1
ATOM 2417 N N . PRO A 1 311 ? -25.294 -10.340 -0.847 1.00 84.00 311 PRO A N 1
ATOM 2418 C CA . PRO A 1 311 ? -26.442 -11.185 -0.544 1.00 84.00 311 PRO A CA 1
ATOM 2419 C C . PRO A 1 311 ? -26.267 -11.915 0.796 1.00 84.00 311 PRO A C 1
ATOM 2421 O O . PRO A 1 311 ? -25.169 -12.382 1.104 1.00 84.00 311 PRO A O 1
ATOM 2424 N N . ALA A 1 312 ? -27.355 -12.084 1.557 1.00 78.62 312 ALA A N 1
ATOM 2425 C CA . ALA A 1 312 ? -27.322 -12.715 2.885 1.00 78.62 312 ALA A CA 1
ATOM 2426 C C . ALA A 1 312 ? -26.655 -14.104 2.879 1.00 78.62 312 ALA A C 1
ATOM 2428 O O . ALA A 1 312 ? -25.832 -14.389 3.739 1.00 78.62 312 ALA A O 1
ATOM 2429 N N . HIS A 1 313 ? -26.870 -14.905 1.830 1.00 78.06 313 HIS A N 1
ATOM 2430 C CA . HIS A 1 313 ? -26.263 -16.234 1.701 1.00 78.06 313 HIS A CA 1
ATOM 2431 C C . HIS A 1 313 ? -24.723 -16.235 1.647 1.00 78.06 313 HIS A C 1
ATOM 2433 O O . HIS A 1 313 ? -24.108 -17.248 1.973 1.00 78.06 313 HIS A O 1
ATOM 2439 N N . TRP A 1 314 ? -24.077 -15.137 1.233 1.00 78.12 314 TRP A N 1
ATOM 2440 C CA . TRP A 1 314 ? -22.616 -15.003 1.327 1.00 78.12 314 TRP A CA 1
ATOM 2441 C C . TRP A 1 314 ? -22.172 -14.712 2.760 1.00 78.12 314 TRP A C 1
ATOM 2443 O O . TRP A 1 314 ? -21.118 -15.181 3.178 1.00 78.12 314 TRP A O 1
ATOM 2453 N N . VAL A 1 315 ? -22.981 -13.960 3.510 1.00 74.75 315 VAL A N 1
ATOM 2454 C CA . VAL A 1 315 ? -22.730 -13.632 4.919 1.00 74.75 315 VAL A CA 1
ATOM 2455 C C . VAL A 1 315 ? -22.941 -14.863 5.800 1.00 74.75 315 VAL A C 1
ATOM 2457 O O . VAL A 1 315 ? -22.106 -15.139 6.656 1.00 74.75 315 VAL A O 1
ATOM 2460 N N . ASP A 1 316 ? -23.983 -15.652 5.535 1.00 68.94 316 ASP A N 1
ATOM 2461 C CA . ASP A 1 316 ? -24.307 -16.873 6.287 1.00 68.94 316 ASP A CA 1
ATOM 2462 C C . ASP A 1 316 ? -23.261 -17.986 6.096 1.00 68.94 316 ASP A C 1
ATOM 2464 O O . ASP A 1 316 ? -23.114 -18.868 6.939 1.00 68.94 316 ASP A O 1
ATOM 2468 N N . ARG A 1 317 ? -22.495 -17.936 4.997 1.00 74.31 317 ARG A N 1
ATOM 2469 C CA . ARG A 1 317 ? -21.365 -18.842 4.727 1.00 74.31 317 ARG A CA 1
ATOM 2470 C C . ARG A 1 317 ? -20.071 -18.433 5.429 1.00 74.31 317 ARG A C 1
ATOM 2472 O O . ARG A 1 317 ? -19.085 -19.167 5.340 1.00 74.31 317 ARG A O 1
ATOM 2479 N N . LEU A 1 318 ? -20.029 -17.274 6.090 1.00 76.56 318 LEU A N 1
ATOM 2480 C CA . LEU A 1 318 ? -18.817 -16.834 6.771 1.00 76.56 318 LEU A CA 1
ATOM 2481 C C . LEU A 1 318 ? -18.509 -17.756 7.961 1.00 76.56 318 LEU A C 1
ATOM 2483 O O . LEU A 1 318 ? -19.400 -18.086 8.747 1.00 76.56 318 LEU A O 1
ATOM 2487 N N . PRO A 1 319 ? -17.241 -18.169 8.128 1.00 77.50 319 PRO A N 1
ATOM 2488 C CA . PRO A 1 319 ? -16.864 -19.061 9.210 1.00 77.50 319 PRO A CA 1
ATOM 2489 C C . PRO A 1 319 ? -17.145 -18.409 10.567 1.00 77.50 319 PRO A C 1
ATOM 2491 O O . PRO A 1 319 ? -16.741 -17.278 10.836 1.00 77.50 319 PRO A O 1
ATOM 2494 N N . THR A 1 320 ? -17.818 -19.155 11.442 1.00 79.25 320 THR A N 1
ATOM 2495 C CA . THR A 1 320 ? -18.011 -18.773 12.847 1.00 79.25 320 THR A CA 1
ATOM 2496 C C . THR A 1 320 ? -16.780 -19.177 13.666 1.00 79.25 320 THR A C 1
ATOM 2498 O O . THR A 1 320 ? -15.998 -20.028 13.243 1.00 79.25 320 THR A O 1
ATOM 2501 N N . ALA A 1 321 ? -16.594 -18.611 14.863 1.00 77.12 321 ALA A N 1
ATOM 2502 C CA . ALA A 1 321 ? -15.479 -18.967 15.749 1.00 77.12 321 ALA A CA 1
ATOM 2503 C C . ALA A 1 321 ? -15.372 -20.486 16.022 1.00 77.12 321 ALA A C 1
ATOM 2505 O O . ALA A 1 321 ? -14.267 -21.009 16.160 1.00 77.12 321 ALA A O 1
ATOM 2506 N N . THR A 1 322 ? -16.501 -21.200 16.029 1.00 77.50 322 THR A N 1
ATOM 2507 C CA . THR A 1 322 ? -16.585 -22.664 16.163 1.00 77.50 322 THR A CA 1
ATOM 2508 C C . THR A 1 322 ? -16.007 -23.418 14.961 1.00 77.50 322 THR A C 1
ATOM 2510 O O . THR A 1 322 ? -15.414 -24.479 15.137 1.00 77.50 322 THR A O 1
ATOM 2513 N N . ALA A 1 323 ? -16.096 -22.854 13.753 1.00 80.88 323 ALA A N 1
ATOM 2514 C CA . ALA A 1 323 ? -15.568 -23.445 12.522 1.00 80.88 323 ALA A CA 1
ATOM 2515 C C . ALA A 1 323 ? -14.035 -23.344 12.407 1.00 80.88 323 ALA A C 1
ATOM 2517 O O . ALA A 1 323 ? -13.433 -24.008 11.570 1.00 80.88 323 ALA A O 1
ATOM 2518 N N . LEU A 1 324 ? -13.379 -22.540 13.255 1.00 79.75 324 LEU A N 1
ATOM 2519 C CA . LEU A 1 324 ? -11.923 -22.362 13.224 1.00 79.75 324 LEU A CA 1
ATOM 2520 C C . LEU A 1 324 ? -11.142 -23.591 13.722 1.00 79.75 324 LEU A C 1
ATOM 2522 O O . LEU A 1 324 ? -9.921 -23.629 13.563 1.00 79.75 324 LEU A O 1
ATOM 2526 N N . GLY A 1 325 ? -11.796 -24.576 14.351 1.00 84.00 325 GLY A N 1
ATOM 2527 C CA . GLY A 1 325 ? -11.146 -25.803 14.823 1.00 84.00 325 GLY A CA 1
ATOM 2528 C C . GLY A 1 325 ? -9.901 -25.508 15.681 1.00 84.00 325 GLY A C 1
ATOM 2529 O O . GLY A 1 325 ? -10.003 -24.734 16.640 1.00 84.00 325 GLY A O 1
ATOM 2530 N N . PRO A 1 326 ? -8.705 -26.042 15.350 1.00 81.00 326 PRO A N 1
ATOM 2531 C CA . PRO A 1 326 ? -7.461 -25.744 16.070 1.00 81.00 326 PRO A CA 1
ATOM 2532 C C . PRO A 1 326 ? -7.092 -24.257 16.095 1.00 81.00 326 PRO A C 1
ATOM 2534 O O . PRO A 1 326 ? -6.474 -23.795 17.054 1.00 81.00 326 PRO A O 1
ATOM 2537 N N . PHE A 1 327 ? -7.503 -23.486 15.084 1.00 80.56 327 PHE A N 1
ATOM 2538 C CA . PHE A 1 327 ? -7.267 -22.049 15.020 1.00 80.56 327 PHE A CA 1
ATOM 2539 C C . PHE A 1 327 ? -8.212 -21.247 15.922 1.00 80.56 327 PHE A C 1
ATOM 2541 O O . PHE A 1 327 ? -7.963 -20.062 16.103 1.00 80.56 327 PHE A O 1
ATOM 2548 N N . SER A 1 328 ? -9.248 -21.826 16.537 1.00 78.50 328 SER A N 1
ATOM 2549 C CA . SER A 1 328 ? -10.075 -21.110 17.533 1.00 78.50 328 SER A CA 1
ATOM 2550 C C . SER A 1 328 ? -9.291 -20.776 18.808 1.00 78.50 328 SER A C 1
ATOM 2552 O O . SER A 1 328 ? -9.564 -19.791 19.491 1.00 78.50 328 SER A O 1
ATOM 2554 N N . ARG A 1 329 ? -8.274 -21.590 19.103 1.00 79.06 329 ARG A N 1
ATOM 2555 C CA . ARG A 1 329 ? -7.458 -21.513 20.308 1.00 79.06 329 ARG A CA 1
ATOM 2556 C C . ARG A 1 329 ? -6.807 -20.130 20.459 1.00 79.06 329 ARG A C 1
ATOM 2558 O O . ARG A 1 329 ? -6.230 -19.628 19.487 1.00 79.06 329 ARG A O 1
ATOM 2565 N N . PRO A 1 330 ? -6.821 -19.537 21.672 1.00 77.31 330 PRO A N 1
ATOM 2566 C CA . PRO A 1 330 ? -6.098 -18.298 21.911 1.00 77.31 330 PRO A CA 1
ATOM 2567 C C . PRO A 1 330 ? -4.610 -18.531 21.626 1.00 77.31 330 PRO A C 1
ATOM 2569 O O . PRO A 1 330 ? -4.093 -19.610 21.943 1.00 77.31 330 PRO A O 1
ATOM 2572 N N . PRO A 1 331 ? -3.929 -17.563 20.995 1.00 81.00 331 PRO A N 1
ATOM 2573 C CA . PRO A 1 331 ? -2.524 -17.704 20.660 1.00 81.00 331 PRO A CA 1
ATOM 2574 C C . PRO A 1 331 ? -1.678 -17.705 21.945 1.00 81.00 331 PRO A C 1
ATOM 2576 O O . PRO A 1 331 ? -2.149 -17.296 23.011 1.00 81.00 331 PRO A O 1
ATOM 2579 N N . VAL A 1 332 ? -0.451 -18.223 21.854 1.00 81.44 332 VAL A N 1
ATOM 2580 C CA . VAL A 1 332 ? 0.407 -18.517 23.020 1.00 81.44 332 VAL A CA 1
ATOM 2581 C C . VAL A 1 332 ? 0.632 -17.275 23.882 1.00 81.44 332 VAL A C 1
ATOM 2583 O O . VAL A 1 332 ? 0.600 -17.366 25.102 1.00 81.44 332 VAL A O 1
ATOM 2586 N N . GLU A 1 333 ? 0.748 -16.104 23.259 1.00 80.12 333 GLU A N 1
ATOM 2587 C CA . GLU A 1 333 ? 0.946 -14.819 23.927 1.00 80.12 333 GLU A CA 1
ATOM 2588 C C . GLU A 1 333 ? -0.253 -14.450 24.817 1.00 80.12 333 GLU A C 1
ATOM 2590 O O . GLU A 1 333 ? -0.072 -13.942 25.920 1.00 80.12 333 GLU A O 1
ATOM 2595 N N . ARG A 1 334 ? -1.488 -14.741 24.376 1.00 78.50 334 ARG A N 1
ATOM 2596 C CA . ARG A 1 334 ? -2.690 -14.516 25.201 1.00 78.50 334 ARG A CA 1
ATOM 2597 C C . ARG A 1 334 ? -2.799 -15.533 26.322 1.00 78.50 334 ARG A C 1
ATOM 2599 O O . ARG A 1 334 ? -3.082 -15.141 27.440 1.00 78.50 334 ARG A O 1
ATOM 2606 N N . ARG A 1 335 ? -2.502 -16.805 26.044 1.00 82.19 335 ARG A N 1
ATOM 2607 C CA . ARG A 1 335 ? -2.495 -17.844 27.084 1.00 82.19 335 ARG A CA 1
ATOM 2608 C C . ARG A 1 335 ? -1.487 -17.533 28.180 1.00 82.19 335 ARG A C 1
ATOM 2610 O O . ARG A 1 335 ? -1.821 -17.674 29.342 1.00 82.19 335 ARG A O 1
ATOM 2617 N N . LEU A 1 336 ? -0.291 -17.067 27.816 1.00 82.06 336 LEU A N 1
ATOM 2618 C CA . LEU A 1 336 ? 0.717 -16.609 28.771 1.00 82.06 336 LEU A CA 1
ATOM 2619 C C . LEU A 1 336 ? 0.173 -15.475 29.649 1.00 82.06 336 LEU A C 1
ATOM 2621 O O . LEU A 1 336 ? 0.279 -15.546 30.869 1.00 82.06 336 LEU A O 1
ATOM 2625 N N . LEU A 1 337 ? -0.467 -14.467 29.050 1.00 81.62 337 LEU A N 1
ATOM 2626 C CA . LEU A 1 337 ? -1.089 -13.373 29.804 1.00 81.62 337 LEU A CA 1
ATOM 2627 C C . LEU A 1 337 ? -2.226 -13.850 30.717 1.00 81.62 337 LEU A C 1
ATOM 2629 O O . LEU A 1 337 ? -2.317 -13.384 31.850 1.00 81.62 337 LEU A O 1
ATOM 2633 N N . ASP A 1 338 ? -3.061 -14.777 30.253 1.00 81.31 338 ASP A N 1
ATOM 2634 C CA . ASP A 1 338 ? -4.156 -15.338 31.046 1.00 81.31 338 ASP A CA 1
ATOM 2635 C C . ASP A 1 338 ? -3.605 -16.174 32.213 1.00 81.31 338 ASP A C 1
ATOM 2637 O O . ASP A 1 338 ? -4.002 -15.957 33.352 1.00 81.31 338 ASP A O 1
ATOM 2641 N N . THR A 1 339 ? -2.574 -16.998 31.988 1.00 82.31 339 THR A N 1
ATOM 2642 C CA . THR A 1 339 ? -1.894 -17.732 33.071 1.00 82.31 339 THR A CA 1
ATOM 2643 C C . THR A 1 339 ? -1.198 -16.814 34.080 1.00 82.31 339 THR A C 1
ATOM 2645 O O . THR A 1 339 ? -1.114 -17.151 35.257 1.00 82.31 339 THR A O 1
ATOM 2648 N N . LEU A 1 340 ? -0.700 -15.645 33.656 1.00 81.00 340 LEU A N 1
ATOM 2649 C CA . LEU A 1 340 ? -0.143 -14.643 34.572 1.00 81.00 340 LEU A CA 1
ATOM 2650 C C . LEU A 1 340 ? -1.241 -14.000 35.427 1.00 81.00 340 LEU A C 1
ATOM 2652 O O . LEU A 1 340 ? -1.035 -13.790 36.619 1.00 81.00 340 LEU A O 1
ATOM 2656 N N . ARG A 1 341 ? -2.416 -13.729 34.846 1.00 82.62 341 ARG A N 1
ATOM 2657 C CA . ARG A 1 341 ? -3.583 -13.234 35.593 1.00 82.62 341 ARG A CA 1
ATOM 2658 C C . ARG A 1 341 ? -4.081 -14.256 36.607 1.00 82.62 341 ARG A C 1
ATOM 2660 O O . ARG A 1 341 ? -4.347 -13.884 37.739 1.00 82.62 341 ARG A O 1
ATOM 2667 N N . GLU A 1 342 ? -4.148 -15.527 36.219 1.00 81.69 342 GLU A N 1
ATOM 2668 C CA . GLU A 1 342 ? -4.552 -16.634 37.099 1.00 81.69 342 GLU A CA 1
ATOM 2669 C C . GLU A 1 342 ? -3.577 -16.859 38.267 1.00 81.69 342 GLU A C 1
ATOM 2671 O O . GLU A 1 342 ? -3.970 -17.385 39.302 1.00 81.69 342 GLU A O 1
ATOM 2676 N N . ARG A 1 343 ? -2.309 -16.450 38.126 1.00 83.19 343 ARG A N 1
ATOM 2677 C CA . ARG A 1 343 ? -1.271 -16.545 39.167 1.00 83.19 343 ARG A CA 1
ATOM 2678 C C . ARG A 1 343 ? -1.132 -15.270 40.016 1.00 83.19 343 ARG A C 1
ATOM 2680 O O . ARG A 1 343 ? -0.033 -14.999 40.491 1.00 83.19 343 ARG A O 1
ATOM 2687 N N . ASP A 1 344 ? -2.180 -14.457 40.156 1.00 75.81 344 ASP A N 1
ATOM 2688 C CA . ASP A 1 344 ? -2.186 -13.173 40.894 1.00 75.81 344 ASP A CA 1
ATOM 2689 C C . ASP A 1 344 ? -1.216 -12.090 40.368 1.00 75.81 344 ASP A C 1
ATOM 2691 O O . ASP A 1 344 ? -0.958 -11.083 41.026 1.00 75.81 344 ASP A O 1
ATOM 2695 N N . HIS A 1 345 ? -0.705 -12.218 39.137 1.00 79.06 345 HIS A N 1
ATOM 2696 C CA . HIS A 1 345 ? 0.131 -11.191 38.496 1.00 79.06 345 HIS A CA 1
ATOM 2697 C C . HIS A 1 345 ? -0.697 -10.272 37.576 1.00 79.06 345 HIS A C 1
ATOM 2699 O O . HIS A 1 345 ? -0.267 -9.903 36.477 1.00 79.06 345 HIS A O 1
ATOM 2705 N N . GLU A 1 346 ? -1.895 -9.869 38.013 1.00 79.00 346 GLU A N 1
ATOM 2706 C CA . GLU A 1 346 ? -2.797 -9.005 37.235 1.00 79.00 346 GLU A CA 1
ATOM 2707 C C . GLU A 1 346 ? -2.144 -7.660 36.874 1.00 79.00 346 GLU A C 1
ATOM 2709 O O . GLU A 1 346 ? -2.290 -7.162 35.750 1.00 79.00 346 GLU A O 1
ATOM 2714 N N . PHE A 1 347 ? -1.347 -7.103 37.791 1.00 77.31 347 PHE A N 1
ATOM 2715 C CA . PHE A 1 347 ? -0.575 -5.887 37.547 1.00 77.31 347 PHE A CA 1
ATOM 2716 C C . PHE A 1 347 ? 0.404 -6.056 36.375 1.00 77.31 347 PHE A C 1
ATOM 2718 O O . PHE A 1 347 ? 0.446 -5.215 35.483 1.00 77.31 347 PHE A O 1
ATOM 2725 N N . ALA A 1 348 ? 1.141 -7.169 36.308 1.00 76.38 348 ALA A N 1
ATOM 2726 C CA . ALA A 1 348 ? 2.090 -7.416 35.222 1.00 76.38 348 ALA A CA 1
ATOM 2727 C C . ALA A 1 348 ? 1.380 -7.606 33.870 1.00 76.38 348 ALA A C 1
ATOM 2729 O O . ALA A 1 348 ? 1.808 -7.054 32.854 1.00 76.38 348 ALA A O 1
ATOM 2730 N N . ALA A 1 349 ? 0.259 -8.335 33.850 1.00 76.69 349 ALA A N 1
ATOM 2731 C CA . ALA A 1 349 ? -0.515 -8.560 32.630 1.00 76.69 349 ALA A CA 1
ATOM 2732 C C . ALA A 1 349 ? -1.169 -7.268 32.103 1.00 76.69 349 ALA A C 1
ATOM 2734 O O . ALA A 1 349 ? -1.140 -6.992 30.900 1.00 76.69 349 ALA A O 1
ATOM 2735 N N . SER A 1 350 ? -1.748 -6.452 32.988 1.00 79.00 350 SER A N 1
ATOM 2736 C CA . SER A 1 350 ? -2.334 -5.152 32.633 1.00 79.00 350 SER A CA 1
ATOM 2737 C C . SER A 1 350 ? -1.270 -4.130 32.216 1.00 79.00 350 SER A C 1
ATOM 2739 O O . SER A 1 350 ? -1.479 -3.392 31.244 1.00 79.00 350 SER A O 1
ATOM 2741 N N . TYR A 1 351 ? -0.105 -4.143 32.870 1.00 81.25 351 TYR A N 1
ATOM 2742 C CA . TYR A 1 351 ? 1.054 -3.343 32.489 1.00 81.25 351 TYR A CA 1
ATOM 2743 C C . TYR A 1 351 ? 1.547 -3.709 31.088 1.00 81.25 351 TYR A C 1
ATOM 2745 O O . TYR A 1 351 ? 1.689 -2.821 30.254 1.00 81.25 351 TYR A O 1
ATOM 2753 N N . ALA A 1 352 ? 1.713 -4.998 30.775 1.00 79.75 352 ALA A N 1
ATOM 2754 C CA . ALA A 1 352 ? 2.160 -5.449 29.455 1.00 79.75 352 ALA A CA 1
ATOM 2755 C C . ALA A 1 352 ? 1.217 -4.994 28.324 1.00 79.75 352 ALA A C 1
ATOM 2757 O O . ALA A 1 352 ? 1.667 -4.502 27.287 1.00 79.75 352 ALA A O 1
ATOM 2758 N N . VAL A 1 353 ? -0.102 -5.099 28.525 1.00 80.38 353 VAL A N 1
ATOM 2759 C CA . VAL A 1 353 ? -1.095 -4.638 27.538 1.00 80.38 353 VAL A CA 1
ATOM 2760 C C . VAL A 1 353 ? -1.047 -3.117 27.364 1.00 80.38 353 VAL A C 1
ATOM 2762 O O . VAL A 1 353 ? -1.041 -2.628 26.232 1.00 80.38 353 VAL A O 1
ATOM 2765 N N . SER A 1 354 ? -0.990 -2.370 28.468 1.00 79.44 354 SER A N 1
ATOM 2766 C CA . SER A 1 354 ? -0.926 -0.901 28.452 1.00 79.44 354 SER A CA 1
ATOM 2767 C C . SER A 1 354 ? 0.378 -0.394 27.835 1.00 79.44 354 SER A C 1
ATOM 2769 O O . SER A 1 354 ? 0.373 0.573 27.070 1.00 79.44 354 SER A O 1
ATOM 2771 N N . TYR A 1 355 ? 1.485 -1.086 28.104 1.00 81.81 355 TYR A N 1
ATOM 2772 C CA . TYR A 1 355 ? 2.792 -0.826 27.517 1.00 81.81 355 TYR A CA 1
ATOM 2773 C C . TYR A 1 355 ? 2.769 -1.058 26.006 1.00 81.81 355 TYR A C 1
ATOM 2775 O O . TYR A 1 355 ? 3.161 -0.176 25.251 1.00 81.81 355 TYR A O 1
ATOM 2783 N N . ALA A 1 356 ? 2.209 -2.177 25.534 1.00 80.06 356 ALA A N 1
ATOM 2784 C CA . ALA A 1 356 ? 2.088 -2.450 24.103 1.00 80.06 356 ALA A CA 1
ATOM 2785 C C . ALA A 1 356 ? 1.221 -1.407 23.367 1.00 80.06 356 ALA A C 1
ATOM 2787 O O . ALA A 1 356 ? 1.540 -1.002 22.249 1.00 80.06 356 ALA A O 1
ATOM 2788 N N . GLN A 1 357 ? 0.124 -0.945 23.978 1.00 81.88 357 GLN A N 1
ATOM 2789 C CA . GLN A 1 357 ? -0.709 0.123 23.407 1.00 81.88 357 GLN A CA 1
ATOM 2790 C C . GLN A 1 357 ? 0.017 1.474 23.383 1.00 81.88 357 GLN A C 1
ATOM 2792 O O . GLN A 1 357 ? -0.060 2.201 22.387 1.00 81.88 357 GLN A O 1
ATOM 2797 N N . SER A 1 358 ? 0.743 1.792 24.455 1.00 84.50 358 SER A N 1
ATOM 2798 C CA . SER A 1 358 ? 1.590 2.985 24.533 1.00 84.50 358 SER A CA 1
ATOM 2799 C C . SER A 1 358 ? 2.685 2.946 23.471 1.00 84.50 358 SER A C 1
ATOM 2801 O O . SER A 1 358 ? 2.843 3.913 22.733 1.00 84.50 358 SER A O 1
ATOM 2803 N N . LEU A 1 359 ? 3.357 1.805 23.304 1.00 88.12 359 LEU A N 1
ATOM 2804 C CA . LEU A 1 359 ? 4.395 1.600 22.298 1.00 88.12 359 LEU A CA 1
ATOM 2805 C C . LEU A 1 359 ? 3.863 1.830 20.881 1.00 88.12 359 LEU A C 1
ATOM 2807 O O . LEU A 1 359 ? 4.477 2.562 20.119 1.00 88.12 359 LEU A O 1
ATOM 2811 N N . LEU A 1 360 ? 2.694 1.287 20.532 1.00 88.19 360 LEU A N 1
ATOM 2812 C CA . LEU A 1 360 ? 2.079 1.534 19.219 1.00 88.19 360 LEU A CA 1
ATOM 2813 C C . LEU A 1 360 ? 1.726 3.005 18.998 1.00 88.19 360 LEU A C 1
ATOM 2815 O O . LEU A 1 360 ? 1.801 3.505 17.878 1.00 88.19 360 LEU A O 1
ATOM 2819 N N . THR A 1 361 ? 1.331 3.699 20.063 1.00 89.06 361 THR A N 1
ATOM 2820 C CA . THR A 1 361 ? 1.056 5.135 20.002 1.00 89.06 361 THR A CA 1
ATOM 2821 C C . THR A 1 361 ? 2.346 5.909 19.746 1.00 89.06 361 THR A C 1
ATOM 2823 O O . THR A 1 361 ? 2.372 6.739 18.842 1.00 89.06 361 THR A O 1
ATOM 2826 N N . VAL A 1 362 ? 3.417 5.594 20.479 1.00 91.62 362 VAL A N 1
ATOM 2827 C CA . VAL A 1 362 ? 4.747 6.197 20.311 1.00 91.62 362 VAL A CA 1
ATOM 2828 C C . VAL A 1 362 ? 5.300 5.917 18.917 1.00 91.62 362 VAL A C 1
ATOM 2830 O O . VAL A 1 362 ? 5.684 6.853 18.230 1.00 91.62 362 VAL A O 1
ATOM 2833 N N . LEU A 1 363 ? 5.262 4.667 18.451 1.00 92.81 363 LEU A N 1
ATOM 2834 C CA . LEU A 1 363 ? 5.689 4.297 17.101 1.00 92.81 363 LEU A CA 1
ATOM 2835 C C . LEU A 1 363 ? 4.881 5.033 16.030 1.00 92.81 363 LEU A C 1
ATOM 2837 O O . LEU A 1 363 ? 5.457 5.542 15.078 1.00 92.81 363 LEU A O 1
ATOM 2841 N N . GLY A 1 364 ? 3.560 5.151 16.196 1.00 91.94 364 GLY A N 1
ATOM 2842 C CA . GLY A 1 364 ? 2.726 5.928 15.279 1.00 91.94 364 GLY A CA 1
ATOM 2843 C C . GLY A 1 364 ? 3.103 7.413 15.236 1.00 91.94 364 GLY A C 1
ATOM 2844 O O . GLY A 1 364 ? 3.099 8.005 14.161 1.00 91.94 364 GLY A O 1
ATOM 2845 N N . VAL A 1 365 ? 3.455 8.010 16.380 1.00 93.44 365 VAL A N 1
ATOM 2846 C CA . VAL A 1 365 ? 3.957 9.395 16.448 1.00 93.44 365 VAL A CA 1
ATOM 2847 C C . VAL A 1 365 ? 5.315 9.514 15.764 1.00 93.44 365 VAL A C 1
ATOM 2849 O O . VAL A 1 365 ? 5.491 10.405 14.942 1.00 93.44 365 VAL A O 1
ATOM 2852 N N . LEU A 1 366 ? 6.252 8.614 16.068 1.00 94.75 366 LEU A N 1
ATOM 2853 C CA . LEU A 1 366 ? 7.590 8.619 15.479 1.00 94.75 366 LEU A CA 1
ATOM 2854 C C . LEU A 1 366 ? 7.539 8.460 13.960 1.00 94.75 366 LEU A C 1
ATOM 2856 O O . LEU A 1 366 ? 8.182 9.229 13.260 1.00 94.75 366 LEU A O 1
ATOM 2860 N N . LEU A 1 367 ? 6.725 7.533 13.447 1.00 93.62 367 LEU A N 1
ATOM 2861 C CA . LEU A 1 367 ? 6.526 7.359 12.007 1.00 93.62 367 LEU A CA 1
ATOM 2862 C C . LEU A 1 367 ? 5.922 8.606 11.363 1.00 93.62 367 LEU A C 1
ATOM 2864 O O . LEU A 1 367 ? 6.349 9.003 10.286 1.00 93.62 367 LEU A O 1
ATOM 2868 N N . LEU A 1 368 ? 4.943 9.239 12.015 1.00 92.69 368 LEU A N 1
ATOM 2869 C CA . LEU A 1 368 ? 4.351 10.474 11.507 1.00 92.69 368 LEU A CA 1
ATOM 2870 C C . LEU A 1 368 ? 5.382 11.609 11.449 1.00 92.69 368 LEU A C 1
ATOM 2872 O O . LEU A 1 368 ? 5.451 12.299 10.439 1.00 92.69 368 LEU A O 1
ATOM 2876 N N . ILE A 1 369 ? 6.182 11.784 12.504 1.00 93.31 369 ILE A N 1
ATOM 2877 C CA . ILE A 1 369 ? 7.255 12.785 12.543 1.00 93.31 369 ILE A CA 1
ATOM 2878 C C . ILE A 1 369 ? 8.289 12.485 11.460 1.00 93.31 369 ILE A C 1
ATOM 2880 O O . ILE A 1 369 ? 8.616 13.378 10.691 1.00 93.31 369 ILE A O 1
ATOM 2884 N N . TRP A 1 370 ? 8.746 11.236 11.361 1.00 92.00 370 TRP A N 1
ATOM 2885 C CA . TRP A 1 370 ? 9.713 10.800 10.357 1.00 92.00 370 TRP A CA 1
ATOM 2886 C C . TRP A 1 370 ? 9.238 11.114 8.934 1.00 92.00 370 TRP A C 1
ATOM 2888 O O . TRP A 1 370 ? 9.967 11.744 8.176 1.00 92.00 370 TRP A O 1
ATOM 2898 N N . MET A 1 371 ? 7.990 10.776 8.594 1.00 92.12 371 MET A N 1
ATOM 2899 C CA . MET A 1 371 ? 7.435 11.084 7.272 1.00 92.12 371 MET A CA 1
ATOM 2900 C C . MET A 1 371 ? 7.306 12.589 7.022 1.00 92.12 371 MET A C 1
ATOM 2902 O O . MET A 1 371 ? 7.590 13.041 5.921 1.00 92.12 371 MET A O 1
ATOM 2906 N N . LEU A 1 372 ? 6.875 13.371 8.018 1.00 89.44 372 LEU A N 1
ATOM 2907 C CA . LEU A 1 372 ? 6.748 14.826 7.875 1.00 89.44 372 LEU A CA 1
ATOM 2908 C C . LEU A 1 372 ? 8.108 15.514 7.737 1.00 89.44 372 LEU A C 1
ATOM 2910 O O . LEU A 1 372 ? 8.217 16.472 6.981 1.00 89.44 372 LEU A O 1
ATOM 2914 N N . MET A 1 373 ? 9.128 15.033 8.451 1.00 86.69 373 MET A N 1
ATOM 2915 C CA . MET A 1 373 ? 10.498 15.521 8.309 1.00 86.69 373 MET A CA 1
ATOM 2916 C C . MET A 1 373 ? 11.036 15.224 6.912 1.00 86.69 373 MET A C 1
ATOM 2918 O O . MET A 1 373 ? 11.482 16.150 6.247 1.00 86.69 373 MET A O 1
ATOM 2922 N N . PHE A 1 374 ? 10.895 13.982 6.441 1.00 80.00 374 PHE A N 1
ATOM 2923 C CA . PHE A 1 374 ? 11.342 13.593 5.102 1.00 80.00 374 PHE A CA 1
ATOM 2924 C C . PHE A 1 374 ? 10.593 14.359 3.997 1.00 80.00 374 PHE A C 1
ATOM 2926 O O . PHE A 1 374 ? 11.174 14.754 2.997 1.00 80.00 374 PHE A O 1
ATOM 2933 N N . ALA A 1 375 ? 9.299 14.633 4.191 1.00 82.12 375 ALA A N 1
ATOM 2934 C CA . ALA A 1 375 ? 8.527 15.472 3.274 1.00 82.12 375 ALA A CA 1
ATOM 2935 C C . ALA A 1 375 ? 9.008 16.930 3.255 1.00 82.12 375 ALA A C 1
ATOM 2937 O O . ALA A 1 375 ? 9.025 17.564 2.207 1.00 82.12 375 ALA A O 1
ATOM 2938 N N . ALA A 1 376 ? 9.352 17.487 4.420 1.00 82.44 376 ALA A N 1
ATOM 2939 C CA . ALA A 1 376 ? 9.865 18.850 4.509 1.00 82.44 376 ALA A CA 1
ATOM 2940 C C . ALA A 1 376 ? 11.242 18.966 3.845 1.00 82.44 376 ALA A C 1
ATOM 2942 O O . ALA A 1 376 ? 11.495 19.935 3.140 1.00 82.44 376 ALA A O 1
ATOM 2943 N N . GLU A 1 377 ? 12.099 17.969 4.040 1.00 77.50 377 GLU A N 1
ATOM 2944 C CA . GLU A 1 377 ? 13.406 17.838 3.395 1.00 77.50 377 GLU A CA 1
ATOM 2945 C C . GLU A 1 377 ? 13.282 17.823 1.866 1.00 77.50 377 GLU A C 1
ATOM 2947 O O . GLU A 1 377 ? 13.788 18.734 1.215 1.00 77.50 377 GLU A O 1
ATOM 2952 N N . ASP A 1 378 ? 12.495 16.892 1.317 1.00 70.94 378 ASP A N 1
ATOM 2953 C CA . ASP A 1 378 ? 12.266 16.715 -0.127 1.00 70.94 378 ASP A CA 1
ATOM 2954 C C . ASP A 1 378 ? 11.781 18.003 -0.827 1.00 70.94 378 ASP A C 1
ATOM 2956 O O . ASP A 1 378 ? 12.112 18.283 -1.980 1.00 70.94 378 ASP A O 1
ATOM 2960 N N . VAL A 1 379 ? 11.021 18.838 -0.111 1.00 70.44 379 VAL A N 1
ATOM 2961 C CA . VAL A 1 379 ? 10.473 20.097 -0.636 1.00 70.44 379 VAL A CA 1
ATOM 2962 C C . VAL A 1 379 ? 11.405 21.296 -0.426 1.00 70.44 379 VAL A C 1
ATOM 2964 O O . VAL A 1 379 ? 11.319 22.262 -1.181 1.00 70.44 379 VAL A O 1
ATOM 2967 N N . SER A 1 380 ? 12.271 21.282 0.591 1.00 64.56 380 SER A N 1
ATOM 2968 C CA . SER A 1 380 ? 12.957 22.495 1.068 1.00 64.56 380 SER A CA 1
ATOM 2969 C C . SER A 1 380 ? 14.318 22.788 0.432 1.00 64.56 380 SER A C 1
ATOM 2971 O O . SER A 1 380 ? 14.934 23.779 0.814 1.00 64.56 380 SER A O 1
ATOM 2973 N N . GLU A 1 381 ? 14.778 21.986 -0.536 1.00 59.03 381 GLU A N 1
ATOM 2974 C CA . GLU A 1 381 ? 16.087 22.134 -1.218 1.00 59.03 381 GLU A CA 1
ATOM 2975 C C . GLU A 1 381 ? 17.301 22.190 -0.261 1.00 59.03 381 GLU A C 1
ATOM 2977 O O . GLU A 1 381 ? 18.420 22.484 -0.679 1.00 59.03 381 GLU A O 1
ATOM 2982 N N . PHE A 1 382 ? 17.113 21.886 1.028 1.00 60.91 382 PHE A N 1
ATOM 2983 C CA . PHE A 1 382 ? 18.194 21.809 2.003 1.00 60.91 382 PHE A CA 1
ATOM 2984 C C . PHE A 1 382 ? 19.000 20.530 1.773 1.00 60.91 382 PHE A C 1
ATOM 2986 O O . PHE A 1 382 ? 18.459 19.431 1.844 1.00 60.91 382 PHE A O 1
ATOM 2993 N N . SER A 1 383 ? 20.306 20.678 1.551 1.00 54.16 383 SER A N 1
ATOM 2994 C CA . SER A 1 383 ? 21.238 19.555 1.461 1.00 54.16 383 SER A CA 1
ATOM 2995 C C . SER A 1 383 ? 21.350 18.852 2.816 1.00 54.16 383 SER A C 1
ATOM 2997 O O . SER A 1 383 ? 21.773 19.461 3.806 1.00 54.16 383 SER A O 1
ATOM 2999 N N . VAL A 1 384 ? 20.985 17.575 2.862 1.00 56.06 384 VAL A N 1
ATOM 3000 C CA . VAL A 1 384 ? 21.290 16.695 3.990 1.00 56.06 384 VAL A CA 1
ATOM 3001 C C . VAL A 1 384 ? 22.796 16.408 3.992 1.00 56.06 384 VAL A C 1
ATOM 3003 O O . VAL A 1 384 ? 23.384 16.320 2.918 1.00 56.06 384 VAL A O 1
ATOM 3006 N N . PRO A 1 385 ? 23.457 16.299 5.160 1.00 56.28 385 PRO A N 1
ATOM 3007 C CA . PRO A 1 385 ? 24.856 15.888 5.205 1.00 56.28 385 PRO A CA 1
ATOM 3008 C C . PRO A 1 385 ? 25.076 14.571 4.444 1.00 56.28 385 PRO A C 1
ATOM 3010 O O . PRO A 1 385 ? 24.312 13.625 4.645 1.00 56.28 385 PRO A O 1
ATOM 3013 N N . ASP A 1 386 ? 26.144 14.488 3.645 1.00 53.53 386 ASP A N 1
ATOM 3014 C CA . ASP A 1 386 ? 26.496 13.317 2.811 1.00 53.53 386 ASP A CA 1
ATOM 3015 C C . ASP A 1 386 ? 26.622 12.002 3.615 1.00 53.53 386 ASP A C 1
ATOM 3017 O O . ASP A 1 386 ? 26.587 10.902 3.075 1.00 53.53 386 ASP A O 1
ATOM 3021 N N . GLU A 1 387 ? 26.762 12.102 4.938 1.00 53.50 387 GLU A N 1
ATOM 3022 C CA . GLU A 1 387 ? 26.804 10.986 5.890 1.00 53.50 387 GLU A CA 1
ATOM 3023 C C . GLU A 1 387 ? 25.430 10.317 6.105 1.00 53.50 387 GLU A C 1
ATOM 3025 O O . GLU A 1 387 ? 25.354 9.217 6.658 1.00 53.50 387 GLU A O 1
ATOM 3030 N N . ILE A 1 388 ? 24.343 10.988 5.706 1.00 51.34 388 ILE A N 1
ATOM 3031 C CA . ILE A 1 388 ? 22.947 10.550 5.850 1.00 51.34 388 ILE A CA 1
ATOM 3032 C C . ILE A 1 388 ? 22.301 10.322 4.473 1.00 51.34 388 ILE A C 1
ATOM 3034 O O . ILE A 1 388 ? 21.542 9.362 4.339 1.00 51.34 388 ILE A O 1
ATOM 3038 N N . ASP A 1 389 ? 22.614 11.152 3.470 1.00 45.56 389 ASP A N 1
ATOM 3039 C CA . ASP A 1 389 ? 22.135 11.005 2.088 1.00 45.56 389 ASP A CA 1
ATOM 3040 C C . ASP A 1 389 ? 23.312 10.748 1.139 1.00 45.56 389 ASP A C 1
ATOM 3042 O O . ASP A 1 389 ? 24.035 11.656 0.738 1.00 45.56 389 ASP A O 1
ATOM 3046 N N . TYR A 1 390 ? 23.539 9.477 0.823 1.00 49.75 390 TYR A N 1
ATOM 3047 C CA . TYR A 1 390 ? 24.565 9.029 -0.113 1.00 49.75 390 TYR A CA 1
ATOM 3048 C C . TYR A 1 390 ? 23.895 8.287 -1.267 1.00 49.75 390 TYR A C 1
ATOM 3050 O O . TYR A 1 390 ? 22.920 7.559 -1.075 1.00 49.75 390 TYR A O 1
ATOM 3058 N N . SER A 1 391 ? 24.421 8.472 -2.482 1.00 47.09 391 SER A N 1
ATOM 3059 C CA . SER A 1 391 ? 23.869 7.881 -3.702 1.00 47.09 391 SER A CA 1
ATOM 3060 C C . SER A 1 391 ? 23.939 6.356 -3.632 1.00 47.09 391 SER A C 1
ATOM 3062 O O . SER A 1 391 ? 24.997 5.751 -3.838 1.00 47.09 391 SER A O 1
ATOM 3064 N N . HIS A 1 392 ? 22.816 5.721 -3.325 1.00 54.22 392 HIS A N 1
ATOM 3065 C CA . HIS A 1 392 ? 22.724 4.273 -3.260 1.00 54.22 392 HIS A CA 1
ATOM 3066 C C . HIS A 1 392 ? 22.203 3.682 -4.570 1.00 54.22 392 HIS A C 1
ATOM 3068 O O . HIS A 1 392 ? 21.375 4.272 -5.258 1.00 54.22 392 HIS A O 1
ATOM 3074 N N . VAL A 1 393 ? 22.613 2.448 -4.874 1.00 49.03 393 VAL A N 1
ATOM 3075 C CA . VAL A 1 393 ? 22.111 1.688 -6.035 1.00 49.03 393 VAL A CA 1
ATOM 3076 C C . VAL A 1 393 ? 20.589 1.452 -5.970 1.00 49.03 393 VAL A C 1
ATOM 3078 O O . VAL A 1 393 ? 19.969 1.255 -7.010 1.00 49.03 393 VAL A O 1
ATOM 3081 N N . ASP A 1 394 ? 19.961 1.508 -4.785 1.00 48.25 394 ASP A N 1
ATOM 3082 C CA . ASP A 1 394 ? 18.499 1.424 -4.631 1.00 48.25 394 ASP A CA 1
ATOM 3083 C C . ASP A 1 394 ? 17.761 2.766 -4.827 1.00 48.25 394 ASP A C 1
ATOM 3085 O O . ASP A 1 394 ? 16.528 2.781 -4.865 1.00 48.25 394 ASP A O 1
ATOM 3089 N N . GLN A 1 395 ? 18.480 3.882 -5.002 1.00 49.53 395 GLN A N 1
ATOM 3090 C CA . GLN A 1 395 ? 17.927 5.193 -5.359 1.00 49.53 395 GLN A CA 1
ATOM 3091 C C . GLN A 1 395 ? 17.858 5.374 -6.889 1.00 49.53 395 GLN A C 1
ATOM 3093 O O . GLN A 1 395 ? 18.322 6.368 -7.443 1.00 49.53 395 GLN A O 1
ATOM 3098 N N . GLN A 1 396 ? 17.271 4.408 -7.603 1.00 51.78 396 GLN A N 1
ATOM 3099 C CA . GLN A 1 396 ? 17.079 4.529 -9.052 1.00 51.78 396 GLN A CA 1
ATOM 3100 C C . GLN A 1 396 ? 16.034 5.608 -9.385 1.00 51.78 396 GLN A C 1
ATOM 3102 O O . GLN A 1 396 ? 14.853 5.482 -9.039 1.00 51.78 396 GLN A O 1
ATOM 3107 N N . SER A 1 397 ? 16.456 6.659 -10.091 1.00 54.06 397 SER A N 1
ATOM 3108 C CA . SER A 1 397 ? 15.589 7.718 -10.611 1.00 54.06 397 SER A CA 1
ATOM 3109 C C . SER A 1 397 ? 15.073 7.352 -12.008 1.00 54.06 397 SER A C 1
ATOM 3111 O O . SER A 1 397 ? 15.771 7.437 -13.015 1.00 54.06 397 SER A O 1
ATOM 3113 N N . TRP A 1 398 ? 13.813 6.923 -12.083 1.00 53.62 398 TRP A N 1
ATOM 3114 C CA . TRP A 1 398 ? 13.176 6.583 -13.357 1.00 53.62 398 TRP A CA 1
ATOM 3115 C C . TRP A 1 398 ? 12.727 7.854 -14.093 1.00 53.62 398 TRP A C 1
ATOM 3117 O O . TRP A 1 398 ? 11.742 8.490 -13.710 1.00 53.62 398 TRP A O 1
ATOM 3127 N N . GLY A 1 399 ? 13.434 8.201 -15.174 1.00 53.44 399 GLY A N 1
ATOM 3128 C CA . GLY A 1 399 ? 13.210 9.420 -15.967 1.00 53.44 399 GLY A CA 1
ATOM 3129 C C . GLY A 1 399 ? 11.837 9.524 -16.644 1.00 53.44 399 GLY A C 1
ATOM 3130 O O . GLY A 1 399 ? 11.386 10.622 -16.941 1.00 53.44 399 GLY A O 1
ATOM 3131 N N . LEU A 1 400 ? 11.121 8.408 -16.827 1.00 55.09 400 LEU A N 1
ATOM 3132 C CA . LEU A 1 400 ? 9.791 8.391 -17.458 1.00 55.09 400 LEU A CA 1
ATOM 3133 C C . LEU A 1 400 ? 8.752 9.229 -16.692 1.00 55.09 400 LEU A C 1
ATOM 3135 O O . LEU A 1 400 ? 7.832 9.791 -17.275 1.00 55.09 400 LEU A O 1
ATOM 3139 N N . TYR A 1 401 ? 8.909 9.329 -15.371 1.00 58.78 401 TYR A N 1
ATOM 3140 C CA . TYR A 1 401 ? 8.051 10.139 -14.511 1.00 58.78 401 TYR A CA 1
ATOM 3141 C C . TYR A 1 401 ? 8.860 11.219 -13.787 1.00 58.78 401 TYR A C 1
ATOM 3143 O O . TYR A 1 401 ? 8.522 11.595 -12.661 1.00 58.78 401 TYR A O 1
ATOM 3151 N N . ALA A 1 402 ? 9.895 11.752 -14.426 1.00 70.56 402 ALA A N 1
ATOM 3152 C CA . ALA A 1 402 ? 10.599 12.940 -13.958 1.00 70.56 402 ALA A CA 1
ATOM 3153 C C . ALA A 1 402 ? 9.732 14.213 -14.129 1.00 70.56 402 ALA A C 1
ATOM 3155 O O . ALA A 1 402 ? 8.609 14.130 -14.660 1.00 70.56 402 ALA A O 1
ATOM 3156 N N . PRO A 1 403 ? 10.187 15.374 -13.613 1.00 71.69 403 PRO A N 1
ATOM 3157 C CA . PRO A 1 403 ? 9.622 16.675 -13.970 1.00 71.69 403 PRO A CA 1
ATOM 3158 C C . PRO A 1 403 ? 9.489 16.822 -15.488 1.00 71.69 403 PRO A C 1
ATOM 3160 O O . PRO A 1 403 ? 8.388 17.076 -15.964 1.00 71.69 403 PRO A O 1
ATOM 3163 N N . ASP A 1 404 ? 10.545 16.490 -16.226 1.00 68.12 404 ASP A N 1
ATOM 3164 C CA . ASP A 1 404 ? 10.541 16.409 -17.685 1.00 68.12 404 ASP A CA 1
ATOM 3165 C C . ASP A 1 404 ? 10.741 14.944 -18.101 1.00 68.12 404 ASP A C 1
ATOM 3167 O O . ASP A 1 404 ? 11.829 14.396 -17.891 1.00 68.12 404 ASP A O 1
ATOM 3171 N N . PRO A 1 405 ? 9.683 14.253 -18.576 1.00 69.81 405 PRO A N 1
ATOM 3172 C CA . PRO A 1 405 ? 9.796 12.883 -19.063 1.00 69.81 405 PRO A CA 1
ATOM 3173 C C . PRO A 1 405 ? 10.842 12.772 -20.177 1.00 69.81 405 PRO A C 1
ATOM 3175 O O . PRO A 1 405 ? 10.904 13.622 -21.055 1.00 69.81 405 PRO A O 1
ATOM 3178 N N . SER A 1 406 ? 11.662 11.720 -20.148 1.00 62.16 406 SER A N 1
ATOM 3179 C CA . SER A 1 406 ? 12.668 11.500 -21.195 1.00 62.16 406 SER A CA 1
ATOM 3180 C C . SER A 1 406 ? 12.029 11.031 -22.503 1.00 62.16 406 SER A C 1
ATOM 3182 O O . SER A 1 406 ? 11.405 9.969 -22.527 1.00 62.16 406 SER A O 1
ATOM 3184 N N . ASP A 1 407 ? 12.291 11.755 -23.592 1.00 58.75 407 ASP A N 1
ATOM 3185 C CA . ASP A 1 407 ? 11.913 11.370 -24.962 1.00 58.75 407 ASP A CA 1
ATOM 3186 C C . ASP A 1 407 ? 12.807 10.258 -25.539 1.00 58.75 407 ASP A C 1
ATOM 3188 O O . ASP A 1 407 ? 12.475 9.621 -26.538 1.00 58.75 407 ASP A O 1
ATOM 3192 N N . ALA A 1 408 ? 13.967 10.022 -24.918 1.00 50.09 408 ALA A N 1
ATOM 3193 C CA . ALA A 1 408 ? 14.936 9.021 -25.340 1.00 50.09 408 ALA A CA 1
ATOM 3194 C C . ALA A 1 408 ? 15.038 7.889 -24.313 1.00 50.09 408 ALA A C 1
ATOM 3196 O O . ALA A 1 408 ? 15.160 8.122 -23.107 1.00 50.09 408 ALA A O 1
ATOM 3197 N N . TYR A 1 409 ? 15.049 6.652 -24.799 1.00 52.81 409 TYR A N 1
ATOM 3198 C CA . TYR A 1 409 ? 15.429 5.478 -24.024 1.00 52.81 409 TYR A CA 1
ATOM 3199 C C . TYR A 1 409 ? 16.599 4.782 -24.726 1.00 52.81 409 TYR A C 1
ATOM 3201 O O . TYR A 1 409 ? 16.602 4.613 -25.944 1.00 52.81 409 TYR A O 1
ATOM 3209 N N . SER A 1 410 ? 17.622 4.406 -23.961 1.00 47.09 410 SER A N 1
ATOM 3210 C CA . SER A 1 410 ? 18.764 3.637 -24.450 1.00 47.09 410 SER A CA 1
ATOM 3211 C C . SER A 1 410 ? 18.792 2.277 -23.761 1.00 47.09 410 SER A C 1
ATOM 3213 O O . SER A 1 410 ? 18.541 2.160 -22.563 1.00 47.09 410 SER A O 1
ATOM 3215 N N . TRP A 1 411 ? 19.101 1.237 -24.529 1.00 45.00 411 TRP A N 1
ATOM 3216 C CA . TRP A 1 411 ? 19.351 -0.104 -24.009 1.00 45.00 411 TRP A CA 1
ATOM 3217 C C . TRP A 1 411 ? 20.827 -0.408 -24.217 1.00 45.00 411 TRP A C 1
ATOM 3219 O O . TRP A 1 411 ? 21.351 -0.208 -25.314 1.00 45.00 411 TRP A O 1
ATOM 3229 N N . TYR A 1 412 ? 21.492 -0.916 -23.186 1.00 44.34 412 TYR A N 1
ATOM 3230 C CA . TYR A 1 412 ? 22.787 -1.556 -23.363 1.00 44.34 412 TYR A CA 1
ATOM 3231 C C . TYR A 1 412 ? 22.530 -3.005 -23.769 1.00 44.34 412 TYR A C 1
ATOM 3233 O O . TYR A 1 412 ? 22.010 -3.791 -22.979 1.00 44.34 412 TYR A O 1
ATOM 3241 N N . VAL A 1 413 ? 22.873 -3.358 -25.006 1.00 45.78 413 VAL A N 1
ATOM 3242 C CA . VAL A 1 413 ? 22.960 -4.761 -25.414 1.00 45.78 413 VAL A CA 1
ATOM 3243 C C . VAL A 1 413 ? 24.320 -5.257 -24.942 1.00 45.78 413 VAL A C 1
ATOM 3245 O O . VAL A 1 413 ? 25.346 -4.891 -25.508 1.00 45.78 413 VAL A O 1
ATOM 3248 N N . ALA A 1 414 ? 24.340 -6.033 -23.862 1.00 44.75 414 ALA A N 1
ATOM 3249 C CA . ALA A 1 414 ? 25.535 -6.772 -23.482 1.00 44.75 414 ALA A CA 1
ATOM 3250 C C . ALA A 1 414 ? 25.614 -8.019 -24.373 1.00 44.75 414 ALA A C 1
ATOM 3252 O O . ALA A 1 414 ? 24.831 -8.953 -24.201 1.00 44.75 414 ALA A O 1
ATOM 3253 N N . GLU A 1 415 ? 26.517 -8.016 -25.353 1.00 49.97 415 GLU A N 1
ATOM 3254 C CA . GLU A 1 415 ? 26.878 -9.234 -26.080 1.00 49.97 415 GLU A CA 1
ATOM 3255 C C . GLU A 1 415 ? 27.600 -10.178 -25.111 1.00 49.97 415 GLU A C 1
ATOM 3257 O O . GLU A 1 415 ? 28.618 -9.820 -24.520 1.00 49.97 415 GLU A O 1
ATOM 3262 N N . ALA A 1 416 ? 27.047 -11.374 -24.911 1.00 54.72 416 ALA A N 1
ATOM 3263 C CA . ALA A 1 416 ? 27.704 -12.446 -24.178 1.00 54.72 416 ALA A CA 1
ATOM 3264 C C . ALA A 1 416 ? 28.147 -13.516 -25.182 1.00 54.72 416 ALA A C 1
ATOM 3266 O O . ALA A 1 416 ? 27.312 -14.095 -25.880 1.00 54.72 416 ALA A O 1
ATOM 3267 N N . GLU A 1 417 ? 29.451 -13.780 -25.257 1.00 52.88 417 GLU A N 1
ATOM 3268 C CA . GLU A 1 417 ? 29.978 -14.933 -25.985 1.00 52.88 417 GLU A CA 1
ATOM 3269 C C . GLU A 1 417 ? 29.759 -16.197 -25.145 1.00 52.88 417 GLU A C 1
ATOM 3271 O O . GLU A 1 417 ? 30.129 -16.260 -23.972 1.00 52.88 417 GLU A O 1
ATOM 3276 N N . MET A 1 418 ? 29.133 -17.215 -25.736 1.00 49.62 418 MET A N 1
ATOM 3277 C CA . MET A 1 418 ? 29.054 -18.537 -25.117 1.00 49.62 418 MET A CA 1
ATOM 3278 C C . MET A 1 418 ? 30.414 -19.218 -25.280 1.00 49.62 418 MET A C 1
ATOM 3280 O O . MET A 1 418 ? 30.771 -19.604 -26.394 1.00 49.62 418 MET A O 1
ATOM 3284 N N . GLU A 1 419 ? 31.170 -19.377 -24.191 1.00 57.38 419 GLU A N 1
ATOM 3285 C CA . GLU A 1 419 ? 32.355 -20.239 -24.201 1.00 57.38 419 GLU A CA 1
ATOM 3286 C C . GLU A 1 419 ? 31.925 -21.670 -24.549 1.00 57.38 419 GLU A C 1
ATOM 3288 O O . GLU A 1 419 ? 31.038 -22.257 -23.924 1.00 57.38 419 GLU A O 1
ATOM 3293 N N . GLY A 1 420 ? 32.507 -22.180 -25.635 1.00 56.16 420 GLY A N 1
ATOM 3294 C CA . GLY A 1 420 ? 32.092 -23.401 -26.307 1.00 56.16 420 GLY A CA 1
ATOM 3295 C C . GLY A 1 420 ? 32.070 -24.627 -25.399 1.00 56.16 420 GLY A C 1
ATOM 3296 O O . GLY A 1 420 ? 32.947 -24.843 -24.564 1.00 56.16 420 GLY A O 1
ATOM 3297 N N . VAL A 1 421 ? 31.054 -25.456 -25.631 1.00 46.19 421 VAL A N 1
ATOM 3298 C CA . VAL A 1 421 ? 30.956 -26.833 -25.146 1.00 46.19 421 VAL A CA 1
ATOM 3299 C C . VAL A 1 421 ? 32.259 -27.561 -25.489 1.00 46.19 421 VAL A C 1
ATOM 3301 O O . VAL A 1 421 ? 32.613 -27.674 -26.661 1.00 46.19 421 VAL A O 1
ATOM 3304 N N . ILE A 1 422 ? 32.974 -28.022 -24.464 1.00 46.66 422 ILE A N 1
ATOM 3305 C CA . ILE A 1 422 ? 34.101 -28.943 -24.622 1.00 46.66 422 ILE A CA 1
ATOM 3306 C C . ILE A 1 422 ? 33.509 -30.271 -25.120 1.00 46.66 422 ILE A C 1
ATOM 3308 O O . ILE A 1 422 ? 32.720 -30.885 -24.399 1.00 46.66 422 ILE A O 1
ATOM 3312 N N . GLU A 1 423 ? 33.836 -30.642 -26.363 1.00 44.34 423 GLU A N 1
ATOM 3313 C CA . GLU A 1 423 ? 33.555 -31.962 -26.962 1.00 44.34 423 GLU A CA 1
ATOM 3314 C C . GLU A 1 423 ? 34.191 -33.116 -26.177 1.00 44.34 423 GLU A C 1
ATOM 3316 O O . GLU A 1 423 ? 35.357 -32.972 -25.730 1.00 44.34 423 GLU A O 1
#

Nearest PDB structures (foldseek):
  3ja6-assembly1_H  TM=1.668E-01  e=6.629E+00  Escherichia coli